Protein 1VMF (pdb70)

Organism: Halalkalibacterium halodurans (strain ATCC BAA-125 / DSM 18197 / FERM 7344 / JCM 9153 / C-125) (NCBI:txid272558)

Structure (mmCIF, N/CA/C/O backbone):
data_1VMF
#
_entry.id   1VMF
#
_cell.length_a   57.601
_cell.length_b   58.951
_cell.length_c   134.964
_cell.angle_alpha   90.00
_cell.angle_beta   90.00
_cell.angle_gamma   90.00
#
_symmetry.space_group_name_H-M   'P 21 21 21'
#
loop_
_entity.id
_entity.type
_entity.pdbx_description
1 polymer 'hypothetical protein'
2 non-polymer 'SODIUM ION'
3 non-polymer 'ACETATE ION'
4 non-polymer 1,2-ETHANEDIOL
5 non-polymer '4-(2-HYDROXYETHYL)-1-PIPERAZINE ETHANESULFONIC ACID'
6 water water
#
loop_
_atom_site.group_PDB
_atom_site.id
_atom_site.type_symbol
_atom_site.label_atom_id
_atom_site.label_alt_id
_atom_site.label_comp_id
_atom_site.label_asym_id
_atom_site.label_entity_id
_atom_site.label_seq_id
_atom_site.pdbx_PDB_ins_code
_atom_site.Cartn_x
_atom_site.Cartn_y
_atom_site.Cartn_z
_atom_site.occupancy
_atom_site.B_iso_or_equiv
_atom_site.auth_seq_id
_atom_site.auth_comp_id
_atom_site.auth_asym_id
_atom_site.auth_atom_id
_atom_site.pdbx_PDB_model_num
ATOM 1 N N . HIS A 1 10 ? 57.192 -4.501 -4.601 1.00 28.80 -2 HIS A N 1
ATOM 2 C CA . HIS A 1 10 ? 57.387 -3.016 -4.665 1.00 25.38 -2 HIS A CA 1
ATOM 3 C C . HIS A 1 10 ? 57.382 -2.374 -3.272 1.00 25.88 -2 HIS A C 1
ATOM 4 O O . HIS A 1 10 ? 56.758 -2.871 -2.342 1.00 26.62 -2 HIS A O 1
ATOM 11 N N . HIS A 1 11 ? 58.064 -1.245 -3.130 1.00 20.06 -1 HIS A N 1
ATOM 12 C CA . HIS A 1 11 ? 58.202 -0.571 -1.823 1.00 20.68 -1 HIS A CA 1
ATOM 13 C C . HIS A 1 11 ? 56.917 0.126 -1.346 1.00 19.30 -1 HIS A C 1
ATOM 14 O O . HIS A 1 11 ? 56.768 0.491 -0.183 1.00 20.91 -1 HIS A O 1
ATOM 21 N N . HIS A 1 12 ? 55.983 0.318 -2.270 1.00 17.92 0 HIS A N 1
ATOM 22 C CA . HIS A 1 12 ? 54.718 0.966 -1.993 1.00 18.16 0 HIS A CA 1
ATOM 23 C C . HIS A 1 12 ? 54.876 2.346 -1.393 1.00 18.57 0 HIS A C 1
ATOM 24 O O . HIS A 1 12 ? 54.012 2.808 -0.634 1.00 17.91 0 HIS A O 1
ATOM 31 N N . MET A 1 13 ? 55.940 3.036 -1.782 1.00 16.57 1 MET A N 1
ATOM 32 C CA . MET A 1 13 ? 56.170 4.390 -1.330 1.00 16.56 1 MET A CA 1
ATOM 33 C C . MET A 1 13 ? 56.071 5.364 -2.497 1.00 17.73 1 MET A C 1
ATOM 34 O O . MET A 1 13 ? 56.659 5.126 -3.560 1.00 21.14 1 MET A O 1
ATOM 39 N N . LYS A 1 14 ? 55.286 6.424 -2.329 1.00 15.33 2 LYS A N 1
ATOM 40 C CA . LYS A 1 14 ? 55.172 7.466 -3.342 1.00 15.79 2 LYS A CA 1
ATOM 41 C C . LYS A 1 14 ? 55.267 8.823 -2.676 1.00 15.87 2 LYS A C 1
ATOM 42 O O . LYS A 1 14 ? 54.700 9.042 -1.590 1.00 17.01 2 LYS A O 1
ATOM 48 N N . THR A 1 15 ? 55.973 9.737 -3.339 1.00 15.72 3 THR A N 1
ATOM 49 C CA . THR A 1 15 ? 56.100 11.098 -2.869 1.00 17.07 3 THR A CA 1
ATOM 50 C C . THR A 1 15 ? 55.266 12.004 -3.784 1.00 16.87 3 THR A C 1
ATOM 51 O O . THR A 1 15 ? 55.227 11.823 -5.018 1.00 17.12 3 THR A O 1
ATOM 55 N N . PHE A 1 16 ? 54.597 12.971 -3.147 1.00 16.48 4 PHE A N 1
ATOM 56 C CA . PHE A 1 16 ? 53.727 13.919 -3.817 1.00 15.62 4 PHE A CA 1
ATOM 57 C C . PHE A 1 16 ? 54.228 15.334 -3.596 1.00 14.75 4 PHE A C 1
ATOM 58 O O . PHE A 1 16 ? 54.716 15.654 -2.517 1.00 16.29 4 PHE A O 1
ATOM 66 N N . HIS A 1 17 ? 54.026 16.166 -4.615 1.00 16.03 5 HIS A N 1
ATOM 67 C CA . HIS A 1 17 ? 54.400 17.570 -4.667 1.00 17.24 5 HIS A CA 1
ATOM 68 C C . HIS A 1 17 ? 53.172 18.470 -4.564 1.00 18.15 5 HIS A C 1
ATOM 69 O O . HIS A 1 17 ? 52.135 18.188 -5.202 1.00 17.70 5 HIS A O 1
ATOM 76 N N . LEU A 1 18 ? 53.292 19.525 -3.769 1.00 17.99 6 LEU A N 1
ATOM 77 C CA . LEU A 1 18 ? 52.300 20.594 -3.651 1.00 19.67 6 LEU A CA 1
ATOM 78 C C . LEU A 1 18 ? 52.969 21.942 -3.793 1.00 18.69 6 LEU A C 1
ATOM 79 O O . LEU A 1 18 ? 54.079 22.138 -3.318 1.00 18.12 6 LEU A O 1
ATOM 84 N N . THR A 1 19 ? 52.257 22.884 -4.395 1.00 19.42 7 THR A N 1
ATOM 85 C CA . THR A 1 19 ? 52.608 24.279 -4.336 1.00 19.58 7 THR A CA 1
ATOM 86 C C . THR A 1 19 ? 51.573 24.948 -3.468 1.00 20.81 7 THR A C 1
ATOM 87 O O . THR A 1 19 ? 50.367 24.787 -3.692 1.00 23.73 7 THR A O 1
ATOM 94 N N . THR A 1 20 ? 52.019 25.706 -2.485 1.00 19.42 8 THR A N 1
ATOM 95 C CA . THR A 1 20 ? 51.082 26.380 -1.603 1.00 19.62 8 THR A CA 1
ATOM 96 C C . THR A 1 20 ? 51.028 27.868 -1.942 1.00 21.84 8 THR A C 1
ATOM 97 O O . THR A 1 20 ? 51.995 28.438 -2.458 1.00 21.32 8 THR A O 1
ATOM 101 N N . GLN A 1 21 ? 49.897 28.502 -1.659 1.00 24.31 9 GLN A N 1
ATOM 102 C CA . GLN A 1 21 ? 49.646 29.869 -2.144 1.00 27.12 9 GLN A CA 1
ATOM 103 C C . GLN A 1 21 ? 49.529 30.934 -1.063 1.00 26.04 9 GLN A C 1
ATOM 104 O O . GLN A 1 21 ? 49.448 32.106 -1.376 1.00 26.21 9 GLN A O 1
ATOM 108 N N . SER A 1 22 ? 49.568 30.542 0.205 1.00 21.82 10 SER A N 1
ATOM 109 C CA . SER A 1 22 ? 49.495 31.510 1.297 1.00 21.49 10 SER A CA 1
ATOM 110 C C . SER A 1 22 ? 50.269 30.988 2.497 1.00 19.63 10 SER A C 1
ATOM 111 O O . SER A 1 22 ? 50.683 29.816 2.513 1.00 18.08 10 SER A O 1
ATOM 114 N N . ARG A 1 23 ? 50.457 31.837 3.505 1.00 17.11 11 ARG A N 1
ATOM 115 C CA . ARG A 1 23 ? 51.224 31.424 4.681 1.00 18.51 11 ARG A CA 1
ATOM 116 C C . ARG A 1 23 ? 50.648 30.151 5.293 1.00 17.06 11 ARG A C 1
ATOM 117 O O . ARG A 1 23 ? 51.382 29.193 5.580 1.00 15.83 11 ARG A O 1
ATOM 125 N N . ASP A 1 24 ? 49.340 30.184 5.529 1.00 17.80 12 ASP A N 1
ATOM 126 C CA . ASP A 1 24 ? 48.594 29.090 6.146 1.00 17.59 12 ASP A CA 1
ATOM 127 C C . ASP A 1 24 ? 47.655 28.513 5.113 1.00 17.92 12 ASP A C 1
ATOM 128 O O . ASP A 1 24 ? 46.898 29.233 4.489 1.00 18.93 12 ASP A O 1
ATOM 137 N N . GLU A 1 25 ? 47.691 27.200 4.967 1.00 18.87 13 GLU A N 1
ATOM 138 C CA . GLU A 1 25 ? 46.839 26.517 4.021 1.00 19.52 13 GLU A CA 1
ATOM 139 C C . GLU A 1 25 ? 46.663 25.082 4.446 1.00 20.76 13 GLU A C 1
ATOM 140 O O . GLU A 1 25 ? 47.638 24.404 4.785 1.00 21.92 13 GLU A O 1
ATOM 146 N N . MET A 1 26 ? 45.425 24.627 4.506 1.00 17.99 14 MET A N 1
ATOM 147 C CA . MET A 1 26 ? 45.147 23.209 4.747 1.00 17.80 14 MET A CA 1
ATOM 148 C C . MET A 1 26 ? 44.580 22.602 3.477 1.00 19.21 14 MET A C 1
ATOM 149 O O . MET A 1 26 ? 43.509 22.984 3.022 1.00 21.35 14 MET A O 1
ATOM 154 N N . VAL A 1 27 ? 45.351 21.714 2.877 1.00 17.04 15 VAL A N 1
ATOM 155 C CA . VAL A 1 27 ? 45.080 21.131 1.574 1.00 17.71 15 VAL A CA 1
ATOM 156 C C . VAL A 1 27 ? 44.646 19.670 1.779 1.00 15.41 15 VAL A C 1
ATOM 157 O O . VAL A 1 27 ? 45.385 18.862 2.363 1.00 16.46 15 VAL A O 1
ATOM 161 N N . ASP A 1 28 ? 43.470 19.328 1.285 1.00 18.48 16 ASP A N 1
ATOM 162 C CA . ASP A 1 28 ? 42.958 17.980 1.413 1.00 17.86 16 ASP A CA 1
ATOM 163 C C . ASP A 1 28 ? 43.730 17.078 0.459 1.00 18.79 16 ASP A C 1
ATOM 164 O O . ASP A 1 28 ? 43.750 17.274 -0.758 1.00 19.08 16 ASP A O 1
ATOM 169 N N . ILE A 1 29 ? 44.416 16.112 1.051 1.00 16.31 17 ILE A N 1
ATOM 170 C CA . ILE A 1 29 ? 45.273 15.173 0.283 1.00 15.81 17 ILE A CA 1
ATOM 171 C C . ILE A 1 29 ? 44.735 13.726 0.327 1.00 16.46 17 ILE A C 1
ATOM 172 O O . ILE A 1 29 ? 45.417 12.797 -0.069 1.00 16.91 17 ILE A O 1
ATOM 177 N N . THR A 1 30 ? 43.496 13.538 0.803 1.00 15.27 18 THR A N 1
ATOM 178 C CA . THR A 1 30 ? 42.882 12.229 0.885 1.00 16.03 18 THR A CA 1
ATOM 179 C C . THR A 1 30 ? 42.896 11.533 -0.466 1.00 16.32 18 THR A C 1
ATOM 180 O O . THR A 1 30 ? 43.224 10.365 -0.551 1.00 16.45 18 THR A O 1
ATOM 184 N N . SER A 1 31 ? 42.572 12.255 -1.544 1.00 18.27 19 SER A N 1
ATOM 185 C CA . SER A 1 31 ? 42.509 11.622 -2.859 1.00 17.47 19 SER A CA 1
ATOM 186 C C . SER A 1 31 ? 43.873 11.110 -3.350 1.00 17.18 19 SER A C 1
ATOM 187 O O . SER A 1 31 ? 43.941 10.014 -3.916 1.00 17.91 19 SER A O 1
ATOM 194 N N . GLN A 1 32 ? 44.954 11.849 -3.119 1.00 18.95 20 GLN A N 1
ATOM 195 C CA . GLN A 1 32 ? 46.297 11.360 -3.494 1.00 19.11 20 GLN A CA 1
ATOM 196 C C . GLN A 1 32 ? 46.589 10.028 -2.824 1.00 19.46 20 GLN A C 1
ATOM 197 O O . GLN A 1 32 ? 47.104 9.094 -3.442 1.00 18.40 20 GLN A O 1
ATOM 203 N N . ILE A 1 33 ? 46.263 9.953 -1.535 1.00 17.06 21 ILE A N 1
ATOM 204 C CA . ILE A 1 33 ? 46.558 8.766 -0.770 1.00 16.00 21 ILE A CA 1
ATOM 205 C C . ILE A 1 33 ? 45.727 7.595 -1.274 1.00 17.54 21 ILE A C 1
ATOM 206 O O . ILE A 1 33 ? 46.243 6.516 -1.531 1.00 17.20 21 ILE A O 1
ATOM 211 N N . GLU A 1 34 ? 44.431 7.824 -1.454 1.00 16.41 22 GLU A N 1
ATOM 212 C CA . GLU A 1 34 ? 43.530 6.755 -1.902 1.00 17.86 22 GLU A CA 1
ATOM 213 C C . GLU A 1 34 ? 43.867 6.261 -3.294 1.00 15.96 22 GLU A C 1
ATOM 214 O O . GLU A 1 34 ? 43.753 5.070 -3.594 1.00 17.95 22 GLU A O 1
ATOM 220 N N . THR A 1 35 ? 44.218 7.182 -4.161 1.00 16.98 23 THR A N 1
ATOM 221 C CA . THR A 1 35 ? 44.611 6.862 -5.530 1.00 17.04 23 THR A CA 1
ATOM 222 C C . THR A 1 35 ? 45.874 5.971 -5.522 1.00 18.46 23 THR A C 1
ATOM 223 O O . THR A 1 35 ? 45.946 4.977 -6.287 1.00 19.56 23 THR A O 1
ATOM 227 N N . TRP A 1 36 ? 46.845 6.292 -4.667 1.00 18.23 24 TRP A N 1
ATOM 228 C CA . TRP A 1 36 ? 48.045 5.461 -4.556 1.00 18.30 24 TRP A CA 1
ATOM 229 C C . TRP A 1 36 ? 47.713 4.088 -3.990 1.00 18.21 24 TRP A C 1
ATOM 230 O O . TRP A 1 36 ? 48.201 3.086 -4.473 1.00 18.16 24 TRP A O 1
ATOM 241 N N . ILE A 1 37 ? 46.866 4.015 -2.976 1.00 16.03 25 ILE A N 1
ATOM 242 C CA . ILE A 1 37 ? 46.451 2.700 -2.475 1.00 16.99 25 ILE A CA 1
ATOM 243 C C . ILE A 1 37 ? 45.857 1.863 -3.606 1.00 16.33 25 ILE A C 1
ATOM 244 O O . ILE A 1 37 ? 46.186 0.712 -3.757 1.00 17.51 25 ILE A O 1
ATOM 249 N N . ARG A 1 38 ? 44.966 2.445 -4.391 1.00 15.66 26 ARG A N 1
ATOM 250 C CA . ARG A 1 38 ? 44.337 1.707 -5.486 1.00 17.37 26 ARG A CA 1
ATOM 251 C C . ARG A 1 38 ? 45.382 1.235 -6.498 1.00 18.54 26 ARG A C 1
ATOM 252 O O . ARG A 1 38 ? 45.340 0.097 -6.975 1.00 18.90 26 ARG A O 1
ATOM 260 N N . GLU A 1 39 ? 46.313 2.110 -6.842 1.00 17.32 27 GLU A N 1
ATOM 261 C CA . GLU A 1 39 ? 47.342 1.776 -7.814 1.00 20.57 27 GLU A CA 1
ATOM 262 C C . GLU A 1 39 ? 48.219 0.614 -7.347 1.00 20.79 27 GLU A C 1
ATOM 263 O O . GLU A 1 39 ? 48.608 -0.227 -8.160 1.00 20.33 27 GLU A O 1
ATOM 269 N N . THR A 1 40 ? 48.539 0.567 -6.047 1.00 18.15 28 THR A N 1
ATOM 270 C CA . THR A 1 40 ? 49.402 -0.480 -5.525 1.00 17.02 28 THR A CA 1
ATOM 271 C C . THR A 1 40 ? 48.697 -1.800 -5.379 1.00 19.72 28 THR A C 1
ATOM 272 O O . THR A 1 40 ? 49.361 -2.837 -5.297 1.00 19.31 28 THR A O 1
ATOM 276 N N . GLY A 1 41 ? 47.370 -1.775 -5.336 1.00 18.41 29 GLY A N 1
ATOM 277 C CA . GLY A 1 41 ? 46.575 -2.977 -5.087 1.00 19.53 29 GLY A CA 1
ATOM 278 C C . GLY A 1 41 ? 46.571 -3.445 -3.634 1.00 19.17 29 GLY A C 1
ATOM 279 O O . GLY A 1 41 ? 46.041 -4.511 -3.342 1.00 20.38 29 GLY A O 1
ATOM 280 N N . VAL A 1 42 ? 47.152 -2.671 -2.721 1.00 19.31 30 VAL A N 1
ATOM 281 C CA . VAL A 1 42 ? 47.138 -3.043 -1.307 1.00 20.28 30 VAL A CA 1
ATOM 282 C C . VAL A 1 42 ? 45.688 -3.013 -0.828 1.00 19.87 30 VAL A C 1
ATOM 283 O O . VAL A 1 42 ? 44.964 -2.030 -1.085 1.00 21.72 30 VAL A O 1
ATOM 287 N N . THR A 1 43 ? 45.247 -4.074 -0.151 1.00 19.97 31 THR A N 1
ATOM 288 C CA . THR A 1 43 ? 43.853 -4.160 0.326 1.00 20.85 31 THR A CA 1
ATOM 289 C C . THR A 1 43 ? 43.701 -3.890 1.827 1.00 20.42 31 THR A C 1
ATOM 290 O O . THR A 1 43 ? 42.736 -3.265 2.264 1.00 18.89 31 THR A O 1
ATOM 294 N N . ASN A 1 44 ? 44.647 -4.380 2.617 1.00 19.27 32 ASN A N 1
ATOM 295 C CA . ASN A 1 44 ? 44.600 -4.250 4.070 1.00 19.13 32 ASN A CA 1
ATOM 296 C C . ASN A 1 44 ? 46.014 -3.968 4.595 1.00 17.20 32 ASN A C 1
ATOM 297 O O . ASN A 1 44 ? 46.984 -4.563 4.142 1.00 19.24 32 ASN A O 1
ATOM 302 N N . GLY A 1 45 ? 46.115 -3.054 5.552 1.00 16.91 33 GLY A N 1
ATOM 303 C CA . GLY A 1 45 ? 47.367 -2.678 6.138 1.00 18.45 33 GLY A CA 1
ATOM 304 C C . GLY A 1 45 ? 47.249 -1.277 6.702 1.00 18.05 33 GLY A C 1
ATOM 305 O O . GLY A 1 45 ? 46.221 -0.923 7.305 1.00 17.72 33 GLY A O 1
ATOM 306 N N . VAL A 1 46 ? 48.316 -0.507 6.522 1.00 17.33 34 VAL A N 1
ATOM 307 C CA . VAL A 1 46 ? 48.385 0.853 7.016 1.00 18.71 34 VAL A CA 1
ATOM 308 C C . VAL A 1 46 ? 49.083 1.750 6.025 1.00 19.75 34 VAL A C 1
ATOM 309 O O . VAL A 1 46 ? 49.900 1.309 5.234 1.00 18.34 34 VAL A O 1
ATOM 313 N N . ALA A 1 47 ? 48.758 3.034 6.093 1.00 18.17 35 ALA A N 1
ATOM 314 C CA . ALA A 1 47 ? 49.392 4.074 5.288 1.00 17.95 35 ALA A CA 1
ATOM 315 C C . ALA A 1 47 ? 50.019 5.077 6.235 1.00 19.23 35 ALA A C 1
ATOM 316 O O . ALA A 1 47 ? 49.345 5.628 7.123 1.00 18.89 35 ALA A O 1
ATOM 318 N N . ILE A 1 48 ? 51.302 5.329 6.058 1.00 17.67 36 ILE A N 1
ATOM 319 C CA . ILE A 1 48 ? 51.995 6.393 6.789 1.00 17.23 36 ILE A CA 1
ATOM 320 C C . ILE A 1 48 ? 52.117 7.569 5.841 1.00 16.89 36 ILE A C 1
ATOM 321 O O . ILE A 1 48 ? 52.676 7.430 4.741 1.00 18.03 36 ILE A O 1
ATOM 326 N N . VAL A 1 49 ? 51.604 8.729 6.250 1.00 15.59 37 VAL A N 1
ATOM 327 C CA . VAL A 1 49 ? 51.618 9.933 5.461 1.00 17.60 37 VAL A CA 1
ATOM 328 C C . VAL A 1 49 ? 52.489 10.936 6.177 1.00 16.57 37 VAL A C 1
ATOM 329 O O . VAL A 1 49 ? 52.136 11.350 7.286 1.00 17.55 37 VAL A O 1
ATOM 333 N N . SER A 1 50 ? 53.617 11.328 5.552 1.00 16.08 38 SER A N 1
ATOM 334 C CA . SER A 1 50 ? 54.644 12.074 6.270 1.00 15.19 38 SER A CA 1
ATOM 335 C C . SER A 1 50 ? 55.082 13.307 5.484 1.00 16.95 38 SER A C 1
ATOM 336 O O . SER A 1 50 ? 55.469 13.203 4.319 1.00 17.29 38 SER A O 1
ATOM 339 N N . SER A 1 51 ? 55.033 14.480 6.125 1.00 15.82 39 SER A N 1
ATOM 340 C CA . SER A 1 51 ? 55.605 15.689 5.578 1.00 15.27 39 SER A CA 1
ATOM 341 C C . SER A 1 51 ? 57.124 15.637 5.650 1.00 16.26 39 SER A C 1
ATOM 342 O O . SER A 1 51 ? 57.700 15.126 6.632 1.00 16.77 39 SER A O 1
ATOM 345 N N . LEU A 1 52 ? 57.779 16.166 4.622 1.00 16.40 40 LEU A N 1
ATOM 346 C CA . LEU A 1 52 ? 59.230 16.248 4.629 1.00 16.92 40 LEU A CA 1
ATOM 347 C C . LEU A 1 52 ? 59.737 17.570 5.198 1.00 17.10 40 LEU A C 1
ATOM 348 O O . LEU A 1 52 ? 60.912 17.917 5.023 1.00 18.86 40 LEU A O 1
ATOM 353 N N . HIS A 1 53 ? 58.858 18.306 5.872 1.00 16.51 41 HIS A N 1
ATOM 354 C CA . HIS A 1 53 ? 59.148 19.658 6.318 1.00 17.20 41 HIS A CA 1
ATOM 355 C C . HIS A 1 53 ? 58.926 19.864 7.789 1.00 17.43 41 HIS A C 1
ATOM 356 O O . HIS A 1 53 ? 58.079 19.224 8.404 1.00 17.59 41 HIS A O 1
ATOM 363 N N . THR A 1 54 ? 59.706 20.799 8.326 1.00 17.68 42 THR A N 1
ATOM 364 C CA . THR A 1 54 ? 59.625 21.198 9.716 1.00 17.78 42 THR A CA 1
ATOM 365 C C . THR A 1 54 ? 58.634 22.329 9.936 1.00 18.38 42 THR A C 1
ATOM 366 O O . THR A 1 54 ? 58.333 22.696 11.069 1.00 18.38 42 THR A O 1
ATOM 370 N N . THR A 1 55 ? 58.088 22.860 8.848 1.00 15.26 43 THR A N 1
ATOM 371 C CA . THR A 1 55 ? 57.146 23.973 8.882 1.00 17.86 43 THR A CA 1
ATOM 372 C C . THR A 1 55 ? 55.849 23.675 8.140 1.00 16.38 43 THR A C 1
ATOM 373 O O . THR A 1 55 ? 55.063 24.598 7.902 1.00 17.27 43 THR A O 1
ATOM 377 N N . ALA A 1 56 ? 55.613 22.408 7.773 1.00 16.15 44 ALA A N 1
ATOM 378 C CA . ALA A 1 56 ? 54.289 21.956 7.306 1.00 15.64 44 ALA A CA 1
ATOM 379 C C . ALA A 1 56 ? 54.029 20.588 7.907 1.00 17.42 44 ALA A C 1
ATOM 380 O O . ALA A 1 56 ? 54.949 19.759 7.965 1.00 17.42 44 ALA A O 1
ATOM 382 N N . GLY A 1 57 ? 52.817 20.339 8.383 1.00 15.24 45 GLY A N 1
ATOM 383 C CA . GLY A 1 57 ? 52.469 19.056 8.954 1.00 16.35 45 GLY A CA 1
ATOM 384 C C . GLY A 1 57 ? 51.316 18.338 8.275 1.00 17.01 45 GLY A C 1
ATOM 385 O O . GLY A 1 57 ? 50.915 18.669 7.175 1.00 16.93 45 GLY A O 1
ATOM 386 N N . ILE A 1 58 ? 50.830 17.280 8.938 1.00 16.34 46 ILE A N 1
ATOM 387 C CA . ILE A 1 58 ? 49.759 16.422 8.458 1.00 17.00 46 ILE A CA 1
ATOM 388 C C . ILE A 1 58 ? 48.786 16.231 9.613 1.00 17.19 46 ILE A C 1
ATOM 389 O O . ILE A 1 58 ? 49.187 15.953 10.731 1.00 17.93 46 ILE A O 1
ATOM 394 N N . THR A 1 59 ? 47.501 16.377 9.319 1.00 17.21 47 THR A N 1
ATOM 395 C CA . THR A 1 59 ? 46.462 16.164 10.309 1.00 16.66 47 THR A CA 1
ATOM 396 C C . THR A 1 59 ? 45.245 15.527 9.652 1.00 18.73 47 THR A C 1
ATOM 397 O O . THR A 1 59 ? 45.094 15.519 8.432 1.00 18.05 47 THR A O 1
ATOM 401 N N . VAL A 1 60 ? 44.364 14.997 10.476 1.00 17.58 48 VAL A N 1
ATOM 402 C CA . VAL A 1 60 ? 43.082 14.488 10.008 1.00 16.63 48 VAL A CA 1
ATOM 403 C C . VAL A 1 60 ? 42.036 15.346 10.682 1.00 20.40 48 VAL A C 1
ATOM 404 O O . VAL A 1 60 ? 42.055 15.539 11.900 1.00 25.09 48 VAL A O 1
ATOM 408 N N . ASN A 1 61 ? 41.135 15.917 9.904 1.00 17.46 49 ASN A N 1
ATOM 409 C CA . ASN A 1 61 ? 40.059 16.672 10.530 1.00 17.65 49 ASN A CA 1
ATOM 410 C C . ASN A 1 61 ? 38.880 16.774 9.569 1.00 17.17 49 ASN A C 1
ATOM 411 O O . ASN A 1 61 ? 38.817 16.046 8.588 1.00 16.99 49 ASN A O 1
ATOM 416 N N . GLU A 1 62 ? 37.926 17.630 9.897 1.00 16.80 50 GLU A N 1
ATOM 417 C CA . GLU A 1 62 ? 36.632 17.706 9.217 1.00 16.88 50 GLU A CA 1
ATOM 418 C C . GLU A 1 62 ? 36.829 18.041 7.741 1.00 17.43 50 GLU A C 1
ATOM 419 O O . GLU A 1 62 ? 37.559 18.988 7.401 1.00 18.39 50 GLU A O 1
ATOM 425 N N . ASN A 1 63 ? 36.203 17.254 6.879 1.00 16.26 51 ASN A N 1
ATOM 426 C CA . ASN A 1 63 ? 36.480 17.263 5.449 1.00 17.12 51 ASN A CA 1
ATOM 427 C C . ASN A 1 63 ? 35.360 17.848 4.574 1.00 16.98 51 ASN A C 1
ATOM 428 O O . ASN A 1 63 ? 35.359 17.598 3.359 1.00 19.57 51 ASN A O 1
ATOM 433 N N . ALA A 1 64 ? 34.435 18.616 5.160 1.00 16.83 52 ALA A N 1
ATOM 434 C CA . ALA A 1 64 ? 33.283 19.119 4.397 1.00 15.76 52 ALA A CA 1
ATOM 435 C C . ALA A 1 64 ? 33.071 20.626 4.523 1.00 17.51 52 ALA A C 1
ATOM 436 O O . ALA A 1 64 ? 32.710 21.277 3.549 1.00 18.00 52 ALA A O 1
ATOM 438 N N . ASP A 1 65 ? 33.173 21.172 5.733 1.00 17.44 53 ASP A N 1
ATOM 439 C CA . ASP A 1 65 ? 32.905 22.603 5.935 1.00 16.27 53 ASP A CA 1
ATOM 440 C C . ASP A 1 65 ? 34.238 23.355 5.934 1.00 16.83 53 ASP A C 1
ATOM 441 O O . ASP A 1 65 ? 35.043 23.153 6.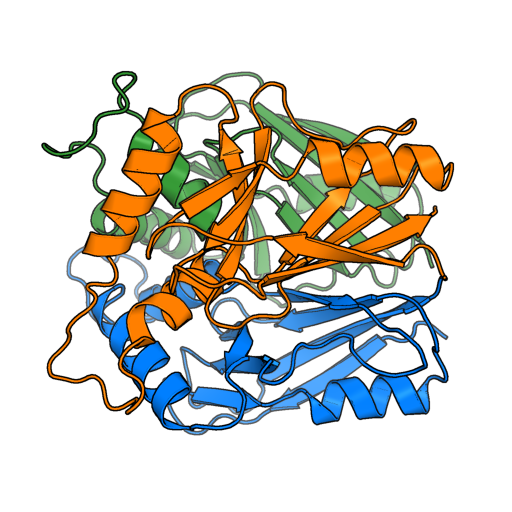843 1.00 17.64 53 ASP A O 1
ATOM 446 N N . PRO A 1 66 ? 34.495 24.192 4.921 1.00 17.19 54 PRO A N 1
ATOM 447 C CA . PRO A 1 66 ? 35.784 24.888 4.867 1.00 17.10 54 PRO A CA 1
ATOM 448 C C . PRO A 1 66 ? 36.012 25.809 6.057 1.00 17.82 54 PRO A C 1
ATOM 449 O O . PRO A 1 66 ? 37.165 26.151 6.344 1.00 18.37 54 PRO A O 1
ATOM 453 N N . ASP A 1 67 ? 34.954 26.187 6.757 1.00 17.50 55 ASP A N 1
ATOM 454 C CA . ASP A 1 67 ? 35.106 27.019 7.954 1.00 17.60 55 ASP A CA 1
ATOM 455 C C . ASP A 1 67 ? 35.789 26.296 9.108 1.00 16.70 55 ASP A C 1
ATOM 456 O O . ASP A 1 67 ? 36.344 26.973 9.972 1.00 17.44 55 ASP A O 1
ATOM 461 N N . VAL A 1 68 ? 35.803 24.959 9.124 1.00 16.41 56 VAL A N 1
ATOM 462 C CA . VAL A 1 68 ? 36.580 24.258 10.150 1.00 18.19 56 VAL A CA 1
ATOM 463 C C . VAL A 1 68 ? 38.065 24.562 9.932 1.00 18.13 56 VAL A C 1
ATOM 464 O O . VAL A 1 68 ? 38.781 24.905 10.881 1.00 18.17 56 VAL A O 1
ATOM 468 N N . LYS A 1 69 ? 38.542 24.452 8.692 1.00 18.28 57 LYS A N 1
ATOM 469 C CA . LYS A 1 69 ? 39.952 24.693 8.398 1.00 19.57 57 LYS A CA 1
ATOM 470 C C . LYS A 1 69 ? 40.308 26.148 8.651 1.00 17.38 57 LYS A C 1
ATOM 471 O O . LYS A 1 69 ? 41.361 26.436 9.211 1.00 19.40 57 LYS A O 1
ATOM 477 N N . ARG A 1 70 ? 39.423 27.063 8.259 1.00 18.22 58 ARG A N 1
ATOM 478 C CA . ARG A 1 70 ? 39.636 28.473 8.488 1.00 18.72 58 ARG A CA 1
ATOM 479 C C . ARG A 1 70 ? 39.802 28.720 9.986 1.00 18.93 58 ARG A C 1
ATOM 480 O O . ARG A 1 70 ? 40.708 29.456 10.407 1.00 19.18 58 ARG A O 1
ATOM 488 N N . ASP A 1 71 ? 38.938 28.108 10.794 1.00 16.94 59 ASP A N 1
ATOM 489 C CA . ASP A 1 71 ? 38.963 28.349 12.225 1.00 17.07 59 ASP A CA 1
ATOM 490 C C . ASP A 1 71 ? 40.199 27.703 12.831 1.00 18.25 59 ASP A C 1
ATOM 491 O O . ASP A 1 71 ? 40.774 28.243 13.780 1.00 18.07 59 ASP A O 1
ATOM 496 N N . MET A 1 72 ? 40.603 26.534 12.337 1.00 17.29 60 MET A N 1
ATOM 497 C CA . MET A 1 72 ? 41.813 25.889 12.860 1.00 17.16 60 MET A CA 1
ATOM 498 C C . MET A 1 72 ? 43.024 26.793 12.656 1.00 17.22 60 MET A C 1
ATOM 499 O O . MET A 1 72 ? 43.875 26.952 13.537 1.00 17.35 60 MET A O 1
ATOM 504 N N . ILE A 1 73 ? 43.135 27.349 11.459 1.00 16.47 61 ILE A N 1
ATOM 505 C CA . ILE A 1 73 ? 44.231 28.235 11.140 1.00 17.27 61 ILE A CA 1
ATOM 506 C C . ILE A 1 73 ? 44.161 29.472 12.030 1.00 17.32 61 ILE A C 1
ATOM 507 O O . ILE A 1 73 ? 45.175 29.922 12.550 1.00 16.30 61 ILE A O 1
ATOM 512 N N . MET A 1 74 ? 42.976 30.007 12.244 1.00 16.05 62 MET A N 1
ATOM 513 C CA . MET A 1 74 ? 42.823 31.203 13.063 1.00 15.75 62 MET A CA 1
ATOM 514 C C . MET A 1 74 ? 43.220 30.935 14.501 1.00 15.53 62 MET A C 1
ATOM 515 O O . MET A 1 74 ? 43.980 31.702 15.103 1.00 18.52 62 MET A O 1
ATOM 520 N N . ARG A 1 75 ? 42.729 29.848 15.073 1.00 15.87 63 ARG A N 1
ATOM 521 C CA . ARG A 1 75 ? 43.060 29.527 16.468 1.00 17.57 63 ARG A CA 1
ATOM 522 C C . ARG A 1 75 ? 44.547 29.262 16.634 1.00 16.81 63 ARG A C 1
ATOM 523 O O . ARG A 1 75 ? 45.165 29.732 17.599 1.00 18.19 63 ARG A O 1
ATOM 531 N N . LEU A 1 76 ? 45.151 28.518 15.708 1.00 15.42 64 LEU A N 1
ATOM 532 C CA . LEU A 1 76 ? 46.568 28.234 15.813 1.00 16.42 64 LEU A CA 1
ATOM 533 C C . LEU A 1 76 ? 47.391 29.524 15.735 1.00 15.34 64 LEU A C 1
ATOM 534 O O . LEU A 1 76 ? 48.447 29.633 16.350 1.00 17.26 64 LEU A O 1
ATOM 539 N N . ASP A 1 77 ? 46.919 30.477 14.960 1.00 16.38 65 ASP A N 1
ATOM 540 C CA . ASP A 1 77 ? 47.599 31.768 14.831 1.00 16.68 65 ASP A CA 1
ATOM 541 C C . ASP A 1 77 ? 47.560 32.555 16.135 1.00 18.83 65 ASP A C 1
ATOM 542 O O . ASP A 1 77 ? 48.454 33.364 16.391 1.00 20.82 65 ASP A O 1
ATOM 547 N N . GLU A 1 78 ? 46.520 32.359 16.939 1.00 16.87 66 GLU A N 1
ATOM 548 C CA . GLU A 1 78 ? 46.453 32.977 18.255 1.00 19.54 66 GLU A CA 1
ATOM 549 C C . GLU A 1 78 ? 47.256 32.239 19.307 1.00 18.84 66 GLU A C 1
ATOM 550 O O . GLU A 1 78 ? 47.835 32.868 20.184 1.00 21.04 66 GLU A O 1
ATOM 556 N N . VAL A 1 79 ? 47.272 30.911 19.251 1.00 17.13 67 VAL A N 1
ATOM 557 C CA . VAL A 1 79 ? 48.082 30.127 20.189 1.00 16.86 67 VAL A CA 1
ATOM 558 C C . VAL A 1 79 ? 49.570 30.373 19.977 1.00 16.59 67 VAL A C 1
ATOM 559 O O . VAL A 1 79 ? 50.325 30.485 20.954 1.00 17.75 67 VAL A O 1
ATOM 563 N N . TYR A 1 80 ? 49.973 30.413 18.702 1.00 16.18 68 TYR A N 1
ATOM 564 C CA . TYR A 1 80 ? 51.347 30.654 18.311 1.00 17.10 68 TYR A CA 1
ATOM 565 C C . TYR A 1 80 ? 51.412 31.869 17.397 1.00 15.84 68 TYR A C 1
ATOM 566 O O . TYR A 1 80 ? 51.461 31.715 16.173 1.00 16.72 68 TYR A O 1
ATOM 575 N N . PRO A 1 81 ? 51.400 33.082 17.986 1.00 16.07 69 PRO A N 1
ATOM 576 C CA . PRO A 1 81 ? 51.495 34.278 17.163 1.00 16.08 69 PRO A CA 1
ATOM 577 C C . PRO A 1 81 ? 52.768 34.293 16.319 1.00 18.63 69 PRO A C 1
ATOM 578 O O . PRO A 1 81 ? 53.788 33.759 16.718 1.00 16.97 69 PRO A O 1
ATOM 582 N N . TRP A 1 82 ? 52.699 34.924 15.155 1.00 17.09 70 TRP A N 1
ATOM 583 C CA . TRP A 1 82 ? 53.844 34.926 14.260 1.00 16.99 70 TRP A CA 1
ATOM 584 C C . TRP A 1 82 ? 55.011 35.688 14.839 1.00 18.41 70 TRP A C 1
ATOM 585 O O . TRP A 1 82 ? 56.121 35.185 14.942 1.00 19.91 70 TRP A O 1
ATOM 596 N N . HIS A 1 83 ? 54.758 36.916 15.231 1.00 19.38 71 HIS A N 1
ATOM 597 C CA . HIS A 1 83 ? 55.789 37.699 15.863 1.00 21.58 71 HIS A CA 1
ATOM 598 C C . HIS A 1 83 ? 55.741 37.486 17.374 1.00 21.31 71 HIS A C 1
ATOM 599 O O . HIS A 1 83 ? 54.669 37.503 17.984 1.00 22.73 71 HIS A O 1
ATOM 606 N N . HIS A 1 84 ? 56.914 37.233 17.961 1.00 20.56 72 HIS A N 1
ATOM 607 C CA . HIS A 1 84 ? 57.031 37.057 19.403 1.00 20.64 72 HIS A CA 1
ATOM 608 C C . HIS A 1 84 ? 58.341 37.638 19.856 1.00 22.29 72 HIS A C 1
ATOM 609 O O . HIS A 1 84 ? 59.396 37.332 19.292 1.00 22.42 72 HIS A O 1
ATOM 616 N N . GLU A 1 85 ? 58.253 38.507 20.868 1.00 24.95 73 GLU A N 1
ATOM 617 C CA . GLU A 1 85 ? 59.390 39.260 21.370 1.00 25.78 73 GLU A CA 1
ATOM 618 C C . GLU A 1 85 ? 60.495 38.380 21.942 1.00 24.75 73 GLU A C 1
ATOM 619 O O . GLU A 1 85 ? 61.645 38.787 21.976 1.00 26.21 73 GLU A O 1
ATOM 621 N N . ASN A 1 86 ? 60.147 37.182 22.393 1.00 22.85 74 ASN A N 1
ATOM 622 C CA . ASN A 1 86 ? 61.133 36.276 22.989 1.00 23.32 74 ASN A CA 1
ATOM 623 C C . ASN A 1 86 ? 61.793 35.321 21.981 1.00 22.35 74 ASN A C 1
ATOM 624 O O . ASN A 1 86 ? 62.703 34.579 22.358 1.00 21.54 74 ASN A O 1
ATOM 629 N N . ASP A 1 87 ? 61.337 35.301 20.726 1.00 20.90 75 ASP A N 1
ATOM 630 C CA . ASP A 1 87 ? 61.907 34.388 19.724 1.00 21.50 75 ASP A CA 1
ATOM 631 C C . ASP A 1 87 ? 63.353 34.755 19.438 1.00 20.62 75 ASP A C 1
ATOM 632 O O . ASP A 1 87 ? 63.677 35.929 19.311 1.00 20.61 75 ASP A O 1
ATOM 637 N N . ARG A 1 88 ? 64.204 33.744 19.300 1.00 19.69 76 ARG A N 1
ATOM 638 C CA . ARG A 1 88 ? 65.595 33.890 18.888 1.00 21.75 76 ARG A CA 1
ATOM 639 C C . ARG A 1 88 ? 65.814 33.471 17.439 1.00 21.36 76 ARG A C 1
ATOM 640 O O . ARG A 1 88 ? 66.815 33.853 16.850 1.00 25.07 76 ARG A O 1
ATOM 648 N N . HIS A 1 89 ? 64.902 32.681 16.860 1.00 21.96 77 HIS A N 1
ATOM 649 C CA . HIS A 1 89 ? 65.113 32.123 15.524 1.00 21.74 77 HIS A CA 1
ATOM 650 C C . HIS A 1 89 ? 64.889 33.229 14.524 1.00 24.35 77 HIS A C 1
ATOM 651 O O . HIS A 1 89 ? 63.769 33.672 14.302 1.00 25.52 77 HIS A O 1
ATOM 658 N N . MET A 1 90 ? 65.987 33.725 13.957 1.00 27.96 78 MET A N 1
ATOM 659 C CA . MET A 1 90 ? 65.933 34.977 13.222 1.00 28.37 78 MET A CA 1
ATOM 660 C C . MET A 1 90 ? 65.247 34.866 11.868 1.00 29.27 78 MET A C 1
ATOM 661 O O . MET A 1 90 ? 64.808 35.878 11.322 1.00 30.38 78 MET A O 1
ATOM 666 N N . GLU A 1 91 ? 65.093 33.645 11.357 1.00 29.57 79 GLU A N 1
ATOM 667 C CA . GLU A 1 91 ? 64.363 33.451 10.107 1.00 28.69 79 GLU A CA 1
ATOM 668 C C . GLU A 1 91 ? 62.902 33.914 10.230 1.00 26.65 79 GLU A C 1
ATOM 669 O O . GLU A 1 91 ? 62.301 34.306 9.239 1.00 26.91 79 GLU A O 1
ATOM 675 N N . GLY A 1 92 ? 62.355 33.895 11.448 1.00 21.83 80 GLY A N 1
ATOM 676 C CA . GLY A 1 92 ? 61.083 34.542 11.730 1.00 20.34 80 GLY A CA 1
ATOM 677 C C . GLY A 1 92 ? 59.870 33.625 11.675 1.00 19.20 80 GLY A C 1
ATOM 678 O O . GLY A 1 92 ? 58.756 34.092 11.886 1.00 20.07 80 GLY A O 1
ATOM 679 N N . ASN A 1 93 ? 60.089 32.334 11.410 1.00 18.08 81 ASN A N 1
ATOM 680 C CA . ASN A 1 93 ? 58.975 31.387 11.227 1.00 16.48 81 ASN A CA 1
ATOM 681 C C . ASN A 1 93 ? 58.883 30.366 12.338 1.00 15.93 81 ASN A C 1
ATOM 682 O O . ASN A 1 93 ? 58.305 29.295 12.157 1.00 16.92 81 ASN A O 1
ATOM 687 N N . THR A 1 94 ? 59.381 30.707 13.518 1.00 16.45 82 THR A N 1
ATOM 688 C CA . THR A 1 94 ? 59.148 29.893 14.704 1.00 15.88 82 THR A CA 1
ATOM 689 C C . THR A 1 94 ? 57.727 29.361 14.845 1.00 15.35 82 THR A C 1
ATOM 690 O O . THR A 1 94 ? 57.538 28.174 15.124 1.00 16.11 82 THR A O 1
ATOM 694 N N . ALA A 1 95 ? 56.729 30.232 14.691 1.00 15.93 83 ALA A N 1
ATOM 695 C CA . ALA A 1 95 ? 55.343 29.808 14.835 1.00 15.29 83 ALA A CA 1
ATOM 696 C C . ALA A 1 95 ? 55.038 28.612 13.939 1.00 15.70 83 ALA A C 1
ATOM 697 O O . ALA A 1 95 ? 54.246 27.728 14.324 1.00 16.59 83 ALA A O 1
ATOM 699 N N . ALA A 1 96 ? 55.593 28.579 12.724 1.00 15.09 84 ALA A N 1
ATOM 700 C CA . ALA A 1 96 ? 55.320 27.463 11.818 1.00 15.74 84 ALA A CA 1
ATOM 701 C C . ALA A 1 96 ? 55.889 26.156 12.352 1.00 16.09 84 ALA A C 1
ATOM 702 O O . ALA A 1 96 ? 55.266 25.100 12.209 1.00 16.20 84 ALA A O 1
ATOM 704 N N . HIS A 1 97 ? 57.046 26.222 12.986 1.00 15.62 85 HIS A N 1
ATOM 705 C CA . HIS A 1 97 ? 57.657 25.054 13.608 1.00 16.96 85 HIS A CA 1
ATOM 706 C C . HIS A 1 97 ? 56.795 24.526 14.758 1.00 16.51 85 HIS A C 1
ATOM 707 O O . HIS A 1 97 ? 56.580 23.321 14.864 1.00 15.81 85 HIS A O 1
ATOM 714 N N . LEU A 1 98 ? 56.273 25.400 15.595 1.00 15.59 86 LEU A N 1
ATOM 715 C CA . LEU A 1 98 ? 55.380 24.994 16.688 1.00 15.94 86 LEU A CA 1
ATOM 716 C C . LEU A 1 98 ? 54.122 24.350 16.159 1.00 15.67 86 LEU A C 1
ATOM 717 O O . LEU A 1 98 ? 53.668 23.307 16.675 1.00 16.17 86 LEU A O 1
ATOM 722 N N . LYS A 1 99 ? 53.508 24.974 15.154 1.00 14.32 87 LYS A N 1
ATOM 723 C CA . LYS A 1 99 ? 52.271 24.430 14.584 1.00 15.84 87 LYS A CA 1
ATOM 724 C C . LYS A 1 99 ? 52.491 23.033 14.012 1.00 16.06 87 LYS A C 1
ATOM 725 O O . LYS A 1 99 ? 51.651 22.154 14.153 1.00 17.07 87 LYS A O 1
ATOM 731 N N . THR A 1 100 ? 53.627 22.842 13.358 1.00 15.27 88 THR A N 1
ATOM 732 C CA . THR A 1 100 ? 53.930 21.574 12.746 1.00 16.46 88 THR A CA 1
ATOM 733 C C . THR A 1 100 ? 54.104 20.493 13.792 1.00 16.38 88 THR A C 1
ATOM 734 O O . THR A 1 100 ? 53.552 19.394 13.658 1.00 17.64 88 THR A O 1
ATOM 738 N N . SER A 1 101 ? 54.837 20.774 14.856 1.00 15.04 89 SER A N 1
ATOM 739 C CA . SER A 1 101 ? 54.980 19.765 15.924 1.00 16.48 89 SER A CA 1
ATOM 740 C C . SER A 1 101 ? 53.679 19.537 16.669 1.00 16.39 89 SER A C 1
ATOM 741 O O . SER A 1 101 ? 53.465 18.461 17.208 1.00 18.44 89 SER A O 1
ATOM 744 N N . THR A 1 102 ? 52.795 20.529 16.691 1.00 16.12 90 THR A N 1
ATOM 745 C CA . THR A 1 102 ? 51.530 20.446 17.383 1.00 16.62 90 THR A CA 1
ATOM 746 C C . THR A 1 102 ? 50.528 19.547 16.652 1.00 17.10 90 THR A C 1
ATOM 747 O O . THR A 1 102 ? 49.868 18.711 17.276 1.00 17.82 90 THR A O 1
ATOM 751 N N . VAL A 1 103 ? 50.352 19.726 15.352 1.00 16.34 91 VAL A N 1
ATOM 752 C CA . VAL A 1 103 ? 49.513 18.798 14.585 1.00 17.24 91 VAL A CA 1
ATOM 753 C C . VAL A 1 103 ? 50.212 17.497 14.237 1.00 16.38 91 VAL A C 1
ATOM 754 O O . VAL A 1 103 ? 49.505 16.474 14.072 1.00 17.66 91 VAL A O 1
ATOM 758 N N . GLY A 1 104 ? 51.532 17.515 14.136 1.00 17.30 92 GLY A N 1
ATOM 759 C CA . GLY A 1 104 ? 52.351 16.360 13.765 1.00 15.77 92 GLY A CA 1
ATOM 760 C C . GLY A 1 104 ? 52.866 16.496 12.362 1.00 16.44 92 GLY A C 1
ATOM 761 O O . GLY A 1 104 ? 52.217 17.087 11.504 1.00 17.76 92 GLY A O 1
ATOM 762 N N . HIS A 1 105 ? 54.045 15.932 12.147 1.00 17.01 93 HIS A N 1
ATOM 763 C CA . HIS A 1 105 ? 54.641 15.886 10.803 1.00 18.28 93 HIS A CA 1
ATOM 764 C C . HIS A 1 105 ? 54.067 14.693 9.993 1.00 17.92 93 HIS A C 1
ATOM 765 O O . HIS A 1 105 ? 54.204 14.653 8.765 1.00 17.76 93 HIS A O 1
ATOM 772 N N . ALA A 1 106 ? 53.464 13.729 10.678 1.00 16.73 94 ALA A N 1
ATOM 773 C CA . ALA A 1 106 ? 53.005 12.505 10.028 1.00 15.99 94 ALA A CA 1
ATOM 774 C C . ALA A 1 106 ? 51.753 11.945 10.692 1.00 17.86 94 ALA A C 1
ATOM 775 O O . ALA A 1 106 ? 51.511 12.157 11.884 1.00 20.23 94 ALA A O 1
ATOM 777 N N . GLN A 1 107 ? 50.955 11.233 9.916 1.00 16.92 95 GLN A N 1
ATOM 778 C CA . GLN A 1 107 ? 49.774 10.532 10.441 1.00 17.50 95 GLN A CA 1
ATOM 779 C C . GLN A 1 107 ? 49.779 9.101 9.911 1.00 19.30 95 GLN A C 1
ATOM 780 O O . GLN A 1 107 ? 50.252 8.839 8.789 1.00 17.09 95 GLN A O 1
ATOM 786 N N . THR A 1 108 ? 49.278 8.172 10.723 1.00 20.10 96 THR A N 1
ATOM 787 C CA . THR A 1 108 ? 49.169 6.773 10.357 1.00 22.30 96 THR A CA 1
ATOM 788 C C . THR A 1 108 ? 47.715 6.422 10.214 1.00 22.22 96 THR A C 1
ATOM 789 O O . THR A 1 108 ? 46.925 6.659 11.145 1.00 22.15 96 THR A O 1
ATOM 793 N N . LEU A 1 109 ? 47.349 5.914 9.035 1.00 20.19 97 LEU A N 1
ATOM 794 C CA . LEU A 1 109 ? 45.992 5.616 8.686 1.00 20.65 97 LEU A CA 1
ATOM 795 C C . LEU A 1 109 ? 45.869 4.110 8.432 1.00 19.48 97 LEU A C 1
ATOM 796 O O . LEU A 1 109 ? 46.839 3.454 8.092 1.00 21.65 97 LEU A O 1
ATOM 801 N N . ILE A 1 110 ? 44.684 3.592 8.656 1.00 18.30 98 ILE A N 1
ATOM 802 C CA . ILE A 1 110 ? 44.384 2.186 8.441 1.00 16.69 98 ILE A CA 1
ATOM 803 C C . ILE A 1 110 ? 43.801 1.983 7.063 1.00 17.63 98 ILE A C 1
ATOM 804 O O . ILE A 1 110 ? 43.009 2.808 6.591 1.00 18.80 98 ILE A O 1
ATOM 809 N N . ILE A 1 111 ? 44.215 0.885 6.415 1.00 17.23 99 ILE A N 1
ATOM 810 C CA . ILE A 1 111 ? 43.679 0.488 5.126 1.00 16.66 99 ILE A CA 1
ATOM 811 C C . ILE A 1 111 ? 42.841 -0.772 5.306 1.00 18.66 99 ILE A C 1
ATOM 812 O O . ILE A 1 111 ? 43.335 -1.750 5.864 1.00 18.35 99 ILE A O 1
ATOM 817 N N . SER A 1 112 ? 41.594 -0.729 4.841 1.00 17.97 100 SER A N 1
ATOM 818 C CA . SER A 1 112 ? 40.717 -1.903 4.865 1.00 20.36 100 SER A CA 1
ATOM 819 C C . SER A 1 112 ? 39.893 -1.935 3.585 1.00 20.91 100 SER A C 1
ATOM 820 O O . SER A 1 112 ? 39.375 -0.903 3.165 1.00 22.11 100 SER A O 1
ATOM 823 N N . GLU A 1 113 ? 39.827 -3.098 2.949 1.00 23.85 101 GLU A N 1
ATOM 824 C CA . GLU A 1 113 ? 39.090 -3.237 1.688 1.00 24.61 101 GLU A CA 1
ATOM 825 C C . GLU A 1 113 ? 39.536 -2.223 0.622 1.00 25.95 101 GLU A C 1
ATOM 826 O O . GLU A 1 113 ? 38.731 -1.716 -0.156 1.00 26.56 101 GLU A O 1
ATOM 832 N N . GLY A 1 114 ? 40.834 -1.942 0.583 1.00 21.33 102 GLY A N 1
ATOM 833 C CA . GLY A 1 114 ? 41.422 -1.087 -0.446 1.00 22.85 102 GLY A CA 1
ATOM 834 C C . GLY A 1 114 ? 41.132 0.395 -0.284 1.00 24.44 102 GLY A C 1
ATOM 835 O O . GLY A 1 114 ? 41.358 1.176 -1.205 1.00 25.99 102 GLY A O 1
ATOM 836 N N . ARG A 1 115 ? 40.655 0.783 0.895 1.00 24.76 103 ARG A N 1
ATOM 837 C CA . ARG A 1 115 ? 40.334 2.189 1.185 1.00 25.10 103 ARG A CA 1
ATOM 838 C C . ARG A 1 115 ? 40.810 2.577 2.585 1.00 22.93 103 ARG A C 1
ATOM 839 O O . ARG A 1 115 ? 40.980 1.726 3.464 1.00 22.17 103 ARG A O 1
ATOM 847 N N . LEU A 1 116 ? 40.968 3.874 2.807 1.00 21.42 104 LEU A N 1
ATOM 848 C CA . LEU A 1 116 ? 41.295 4.376 4.133 1.00 20.98 104 LEU A CA 1
ATOM 849 C C . LEU A 1 116 ? 40.146 4.169 5.100 1.00 21.99 104 LEU A C 1
ATOM 850 O O . LEU A 1 116 ? 38.962 4.375 4.750 1.00 23.14 104 LEU A O 1
ATOM 855 N N . VAL A 1 117 ? 40.450 3.765 6.322 1.00 21.83 105 VAL A N 1
ATOM 856 C CA . VAL A 1 117 ? 39.422 3.697 7.361 1.00 21.94 105 VAL A CA 1
ATOM 857 C C . VAL A 1 117 ? 39.297 5.092 7.977 1.00 24.18 105 VAL A C 1
ATOM 858 O O . VAL A 1 117 ? 40.133 5.513 8.785 1.00 25.14 105 VAL A O 1
ATOM 862 N N . LEU A 1 118 ? 38.240 5.791 7.569 1.00 20.22 106 LEU A N 1
ATOM 863 C CA . LEU A 1 118 ? 38.015 7.187 7.947 1.00 21.73 106 LEU A CA 1
ATOM 864 C C . LEU A 1 118 ? 36.553 7.268 8.396 1.00 18.34 106 LEU A C 1
ATOM 865 O O . LEU A 1 118 ? 35.657 6.697 7.771 1.00 20.14 106 LEU A O 1
ATOM 870 N N . GLY A 1 119 ? 36.316 7.985 9.485 1.00 17.30 107 GLY A N 1
ATOM 871 C CA . GLY A 1 119 ? 34.971 8.266 9.882 1.00 16.62 107 GLY A CA 1
ATOM 872 C C . GLY A 1 119 ? 34.284 9.142 8.850 1.00 17.20 107 GLY A C 1
ATOM 873 O O . GLY A 1 119 ? 34.878 9.646 7.922 1.00 17.71 107 GLY A O 1
ATOM 874 N N . THR A 1 120 ? 33.021 9.372 9.092 1.00 17.11 108 THR A N 1
ATOM 875 C CA . THR A 1 120 ? 32.155 10.045 8.140 1.00 16.68 108 THR A CA 1
ATOM 876 C C . THR A 1 120 ? 32.742 11.366 7.676 1.00 18.04 108 THR A C 1
ATOM 877 O O . THR A 1 120 ? 32.622 11.709 6.508 1.00 19.74 108 THR A O 1
ATOM 881 N N . TRP A 1 121 ? 33.309 12.141 8.597 1.00 15.32 109 TRP A N 1
ATOM 882 C CA . TRP A 1 121 ? 33.798 13.472 8.270 1.00 16.79 109 TRP A CA 1
ATOM 883 C C . TRP A 1 121 ? 35.300 13.642 8.319 1.00 16.83 109 TRP A C 1
ATOM 884 O O . TRP A 1 121 ? 35.794 14.773 8.308 1.00 16.09 109 TRP A O 1
ATOM 895 N N . GLN A 1 122 ? 36.053 12.547 8.380 1.00 15.31 110 GLN A N 1
ATOM 896 C CA . GLN A 1 122 ? 37.518 12.625 8.422 1.00 14.54 110 GLN A CA 1
ATOM 897 C C . GLN A 1 122 ? 38.158 12.700 7.029 1.00 16.04 110 GLN A C 1
ATOM 898 O O . GLN A 1 122 ? 37.875 11.862 6.163 1.00 17.60 110 GLN A O 1
ATOM 904 N N . GLY A 1 123 ? 39.007 13.704 6.851 1.00 15.72 111 GLY A N 1
ATOM 905 C CA . GLY A 1 123 ? 39.889 13.809 5.675 1.00 15.08 111 GLY A CA 1
ATOM 906 C C . GLY A 1 123 ? 41.279 14.109 6.174 1.00 15.72 111 GLY A C 1
ATOM 907 O O . GLY A 1 123 ? 41.489 14.591 7.300 1.00 16.63 111 GLY A O 1
ATOM 908 N N . VAL A 1 124 ? 42.232 13.822 5.280 1.00 16.85 112 VAL A N 1
ATOM 909 C CA . VAL A 1 124 ? 43.656 14.013 5.551 1.00 15.85 112 VAL A CA 1
ATOM 910 C C . VAL A 1 124 ? 44.083 15.324 4.922 1.00 16.81 112 VAL A C 1
ATOM 911 O O . VAL A 1 124 ? 43.825 15.565 3.728 1.00 16.55 112 VAL A O 1
ATOM 915 N N . TYR A 1 125 ? 44.747 16.141 5.734 1.00 16.77 113 TYR A N 1
ATOM 916 C CA . TYR A 1 125 ? 45.190 17.470 5.316 1.00 17.61 113 TYR A CA 1
ATOM 917 C C . TYR A 1 125 ? 46.697 17.647 5.408 1.00 16.95 113 TYR A C 1
ATOM 918 O O . TYR A 1 125 ? 47.302 17.290 6.408 1.00 17.56 113 TYR A O 1
ATOM 927 N N . PHE A 1 126 ? 47.288 18.210 4.355 1.00 16.32 114 PHE A N 1
ATOM 928 C CA . PHE A 1 126 ? 48.616 18.806 4.398 1.00 16.64 114 PHE A CA 1
ATOM 929 C C . PHE A 1 126 ? 48.476 20.206 4.954 1.00 15.76 114 PHE A C 1
ATOM 930 O O . PHE A 1 126 ? 47.747 20.994 4.392 1.00 16.67 114 PHE A O 1
ATOM 938 N N . CYS A 1 127 ? 49.117 20.497 6.079 1.00 16.63 115 CYS A N 1
ATOM 939 C CA . CYS A 1 127 ? 48.970 21.775 6.772 1.00 16.43 115 CYS A CA 1
ATOM 940 C C . CYS A 1 127 ? 50.200 22.619 6.539 1.00 16.77 115 CYS A C 1
ATOM 941 O O . CYS A 1 127 ? 51.216 22.444 7.186 1.00 16.98 115 CYS A O 1
ATOM 944 N N . GLU A 1 128 ? 50.093 23.546 5.597 1.00 17.06 116 GLU A N 1
ATOM 945 C CA . GLU A 1 128 ? 51.162 24.497 5.327 1.00 16.46 116 GLU A CA 1
ATOM 946 C C . GLU A 1 128 ? 51.085 25.603 6.383 1.00 16.84 116 GLU A C 1
ATOM 947 O O . GLU A 1 128 ? 50.044 26.204 6.558 1.00 17.51 116 GLU A O 1
ATOM 953 N N . PHE A 1 129 ? 52.193 25.891 7.051 1.00 16.12 117 PHE A N 1
ATOM 954 C CA . PHE A 1 129 ? 52.289 26.969 8.042 1.00 16.76 117 PHE A CA 1
ATOM 955 C C . PHE A 1 129 ? 53.361 28.003 7.707 1.00 14.90 117 PHE A C 1
ATOM 956 O O . PHE A 1 129 ? 53.536 28.956 8.448 1.00 16.59 117 PHE A O 1
ATOM 964 N N . ASP A 1 130 ? 54.068 27.829 6.587 1.00 16.95 118 ASP A N 1
ATOM 965 C CA . ASP A 1 130 ? 55.100 28.781 6.189 1.00 16.68 118 ASP A CA 1
ATOM 966 C C . ASP A 1 130 ? 55.117 28.986 4.677 1.00 16.69 118 ASP A C 1
ATOM 967 O O . ASP A 1 130 ? 56.183 29.088 4.058 1.00 17.60 118 ASP A O 1
ATOM 972 N N . GLY A 1 131 ? 53.944 29.092 4.083 1.00 16.21 119 GLY A N 1
ATOM 973 C CA . GLY A 1 131 ? 53.854 29.378 2.670 1.00 16.64 119 GLY A CA 1
ATOM 974 C C . GLY A 1 131 ? 53.930 30.855 2.325 1.00 15.92 119 GLY A C 1
ATOM 975 O O . GLY A 1 131 ? 54.119 31.711 3.204 1.00 17.68 119 GLY A O 1
ATOM 976 N N . PRO A 1 132 ? 53.813 31.165 1.030 1.00 18.29 120 PRO A N 1
ATOM 977 C CA . PRO A 1 132 ? 53.655 30.234 -0.087 1.00 19.20 120 PRO A CA 1
ATOM 978 C C . PRO A 1 132 ? 54.986 29.584 -0.432 1.00 21.34 120 PRO A C 1
ATOM 979 O O . PRO A 1 132 ? 56.019 30.239 -0.378 1.00 21.34 120 PRO A O 1
ATOM 983 N N . ARG A 1 133 ? 54.970 28.313 -0.806 1.00 19.10 121 ARG A N 1
ATOM 984 C CA . ARG A 1 133 ? 56.200 27.619 -1.191 1.00 19.36 121 ARG A CA 1
ATOM 985 C C . ARG A 1 133 ? 55.915 26.774 -2.418 1.00 19.37 121 ARG A C 1
ATOM 986 O O . ARG A 1 133 ? 54.836 26.160 -2.546 1.00 19.62 121 ARG A O 1
ATOM 994 N N . THR A 1 134 ? 56.907 26.691 -3.288 1.00 19.58 122 THR A N 1
ATOM 995 C CA . THR A 1 134 ? 56.746 26.028 -4.562 1.00 20.08 122 THR A CA 1
ATOM 996 C C . THR A 1 134 ? 57.024 24.540 -4.543 1.00 22.79 122 THR A C 1
ATOM 997 O O . THR A 1 134 ? 56.570 23.837 -5.440 1.00 28.23 122 THR A O 1
ATOM 1001 N N . ASN A 1 135 ? 57.763 24.042 -3.560 1.00 19.83 123 ASN A N 1
ATOM 1002 C CA . ASN A 1 135 ? 58.193 22.620 -3.601 1.00 21.92 123 ASN A CA 1
ATOM 1003 C C . ASN A 1 135 ? 57.930 21.928 -2.263 1.00 20.29 123 ASN A C 1
ATOM 1004 O O . ASN A 1 135 ? 58.854 21.573 -1.530 1.00 22.97 123 ASN A O 1
ATOM 1009 N N . ARG A 1 136 ? 56.658 21.769 -1.916 1.00 17.82 124 ARG A N 1
ATOM 1010 C CA . ARG A 1 136 ? 56.313 21.078 -0.689 1.00 16.87 124 ARG A CA 1
ATOM 1011 C C . ARG A 1 136 ? 56.123 19.621 -1.048 1.00 18.29 124 ARG A C 1
ATOM 1012 O O . ARG A 1 136 ? 55.722 19.312 -2.175 1.00 19.10 124 ARG A O 1
ATOM 1020 N N . LYS A 1 137 ? 56.455 18.733 -0.119 1.00 15.37 125 LYS A N 1
ATOM 1021 C CA . LYS A 1 137 ? 56.431 17.313 -0.341 1.00 15.46 125 LYS A CA 1
ATOM 1022 C C . LYS A 1 137 ? 55.810 16.594 0.841 1.00 16.34 125 LYS A C 1
ATOM 1023 O O . LYS A 1 137 ? 56.081 16.936 1.997 1.00 16.43 125 LYS A O 1
ATOM 1029 N N . PHE A 1 138 ? 55.044 15.555 0.531 1.00 15.47 126 PHE A N 1
ATOM 1030 C CA . PHE A 1 138 ? 54.686 14.548 1.521 1.00 15.16 126 PHE A CA 1
ATOM 1031 C C . PHE A 1 138 ? 54.878 13.180 0.880 1.00 15.75 126 PHE A C 1
ATOM 1032 O O . PHE A 1 138 ? 54.800 13.023 -0.345 1.00 16.92 126 PHE A O 1
ATOM 1040 N N . VAL A 1 139 ? 55.160 12.223 1.743 1.00 15.86 127 VAL A N 1
ATOM 1041 C CA . VAL A 1 139 ? 55.381 10.843 1.362 1.00 16.70 127 VAL A CA 1
ATOM 1042 C C . VAL A 1 139 ? 54.291 9.933 1.899 1.00 17.85 127 VAL A C 1
ATOM 1043 O O . VAL A 1 139 ? 53.841 10.096 3.031 1.00 17.43 127 VAL A O 1
ATOM 1047 N N . VAL A 1 140 ? 53.853 8.982 1.066 1.00 15.36 128 VAL A N 1
ATOM 1048 C CA . VAL A 1 140 ? 52.872 7.982 1.471 1.00 16.80 128 VAL A CA 1
ATOM 1049 C C . VAL A 1 140 ? 53.530 6.622 1.354 1.00 16.00 128 VAL A C 1
ATOM 1050 O O . VAL A 1 140 ? 53.928 6.214 0.270 1.00 18.16 128 VAL A O 1
ATOM 1054 N N . LYS A 1 141 ? 53.669 5.935 2.490 1.00 16.14 129 LYS A N 1
ATOM 1055 C CA . LYS A 1 141 ? 54.268 4.611 2.568 1.00 15.75 129 LYS A CA 1
ATOM 1056 C C . LYS A 1 141 ? 53.183 3.649 2.981 1.00 16.05 129 LYS A C 1
ATOM 1057 O O . LYS A 1 141 ? 52.565 3.860 4.028 1.00 17.50 129 LYS A O 1
ATOM 1063 N N . LEU A 1 142 ? 52.940 2.600 2.204 1.00 16.70 130 LEU A N 1
ATOM 1064 C CA . LEU A 1 142 ? 51.966 1.586 2.607 1.00 17.62 130 LEU A CA 1
ATOM 1065 C C . LEU A 1 142 ? 52.690 0.377 3.154 1.00 18.40 130 LEU A C 1
ATOM 1066 O O . LEU A 1 142 ? 53.739 -0.040 2.637 1.00 20.34 130 LEU A O 1
ATOM 1071 N N . LEU A 1 143 ? 52.113 -0.190 4.192 1.00 19.09 131 LEU A N 1
ATOM 1072 C CA . LEU A 1 143 ? 52.478 -1.494 4.701 1.00 20.28 131 LEU A CA 1
ATOM 1073 C C . LEU A 1 143 ? 51.317 -2.430 4.550 1.00 21.04 131 LEU A C 1
ATOM 1074 O O . LEU A 1 143 ? 50.176 -2.061 4.823 1.00 21.48 131 LEU A O 1
ATOM 1079 N N . THR A 1 144 ? 51.590 -3.650 4.113 1.00 21.35 132 THR A N 1
ATOM 1080 C CA . THR A 1 144 ? 50.524 -4.587 3.872 1.00 24.21 132 THR A CA 1
ATOM 1081 C C . THR A 1 144 ? 50.490 -5.606 5.004 1.00 25.40 132 THR A C 1
ATOM 1082 O O . THR A 1 144 ? 51.526 -5.902 5.610 1.00 28.50 132 THR A O 1
ATOM 1086 N N . ASP A 1 145 ? 49.297 -6.119 5.295 1.00 25.75 133 ASP A N 1
ATOM 1087 C CA . ASP A 1 145 ? 49.111 -7.135 6.347 1.00 30.59 133 ASP A CA 1
ATOM 1088 C C . ASP A 1 145 ? 50.163 -8.250 6.252 1.00 35.48 133 ASP A C 1
ATOM 1089 O O . ASP A 1 145 ? 50.035 -9.185 5.451 1.00 37.12 133 ASP A O 1
ATOM 1094 N N . HIS B 1 10 ? 38.624 -10.720 9.497 1.00 42.68 -2 HIS B N 1
ATOM 1095 C CA . HIS B 1 10 ? 38.667 -9.367 10.170 1.00 41.88 -2 HIS B CA 1
ATOM 1096 C C . HIS B 1 10 ? 39.988 -8.585 10.067 1.00 39.81 -2 HIS B C 1
ATOM 1097 O O . HIS B 1 10 ? 39.992 -7.401 10.397 1.00 40.29 -2 HIS B O 1
ATOM 1104 N N . HIS B 1 11 ? 41.086 -9.242 9.664 1.00 37.01 -1 HIS B N 1
ATOM 1105 C CA . HIS B 1 11 ? 42.382 -8.598 9.373 1.00 34.43 -1 HIS B CA 1
ATOM 1106 C C . HIS B 1 11 ? 42.928 -7.851 10.577 1.00 31.41 -1 HIS B C 1
ATOM 1107 O O . HIS B 1 11 ? 43.514 -6.768 10.466 1.00 31.18 -1 HIS B O 1
ATOM 1114 N N . HIS B 1 12 ? 42.715 -8.462 11.726 1.00 25.70 0 HIS B N 1
ATOM 1115 C CA . HIS B 1 12 ? 42.958 -7.904 13.021 1.00 24.14 0 HIS B CA 1
ATOM 1116 C C . HIS B 1 12 ? 42.492 -6.458 13.149 1.00 22.39 0 HIS B C 1
ATOM 1117 O O . HIS B 1 12 ? 43.240 -5.634 13.621 1.00 23.29 0 HIS B O 1
ATOM 1124 N N . MET B 1 13 ? 41.235 -6.180 12.823 1.00 18.02 1 MET B N 1
ATOM 1125 C CA . MET B 1 13 ? 40.661 -4.865 13.000 1.00 18.70 1 MET B CA 1
ATOM 1126 C C . MET B 1 13 ? 39.332 -5.010 13.701 1.00 18.49 1 MET B C 1
ATOM 1127 O O . MET B 1 13 ? 38.517 -5.863 13.339 1.00 20.27 1 MET B O 1
ATOM 1132 N N . LYS B 1 14 ? 39.114 -4.186 14.712 1.00 17.15 2 LYS B N 1
ATOM 1133 C CA . LYS B 1 14 ? 37.894 -4.150 15.485 1.00 17.70 2 LYS B CA 1
ATOM 1134 C C . LYS B 1 14 ? 37.476 -2.728 15.803 1.00 17.09 2 LYS B C 1
ATOM 1135 O O . LYS B 1 14 ? 38.318 -1.909 16.148 1.00 17.83 2 LYS B O 1
ATOM 1141 N N . THR B 1 15 ? 36.181 -2.443 15.692 1.00 17.05 3 THR B N 1
ATOM 1142 C CA . THR B 1 15 ? 35.570 -1.187 16.109 1.00 16.54 3 THR B CA 1
ATOM 1143 C C . THR B 1 15 ? 34.974 -1.312 17.511 1.00 17.29 3 THR B C 1
ATOM 1144 O O . THR B 1 15 ? 34.258 -2.281 17.818 1.00 19.84 3 THR B O 1
ATOM 1148 N N . PHE B 1 16 ? 35.278 -0.335 18.350 1.00 17.87 4 PHE B N 1
ATOM 1149 C CA . PHE B 1 16 ? 34.799 -0.229 19.712 1.00 16.66 4 PHE B CA 1
ATOM 1150 C C . PHE B 1 16 ? 33.864 0.962 19.810 1.00 17.85 4 PHE B C 1
ATOM 1151 O O . PHE B 1 16 ? 34.074 1.968 19.126 1.00 19.05 4 PHE B O 1
ATOM 1159 N N . HIS B 1 17 ? 32.882 0.856 20.707 1.00 19.11 5 HIS B N 1
ATOM 1160 C CA . HIS B 1 17 ? 31.836 1.863 20.895 1.00 20.44 5 HIS B CA 1
ATOM 1161 C C . HIS B 1 17 ? 31.857 2.375 22.339 1.00 22.46 5 HIS B C 1
ATOM 1162 O O . HIS B 1 17 ? 32.084 1.612 23.272 1.00 22.74 5 HIS B O 1
ATOM 1169 N N . LEU B 1 18 ? 31.676 3.684 22.494 1.00 22.40 6 LEU B N 1
ATOM 1170 C CA . LEU B 1 18 ? 31.639 4.374 23.794 1.00 23.67 6 LEU B CA 1
ATOM 1171 C C . LEU B 1 18 ? 30.479 5.357 23.802 1.00 20.13 6 LEU B C 1
ATOM 1172 O O . LEU B 1 18 ? 30.160 5.941 22.768 1.00 19.74 6 LEU B O 1
ATOM 1177 N N . THR B 1 19 ? 29.893 5.563 24.978 1.00 18.48 7 THR B N 1
ATOM 1178 C CA . THR B 1 19 ? 29.001 6.694 25.231 1.00 18.43 7 THR B CA 1
ATOM 1179 C C . THR B 1 19 ? 29.698 7.612 26.212 1.00 20.53 7 THR B C 1
ATOM 1180 O O . THR B 1 19 ? 30.178 7.162 27.243 1.00 23.39 7 THR B O 1
ATOM 1187 N N . THR B 1 20 ? 29.762 8.890 25.881 1.00 17.75 8 THR B N 1
ATOM 1188 C CA . THR B 1 20 ? 30.388 9.878 26.732 1.00 18.37 8 THR B CA 1
ATOM 1189 C C . THR B 1 20 ? 29.333 10.698 27.485 1.00 18.67 8 THR B C 1
ATOM 1190 O O . THR B 1 20 ? 28.200 10.891 27.021 1.00 21.30 8 THR B O 1
ATOM 1194 N N . GLN B 1 21 ? 29.743 11.186 28.654 1.00 20.07 9 GLN B N 1
ATOM 1195 C CA . GLN B 1 21 ? 28.813 11.755 29.643 1.00 23.64 9 GLN B CA 1
ATOM 1196 C C . GLN B 1 21 ? 28.913 13.273 29.848 1.00 23.26 9 GLN B C 1
ATOM 1197 O O . GLN B 1 21 ? 28.053 13.871 30.491 1.00 25.67 9 GLN B O 1
ATOM 1200 N N . SER B 1 22 ? 29.943 13.900 29.308 1.00 20.06 10 SER B N 1
ATOM 1201 C CA . SER B 1 22 ? 30.118 15.342 29.436 1.00 21.52 10 SER B CA 1
ATOM 1202 C C . SER B 1 22 ? 30.804 15.860 28.182 1.00 20.24 10 SER B C 1
ATOM 1203 O O . SER B 1 22 ? 31.296 15.074 27.382 1.00 19.38 10 SER B O 1
ATOM 1206 N N . ARG B 1 23 ? 30.879 17.179 28.039 1.00 17.98 11 ARG B N 1
ATOM 1207 C CA . ARG B 1 23 ? 31.549 17.771 26.881 1.00 18.27 11 ARG B CA 1
ATOM 1208 C C . ARG B 1 23 ? 32.961 17.223 26.718 1.00 18.93 11 ARG B C 1
ATOM 1209 O O . ARG B 1 23 ? 33.360 16.841 25.625 1.00 17.94 11 ARG B O 1
ATOM 1217 N N . ASP B 1 24 ? 33.723 17.306 27.808 1.00 18.24 12 ASP B N 1
ATOM 1218 C CA . ASP B 1 24 ? 35.103 16.850 27.861 1.00 17.75 12 ASP B CA 1
ATOM 1219 C C . ASP B 1 24 ? 35.206 15.635 28.742 1.00 19.68 12 ASP B C 1
ATOM 1220 O O . ASP B 1 24 ? 34.749 15.670 29.874 1.00 20.26 12 ASP B O 1
ATOM 1225 N N . GLU B 1 25 ? 35.837 14.577 28.238 1.00 19.30 13 GLU B N 1
ATOM 1226 C CA . GLU B 1 25 ? 36.009 13.341 28.999 1.00 19.47 13 GLU B CA 1
ATOM 1227 C C . GLU B 1 25 ? 37.179 12.577 28.436 1.00 20.39 13 GLU B C 1
ATOM 1228 O O . GLU B 1 25 ? 37.299 12.451 27.223 1.00 23.26 13 GLU B O 1
ATOM 1234 N N . MET B 1 26 ? 38.040 12.079 29.325 1.00 18.15 14 MET B N 1
ATOM 1235 C CA . MET B 1 26 ? 39.141 11.217 28.931 1.00 18.22 14 MET B CA 1
ATOM 1236 C C . MET B 1 26 ? 38.853 9.837 29.482 1.00 19.96 14 MET B C 1
ATOM 1237 O O . MET B 1 26 ? 38.793 9.637 30.677 1.00 22.01 14 MET B O 1
ATOM 1242 N N . VAL B 1 27 ? 38.600 8.902 28.583 1.00 18.66 15 VAL B N 1
ATOM 1243 C CA . VAL B 1 27 ? 38.186 7.554 28.923 1.00 18.22 15 VAL B CA 1
ATOM 1244 C C . VAL B 1 27 ? 39.343 6.598 28.695 1.00 18.59 15 VAL B C 1
ATOM 1245 O O . VAL B 1 27 ? 39.884 6.496 27.594 1.00 17.12 15 VAL B O 1
ATOM 1249 N N . ASP B 1 28 ? 39.741 5.896 29.745 1.00 19.33 16 ASP B N 1
ATOM 1250 C CA . ASP B 1 28 ? 40.840 4.961 29.637 1.00 19.50 16 ASP B CA 1
ATOM 1251 C C . ASP B 1 28 ? 40.388 3.729 28.861 1.00 19.02 16 ASP B C 1
ATOM 1252 O O . ASP B 1 28 ? 39.511 2.989 29.316 1.00 19.81 16 ASP B O 1
ATOM 1257 N N . ILE B 1 29 ? 40.972 3.529 27.685 1.00 17.46 17 ILE B N 1
ATOM 1258 C CA . ILE B 1 29 ? 40.615 2.432 26.786 1.00 17.02 17 ILE B CA 1
ATOM 1259 C C . ILE B 1 29 ? 41.718 1.362 26.683 1.00 16.92 17 ILE B C 1
ATOM 1260 O O . ILE B 1 29 ? 41.646 0.446 25.862 1.00 19.04 17 ILE B O 1
ATOM 1265 N N . THR B 1 30 ? 42.707 1.439 27.571 1.00 17.87 18 THR B N 1
ATOM 1266 C CA . THR B 1 30 ? 43.829 0.495 27.534 1.00 16.53 18 THR B CA 1
ATOM 1267 C C . THR B 1 30 ? 43.377 -0.949 27.599 1.00 18.64 18 THR B C 1
ATOM 1268 O O . THR B 1 30 ? 43.812 -1.783 26.806 1.00 19.57 18 THR B O 1
ATOM 1272 N N . SER B 1 31 ? 42.501 -1.242 28.546 1.00 19.12 19 SER B N 1
ATOM 1273 C CA . SER B 1 31 ? 42.106 -2.628 28.782 1.00 22.19 19 SER B CA 1
ATOM 1274 C C . SER B 1 31 ? 41.342 -3.207 27.575 1.00 23.06 19 SER B C 1
ATOM 1275 O O . SER B 1 31 ? 41.533 -4.376 27.204 1.00 24.99 19 SER B O 1
ATOM 1278 N N . GLN B 1 32 ? 40.492 -2.395 26.951 1.00 23.09 20 GLN B N 1
ATOM 1279 C CA . GLN B 1 32 ? 39.777 -2.812 25.735 1.00 25.83 20 GLN B CA 1
ATOM 1280 C C . GLN B 1 32 ? 40.719 -3.186 24.599 1.00 23.84 20 GLN B C 1
ATOM 1281 O O . GLN B 1 32 ? 40.556 -4.230 23.963 1.00 25.65 20 GLN B O 1
ATOM 1287 N N . ILE B 1 33 ? 41.719 -2.350 24.366 1.00 20.77 21 ILE B N 1
ATOM 1288 C CA . ILE B 1 33 ? 42.772 -2.645 23.399 1.00 19.30 21 ILE B CA 1
ATOM 1289 C C . ILE B 1 33 ? 43.504 -3.953 23.767 1.00 20.91 21 ILE B C 1
ATOM 1290 O O . ILE B 1 33 ? 43.659 -4.840 22.927 1.00 20.96 21 ILE B O 1
ATOM 1295 N N . GLU B 1 34 ? 43.953 -4.065 25.013 1.00 19.43 22 GLU B N 1
ATOM 1296 C CA . GLU B 1 34 ? 44.720 -5.239 25.445 1.00 21.03 22 GLU B CA 1
ATOM 1297 C C . GLU B 1 34 ? 43.941 -6.541 25.342 1.00 23.03 22 GLU B C 1
ATOM 1298 O O . GLU B 1 34 ? 44.468 -7.576 24.892 1.00 21.26 22 GLU B O 1
ATOM 1304 N N . THR B 1 35 ? 42.699 -6.497 25.802 1.00 23.47 23 THR B N 1
ATOM 1305 C CA . THR B 1 35 ? 41.850 -7.682 25.813 1.00 26.46 23 THR B CA 1
ATOM 1306 C C . THR B 1 35 ? 41.695 -8.169 24.392 1.00 26.01 23 THR B C 1
ATOM 1307 O O . THR B 1 35 ? 41.710 -9.370 24.113 1.00 27.06 23 THR B O 1
ATOM 1311 N N . TRP B 1 36 ? 41.581 -7.245 23.471 1.00 27.41 24 TRP B N 1
ATOM 1312 C CA . TRP B 1 36 ? 41.398 -7.634 22.118 1.00 27.23 24 TRP B CA 1
ATOM 1313 C C . TRP B 1 36 ? 42.685 -8.135 21.404 1.00 27.31 24 TRP B C 1
ATOM 1314 O O . TRP B 1 36 ? 42.639 -9.079 20.603 1.00 29.48 24 TRP B O 1
ATOM 1325 N N . ILE B 1 37 ? 43.839 -7.570 21.736 1.00 23.15 25 ILE B N 1
ATOM 1326 C CA . ILE B 1 37 ? 45.113 -8.148 21.314 1.00 22.24 25 ILE B CA 1
ATOM 1327 C C . ILE B 1 37 ? 45.190 -9.604 21.783 1.00 20.10 25 ILE B C 1
ATOM 1328 O O . ILE B 1 37 ? 45.589 -10.492 21.030 1.00 19.47 25 ILE B O 1
ATOM 1333 N N . ARG B 1 38 ? 44.799 -9.846 23.027 1.00 20.99 26 ARG B N 1
ATOM 1334 C CA . ARG B 1 38 ? 44.867 -11.205 23.587 1.00 20.27 26 ARG B CA 1
ATOM 1335 C C . ARG B 1 38 ? 43.963 -12.139 22.798 1.00 20.17 26 ARG B C 1
ATOM 1336 O O . ARG B 1 38 ? 44.331 -13.281 22.518 1.00 21.45 26 ARG B O 1
ATOM 1339 N N . GLU B 1 39 ? 42.786 -11.655 22.423 1.00 20.28 27 GLU B N 1
ATOM 1340 C CA . GLU B 1 39 ? 41.829 -12.480 21.684 1.00 22.43 27 GLU B CA 1
ATOM 1341 C C . GLU B 1 39 ? 42.358 -12.894 20.313 1.00 22.93 27 GLU B C 1
ATOM 1342 O O . GLU B 1 39 ? 42.092 -14.015 19.849 1.00 23.79 27 GLU B O 1
ATOM 1348 N N . THR B 1 40 ? 43.073 -11.991 19.657 1.00 22.21 28 THR B N 1
ATOM 1349 C CA . THR B 1 40 ? 43.564 -12.231 18.307 1.00 21.36 28 THR B CA 1
ATOM 1350 C C . THR B 1 40 ? 44.774 -13.148 18.324 1.00 21.18 28 THR B C 1
ATOM 1351 O O . THR B 1 40 ? 45.095 -13.751 17.311 1.00 22.39 28 THR B O 1
ATOM 1355 N N . GLY B 1 41 ? 45.480 -13.182 19.449 1.00 21.00 29 GLY B N 1
ATOM 1356 C CA . GLY B 1 41 ? 46.715 -13.947 19.586 1.00 22.27 29 GLY B CA 1
ATOM 1357 C C . GLY B 1 41 ? 47.965 -13.296 19.026 1.00 22.78 29 GLY B C 1
ATOM 1358 O O . GLY B 1 41 ? 49.008 -13.928 18.946 1.00 23.05 29 GLY B O 1
ATOM 1359 N N . VAL B 1 42 ? 47.867 -12.034 18.628 1.00 21.93 30 VAL B N 1
ATOM 1360 C CA . VAL B 1 42 ? 49.030 -11.289 18.140 1.00 22.08 30 VAL B CA 1
ATOM 1361 C C . VAL B 1 42 ? 50.026 -11.107 19.282 1.00 22.36 30 VAL B C 1
ATOM 1362 O O . VAL B 1 42 ? 49.645 -10.709 20.374 1.00 21.97 30 VAL B O 1
ATOM 1366 N N . THR B 1 43 ? 51.291 -11.442 19.031 1.00 21.39 31 THR B N 1
ATOM 1367 C CA . THR B 1 43 ? 52.325 -11.377 20.071 1.00 21.84 31 THR B CA 1
ATOM 1368 C C . THR B 1 43 ? 53.288 -10.203 19.880 1.00 19.74 31 THR B C 1
ATOM 1369 O O . THR B 1 43 ? 53.672 -9.559 20.856 1.00 19.46 31 THR B O 1
ATOM 1373 N N . ASN B 1 44 ? 53.647 -9.905 18.630 1.00 18.38 32 ASN B N 1
ATOM 1374 C CA . ASN B 1 44 ? 54.589 -8.837 18.324 1.00 18.27 32 ASN B CA 1
ATOM 1375 C C . ASN B 1 44 ? 54.146 -8.095 17.081 1.00 18.08 32 ASN B C 1
ATOM 1376 O O . ASN B 1 44 ? 53.775 -8.734 16.093 1.00 19.39 32 ASN B O 1
ATOM 1381 N N . GLY B 1 45 ? 54.221 -6.770 17.122 1.00 17.23 33 GLY B N 1
ATOM 1382 C CA . GLY B 1 45 ? 53.809 -5.921 16.017 1.00 18.56 33 GLY B CA 1
ATOM 1383 C C . GLY B 1 45 ? 53.440 -4.547 16.514 1.00 16.55 33 GLY B C 1
ATOM 1384 O O . GLY B 1 45 ? 54.088 -4.027 17.412 1.00 17.33 33 GLY B O 1
ATOM 1385 N N . VAL B 1 46 ? 52.413 -3.961 15.903 1.00 18.21 34 VAL B N 1
ATOM 1386 C CA . VAL B 1 46 ? 51.912 -2.651 16.279 1.00 18.06 34 VAL B CA 1
ATOM 1387 C C . VAL B 1 46 ? 50.386 -2.650 16.303 1.00 17.65 34 VAL B C 1
ATOM 1388 O O . VAL B 1 46 ? 49.732 -3.463 15.621 1.00 18.33 34 VAL B O 1
ATOM 1392 N N . ALA B 1 47 ? 49.834 -1.755 17.123 1.00 16.69 35 ALA B N 1
ATOM 1393 C CA . ALA B 1 47 ? 48.411 -1.484 17.177 1.00 18.15 35 ALA B CA 1
ATOM 1394 C C . ALA B 1 47 ? 48.181 -0.038 16.839 1.00 16.29 35 ALA B C 1
ATOM 1395 O O . ALA B 1 47 ? 48.757 0.848 17.487 1.00 18.39 35 ALA B O 1
ATOM 1397 N N . ILE B 1 48 ? 47.318 0.205 15.845 1.00 16.08 36 ILE B N 1
ATOM 1398 C CA . ILE B 1 48 ? 46.900 1.533 15.485 1.00 16.08 36 ILE B CA 1
ATOM 1399 C C . ILE B 1 48 ? 45.537 1.750 16.097 1.00 16.26 36 ILE B C 1
ATOM 1400 O O . ILE B 1 48 ? 44.626 0.975 15.831 1.00 17.40 36 ILE B O 1
ATOM 1405 N N . VAL B 1 49 ? 45.414 2.750 16.955 1.00 15.04 37 VAL B N 1
ATOM 1406 C CA . VAL B 1 49 ? 44.183 3.065 17.686 1.00 15.06 37 VAL B CA 1
ATOM 1407 C C . VAL B 1 49 ? 43.688 4.402 17.163 1.00 15.96 37 VAL B C 1
ATOM 1408 O O . VAL B 1 49 ? 44.351 5.408 17.366 1.00 15.87 37 VAL B O 1
ATOM 1412 N N . SER B 1 50 ? 42.542 4.434 16.480 1.00 15.70 38 SER B N 1
ATOM 1413 C CA . SER B 1 50 ? 42.106 5.589 15.686 1.00 15.54 38 SER B CA 1
ATOM 1414 C C . SER B 1 50 ? 40.683 5.973 15.980 1.00 17.42 38 SER B C 1
ATOM 1415 O O . SER B 1 50 ? 39.777 5.185 15.785 1.00 17.29 38 SER B O 1
ATOM 1418 N N . SER B 1 51 ? 40.489 7.187 16.458 1.00 17.28 39 SER B N 1
ATOM 1419 C CA . SER B 1 51 ? 39.182 7.755 16.578 1.00 16.07 39 SER B CA 1
ATOM 1420 C C . SER B 1 51 ? 38.568 7.890 15.182 1.00 15.92 39 SER B C 1
ATOM 1421 O O . SER B 1 51 ? 39.292 8.240 14.235 1.00 16.53 39 SER B O 1
ATOM 1424 N N . LEU B 1 52 ? 37.260 7.681 15.054 1.00 15.91 40 LEU B N 1
ATOM 1425 C CA . LEU B 1 52 ? 36.537 7.894 13.818 1.00 15.14 40 LEU B CA 1
ATOM 1426 C C . LEU B 1 52 ? 35.908 9.289 13.744 1.00 16.66 40 LEU B C 1
ATOM 1427 O O . LEU B 1 52 ? 35.043 9.531 12.916 1.00 18.11 40 LEU B O 1
ATOM 1432 N N . HIS B 1 53 ? 36.348 10.197 14.607 1.00 16.04 41 HIS B N 1
ATOM 1433 C CA . HIS B 1 53 ? 35.688 11.501 14.789 1.00 16.13 41 HIS B CA 1
ATOM 1434 C C . HIS B 1 53 ? 36.667 12.622 14.678 1.00 17.84 41 HIS B C 1
ATOM 1435 O O . HIS B 1 53 ? 37.845 12.463 14.983 1.00 18.26 41 HIS B O 1
ATOM 1442 N N . THR B 1 54 ? 36.157 13.776 14.274 1.00 16.57 42 THR B N 1
ATOM 1443 C CA . THR B 1 54 ? 36.971 14.960 14.159 1.00 16.49 42 THR B CA 1
ATOM 1444 C C . THR B 1 54 ? 36.903 15.863 15.397 1.00 17.87 42 THR B C 1
ATOM 1445 O O . THR B 1 54 ? 37.593 16.918 15.446 1.00 17.80 42 THR B O 1
ATOM 1449 N N . THR B 1 55 ? 36.127 15.428 16.383 1.00 16.87 43 THR B N 1
ATOM 1450 C CA . THR B 1 55 ? 35.922 16.134 17.640 1.00 16.87 43 THR B CA 1
ATOM 1451 C C . THR B 1 55 ? 36.186 15.249 18.873 1.00 17.94 43 THR B C 1
ATOM 1452 O O . THR B 1 55 ? 35.872 15.628 19.992 1.00 16.91 43 THR B O 1
ATOM 1456 N N . ALA B 1 56 ? 36.831 14.107 18.664 1.00 17.59 44 ALA B N 1
ATOM 1457 C CA . ALA B 1 56 ? 37.332 13.260 19.732 1.00 17.00 44 ALA B CA 1
ATOM 1458 C C . ALA B 1 56 ? 38.633 12.652 19.216 1.00 17.92 44 ALA B C 1
ATOM 1459 O O . ALA B 1 56 ? 38.726 12.225 18.052 1.00 18.61 44 ALA B O 1
ATOM 1461 N N . GLY B 1 57 ? 39.647 12.639 20.074 1.00 17.69 45 GLY B N 1
ATOM 1462 C CA . GLY B 1 57 ? 40.965 12.141 19.710 1.00 17.20 45 GLY B CA 1
ATOM 1463 C C . GLY B 1 57 ? 41.425 11.000 20.590 1.00 17.46 45 GLY B C 1
ATOM 1464 O O . GLY B 1 57 ? 40.675 10.453 21.360 1.00 17.68 45 GLY B O 1
ATOM 1465 N N . ILE B 1 58 ? 42.674 10.607 20.415 1.00 15.79 46 ILE B N 1
ATOM 1466 C CA . ILE B 1 58 ? 43.332 9.521 21.180 1.00 16.32 46 ILE B CA 1
ATOM 1467 C C . ILE B 1 58 ? 44.678 10.028 21.689 1.00 16.17 46 ILE B C 1
ATOM 1468 O O . ILE B 1 58 ? 45.457 10.631 20.918 1.00 16.98 46 ILE B O 1
ATOM 1473 N N . THR B 1 59 ? 44.963 9.810 22.972 1.00 16.11 47 THR B N 1
ATOM 1474 C CA . THR B 1 59 ? 46.257 10.200 23.531 1.00 15.82 47 THR B CA 1
ATOM 1475 C C . THR B 1 59 ? 46.733 9.154 24.516 1.00 15.72 47 THR B C 1
ATOM 1476 O O . THR B 1 59 ? 45.971 8.277 24.940 1.00 17.81 47 THR B O 1
ATOM 1480 N N . VAL B 1 60 ? 48.014 9.240 24.848 1.00 17.08 48 VAL B N 1
ATOM 1481 C CA . VAL B 1 60 ? 48.581 8.443 25.902 1.00 16.96 48 VAL B CA 1
ATOM 1482 C C . VAL B 1 60 ? 49.003 9.378 27.018 1.00 19.47 48 VAL B C 1
ATOM 1483 O O . VAL B 1 60 ? 49.668 10.389 26.766 1.00 21.45 48 VAL B O 1
ATOM 1487 N N . ASN B 1 61 ? 48.615 9.109 28.249 1.00 17.13 49 ASN B N 1
ATOM 1488 C CA . ASN B 1 61 ? 49.107 9.909 29.339 1.00 16.64 49 ASN B CA 1
ATOM 1489 C C . ASN B 1 61 ? 48.872 9.167 30.654 1.00 15.99 49 ASN B C 1
ATOM 1490 O O . ASN B 1 61 ? 48.618 7.973 30.659 1.00 16.76 49 ASN B O 1
ATOM 1495 N N . GLU B 1 62 ? 49.003 9.885 31.754 1.00 17.01 50 GLU B N 1
ATOM 1496 C CA . GLU B 1 62 ? 49.117 9.256 33.063 1.00 15.92 50 GLU B CA 1
ATOM 1497 C C . GLU B 1 62 ? 47.865 8.510 33.418 1.00 18.43 50 GLU B C 1
ATOM 1498 O O . GLU B 1 62 ? 46.764 9.034 33.258 1.00 19.86 50 GLU B O 1
ATOM 1504 N N . ASN B 1 63 ? 48.067 7.309 33.945 1.00 17.62 51 ASN B N 1
ATOM 1505 C CA . ASN B 1 63 ? 47.022 6.287 34.134 1.00 19.94 51 ASN B CA 1
ATOM 1506 C C . ASN B 1 63 ? 46.512 6.095 35.565 1.00 22.30 51 ASN B C 1
ATOM 1507 O O . ASN B 1 63 ? 45.745 5.149 35.786 1.00 25.74 51 ASN B O 1
ATOM 1512 N N . ALA B 1 64 ? 46.942 6.928 36.523 1.00 20.98 52 ALA B N 1
ATOM 1513 C CA . ALA B 1 64 ? 46.692 6.662 37.944 1.00 24.37 52 ALA B CA 1
ATOM 1514 C C . ALA B 1 64 ? 45.979 7.782 38.711 1.00 26.08 52 ALA B C 1
ATOM 1515 O O . ALA B 1 64 ? 45.126 7.501 39.559 1.00 29.48 52 ALA B O 1
ATOM 1517 N N . ASP B 1 65 ? 46.357 9.030 38.453 1.00 26.96 53 ASP B N 1
ATOM 1518 C CA . ASP B 1 65 ? 45.844 10.198 39.188 1.00 26.26 53 ASP B CA 1
ATOM 1519 C C . ASP B 1 65 ? 44.797 10.891 38.338 1.00 23.45 53 ASP B C 1
ATOM 1520 O O . ASP B 1 65 ? 45.129 11.476 37.307 1.00 23.09 53 ASP B O 1
ATOM 1525 N N . PRO B 1 66 ? 43.520 10.830 38.739 1.00 20.48 54 PRO B N 1
ATOM 1526 C CA . PRO B 1 66 ? 42.521 11.466 37.891 1.00 19.89 54 PRO B CA 1
ATOM 1527 C C . PRO B 1 66 ? 42.716 12.972 37.758 1.00 20.16 54 PRO B C 1
ATOM 1528 O O . PRO B 1 66 ? 42.226 13.545 36.790 1.00 20.47 54 PRO B O 1
ATOM 1532 N N . ASP B 1 67 ? 43.472 13.596 38.664 1.00 18.94 55 ASP B N 1
ATOM 1533 C CA . ASP B 1 67 ? 43.723 15.035 38.543 1.00 19.54 55 ASP B CA 1
ATOM 1534 C C . ASP B 1 67 ? 44.599 15.385 37.336 1.00 17.98 55 ASP B C 1
ATOM 1535 O O . ASP B 1 67 ? 44.516 16.500 36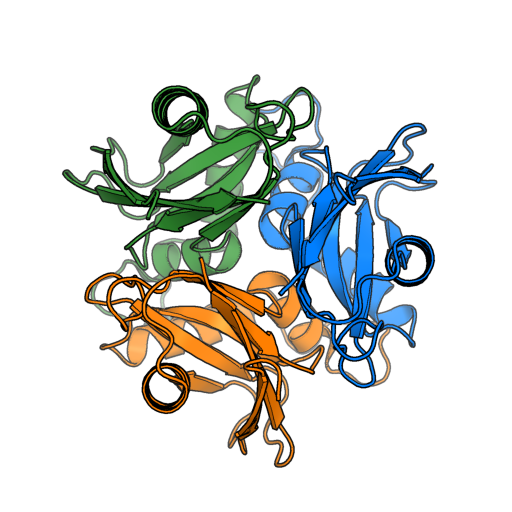.850 1.00 19.26 55 ASP B O 1
ATOM 1540 N N . VAL B 1 68 ? 45.403 14.453 36.833 1.00 17.77 56 VAL B N 1
ATOM 1541 C CA . VAL B 1 68 ? 46.161 14.713 35.609 1.00 18.20 56 VAL B CA 1
ATOM 1542 C C . VAL B 1 68 ? 45.217 14.963 34.453 1.00 18.97 56 VAL B C 1
ATOM 1543 O O . VAL B 1 68 ? 45.343 15.950 33.733 1.00 19.22 56 VAL B O 1
ATOM 1547 N N . LYS B 1 69 ? 44.238 14.081 34.287 1.00 18.57 57 LYS B N 1
ATOM 1548 C CA . LYS B 1 69 ? 43.353 14.263 33.157 1.00 18.78 57 LYS B CA 1
ATOM 1549 C C . LYS B 1 69 ? 42.420 15.461 33.377 1.00 18.96 57 LYS B C 1
ATOM 1550 O O . LYS B 1 69 ? 42.094 16.203 32.442 1.00 18.36 57 LYS B O 1
ATOM 1561 N N . ARG B 1 70 ? 42.006 15.694 34.618 1.00 18.66 58 ARG B N 1
ATOM 1562 C CA . ARG B 1 70 ? 41.248 16.917 34.904 1.00 18.52 58 ARG B CA 1
ATOM 1563 C C . ARG B 1 70 ? 42.037 18.164 34.481 1.00 17.71 58 ARG B C 1
ATOM 1564 O O . ARG B 1 70 ? 41.479 19.088 33.855 1.00 16.90 58 ARG B O 1
ATOM 1572 N N . ASP B 1 71 ? 43.310 18.195 34.846 1.00 18.38 59 ASP B N 1
ATOM 1573 C CA . ASP B 1 71 ? 44.161 19.340 34.486 1.00 16.46 59 ASP B CA 1
ATOM 1574 C C . ASP B 1 71 ? 44.419 19.442 32.987 1.00 17.75 59 ASP B C 1
ATOM 1575 O O . ASP B 1 71 ? 44.485 20.548 32.440 1.00 17.70 59 ASP B O 1
ATOM 1580 N N . MET B 1 72 ? 44.570 18.311 32.303 1.00 18.33 60 MET B N 1
ATOM 1581 C CA . MET B 1 72 ? 44.670 18.339 30.828 1.00 19.18 60 MET B CA 1
ATOM 1582 C C . MET B 1 72 ? 43.442 18.985 30.195 1.00 19.05 60 MET B C 1
ATOM 1583 O O . MET B 1 72 ? 43.563 19.859 29.347 1.00 19.15 60 MET B O 1
ATOM 1588 N N . ILE B 1 73 ? 42.272 18.579 30.640 1.00 15.58 61 ILE B N 1
ATOM 1589 C CA . ILE B 1 73 ? 41.019 19.125 30.123 1.00 15.35 61 ILE B CA 1
ATOM 1590 C C . ILE B 1 73 ? 40.955 20.626 30.419 1.00 17.08 61 ILE B C 1
ATOM 1591 O O . ILE B 1 73 ? 40.601 21.444 29.547 1.00 16.98 61 ILE B O 1
ATOM 1596 N N . MET B 1 74 ? 41.304 21.018 31.645 1.00 16.69 62 MET B N 1
ATOM 1597 C CA . MET B 1 74 ? 41.272 22.420 32.023 1.00 17.95 62 MET B CA 1
ATOM 1598 C C . MET B 1 74 ? 42.229 23.260 31.170 1.00 17.36 62 MET B C 1
ATOM 1599 O O . MET B 1 74 ? 41.851 24.341 30.662 1.00 17.31 62 MET B O 1
ATOM 1604 N N . ARG B 1 75 ? 43.462 22.801 31.024 1.00 17.20 63 ARG B N 1
ATOM 1605 C CA . ARG B 1 75 ? 44.428 23.569 30.242 1.00 17.08 63 ARG B CA 1
ATOM 1606 C C . ARG B 1 75 ? 43.993 23.696 28.791 1.00 17.13 63 ARG B C 1
ATOM 1607 O O . ARG B 1 75 ? 44.072 24.782 28.214 1.00 17.74 63 ARG B O 1
ATOM 1615 N N . LEU B 1 76 ? 43.554 22.599 28.196 1.00 17.21 64 LEU B N 1
ATOM 1616 C CA . LEU B 1 76 ? 43.084 22.668 26.798 1.00 16.83 64 LEU B CA 1
ATOM 1617 C C . LEU B 1 76 ? 41.891 23.580 26.635 1.00 17.58 64 LEU B C 1
ATOM 1618 O O . LEU B 1 76 ? 41.768 24.236 25.588 1.00 17.90 64 LEU B O 1
ATOM 1623 N N . ASP B 1 77 ? 41.016 23.655 27.647 1.00 16.54 65 ASP B N 1
ATOM 1624 C CA . ASP B 1 77 ? 39.895 24.583 27.597 1.00 17.45 65 ASP B CA 1
ATOM 1625 C C . ASP B 1 77 ? 40.387 26.055 27.597 1.00 16.74 65 ASP B C 1
ATOM 1626 O O . ASP B 1 77 ? 39.726 26.933 27.056 1.00 20.14 65 ASP B O 1
ATOM 1631 N N . GLU B 1 78 ? 41.510 26.339 28.253 1.00 18.04 66 GLU B N 1
ATOM 1632 C CA . GLU B 1 78 ? 42.070 27.689 28.223 1.00 16.59 66 GLU B CA 1
ATOM 1633 C C . GLU B 1 78 ? 42.807 27.985 26.924 1.00 16.78 66 GLU B C 1
ATOM 1634 O O . GLU B 1 78 ? 42.710 29.113 26.411 1.00 20.09 66 GLU B O 1
ATOM 1640 N N . VAL B 1 79 ? 43.540 27.018 26.415 1.00 17.57 67 VAL B N 1
ATOM 1641 C CA . VAL B 1 79 ? 44.280 27.189 25.165 1.00 19.17 67 VAL B CA 1
ATOM 1642 C C . VAL B 1 79 ? 43.298 27.395 24.014 1.00 18.33 67 VAL B C 1
ATOM 1643 O O . VAL B 1 79 ? 43.526 28.247 23.157 1.00 19.86 67 VAL B O 1
ATOM 1647 N N . TYR B 1 80 ? 42.217 26.611 24.011 1.00 18.13 68 TYR B N 1
ATOM 1648 C CA . TYR B 1 80 ? 41.173 26.692 22.981 1.00 15.51 68 TYR B CA 1
ATOM 1649 C C . TYR B 1 80 ? 39.808 26.932 23.641 1.00 16.59 68 TYR B C 1
ATOM 1650 O O . TYR B 1 80 ? 39.037 25.992 23.843 1.00 16.40 68 TYR B O 1
ATOM 1659 N N . PRO B 1 81 ? 39.508 28.189 24.008 1.00 16.80 69 PRO B N 1
ATOM 1660 C CA . PRO B 1 81 ? 38.220 28.478 24.616 1.00 18.15 69 PRO B CA 1
ATOM 1661 C C . PRO B 1 81 ? 37.075 28.103 23.684 1.00 16.74 69 PRO B C 1
ATOM 1662 O O . PRO B 1 81 ? 37.218 28.167 22.457 1.00 17.73 69 PRO B O 1
ATOM 1666 N N . TRP B 1 82 ? 35.943 27.717 24.261 1.00 17.81 70 TRP B N 1
ATOM 1667 C CA . TRP B 1 82 ? 34.834 27.253 23.452 1.00 17.94 70 TRP B CA 1
ATOM 1668 C C . TRP B 1 82 ? 34.291 28.364 22.553 1.00 19.52 70 TRP B C 1
ATOM 1669 O O . TRP B 1 82 ? 34.123 28.181 21.337 1.00 20.70 70 TRP B O 1
ATOM 1680 N N . HIS B 1 83 ? 34.019 29.522 23.149 1.00 17.96 71 HIS B N 1
ATOM 1681 C CA . HIS B 1 83 ? 33.564 30.667 22.380 1.00 20.46 71 HIS B CA 1
ATOM 1682 C C . HIS B 1 83 ? 34.732 31.496 21.867 1.00 21.23 71 HIS B C 1
ATOM 1683 O O . HIS B 1 83 ? 35.693 31.796 22.606 1.00 21.52 71 HIS B O 1
ATOM 1690 N N . HIS B 1 84 ? 34.656 31.856 20.597 1.00 21.39 72 HIS B N 1
ATOM 1691 C CA . HIS B 1 84 ? 35.581 32.820 20.014 1.00 20.80 72 HIS B CA 1
ATOM 1692 C C . HIS B 1 84 ? 34.834 33.669 18.996 1.00 21.13 72 HIS B C 1
ATOM 1693 O O . HIS B 1 84 ? 34.177 33.150 18.090 1.00 21.49 72 HIS B O 1
ATOM 1700 N N . GLU B 1 85 ? 34.957 34.985 19.147 1.00 21.47 73 GLU B N 1
ATOM 1701 C CA . GLU B 1 85 ? 34.298 35.922 18.251 1.00 21.37 73 GLU B CA 1
ATOM 1702 C C . GLU B 1 85 ? 34.673 35.792 16.776 1.00 21.27 73 GLU B C 1
ATOM 1703 O O . GLU B 1 85 ? 33.879 36.148 15.919 1.00 22.42 73 GLU B O 1
ATOM 1709 N N . ASN B 1 86 ? 35.862 35.273 16.480 1.00 19.11 74 ASN B N 1
ATOM 1710 C CA . ASN B 1 86 ? 36.324 35.131 15.088 1.00 20.39 74 ASN B CA 1
ATOM 1711 C C . ASN B 1 86 ? 35.984 33.764 14.459 1.00 18.05 74 ASN B C 1
ATOM 1712 O O . ASN B 1 86 ? 36.268 33.566 13.284 1.00 19.94 74 ASN B O 1
ATOM 1717 N N . ASP B 1 87 ? 35.418 32.824 15.227 1.00 18.39 75 ASP B N 1
ATOM 1718 C CA . ASP B 1 87 ? 35.066 31.510 14.679 1.00 18.04 75 ASP B CA 1
ATOM 1719 C C . ASP B 1 87 ? 33.969 31.664 13.626 1.00 18.15 75 ASP B C 1
ATOM 1720 O O . ASP B 1 87 ? 33.040 32.440 13.823 1.00 18.53 75 ASP B O 1
ATOM 1725 N N . ARG B 1 88 ? 34.076 30.923 12.525 1.00 18.49 76 ARG B N 1
ATOM 1726 C CA . ARG B 1 88 ? 33.069 30.909 11.457 1.00 19.62 76 ARG B CA 1
ATOM 1727 C C . ARG B 1 88 ? 32.307 29.593 11.349 1.00 18.00 76 ARG B C 1
ATOM 1728 O O . ARG B 1 88 ? 31.244 29.549 10.738 1.00 20.79 76 ARG B O 1
ATOM 1732 N N . HIS B 1 89 ? 32.840 28.522 11.923 1.00 17.82 77 HIS B N 1
ATOM 1733 C CA . HIS B 1 89 ? 32.205 27.208 11.798 1.00 18.60 77 HIS B CA 1
ATOM 1734 C C . HIS B 1 89 ? 30.865 27.201 12.512 1.00 21.51 77 HIS B C 1
ATOM 1735 O O . HIS B 1 89 ? 30.795 27.236 13.746 1.00 20.17 77 HIS B O 1
ATOM 1742 N N . MET B 1 90 ? 29.809 27.112 11.700 1.00 23.06 78 MET B N 1
ATOM 1743 C CA . MET B 1 90 ? 28.414 27.249 12.152 1.00 26.38 78 MET B CA 1
ATOM 1744 C C . MET B 1 90 ? 28.042 26.320 13.308 1.00 24.50 78 MET B C 1
ATOM 1745 O O . MET B 1 90 ? 27.245 26.688 14.165 1.00 25.71 78 MET B O 1
ATOM 1750 N N . GLU B 1 91 ? 28.603 25.117 13.323 1.00 24.59 79 GLU B N 1
ATOM 1751 C CA . GLU B 1 91 ? 28.214 24.121 14.304 1.00 23.40 79 GLU B CA 1
ATOM 1752 C C . GLU B 1 91 ? 28.573 24.501 15.746 1.00 24.54 79 GLU B C 1
ATOM 1753 O O . GLU B 1 91 ? 27.923 24.054 16.694 1.00 23.38 79 GLU B O 1
ATOM 1756 N N . GLY B 1 92 ? 29.581 25.352 15.910 1.00 21.02 80 GLY B N 1
ATOM 1757 C CA . GLY B 1 92 ? 29.919 25.910 17.218 1.00 20.82 80 GLY B CA 1
ATOM 1758 C C . GLY B 1 92 ? 30.951 25.144 18.033 1.00 21.04 80 GLY B C 1
ATOM 1759 O O . GLY B 1 92 ? 31.305 25.570 19.141 1.00 22.71 80 GLY B O 1
ATOM 1760 N N . ASN B 1 93 ? 31.482 24.062 17.465 1.00 18.88 81 ASN B N 1
ATOM 1761 C CA . ASN B 1 93 ? 32.386 23.190 18.196 1.00 18.19 81 ASN B CA 1
ATOM 1762 C C . ASN B 1 93 ? 33.822 23.234 17.667 1.00 16.65 81 ASN B C 1
ATOM 1763 O O . ASN B 1 93 ? 34.587 22.278 17.785 1.00 16.50 81 ASN B O 1
ATOM 1768 N N . THR B 1 94 ? 34.209 24.391 17.146 1.00 16.76 82 THR B N 1
ATOM 1769 C CA . THR B 1 94 ? 35.571 24.635 16.674 1.00 17.14 82 THR B CA 1
ATOM 1770 C C . THR B 1 94 ? 36.607 24.182 17.701 1.00 16.90 82 THR B C 1
ATOM 1771 O O . THR B 1 94 ? 37.589 23.546 17.341 1.00 17.54 82 THR B O 1
ATOM 1775 N N . ALA B 1 95 ? 36.416 24.514 18.969 1.00 17.00 83 ALA B N 1
ATOM 1776 C CA . ALA B 1 95 ? 37.430 24.181 19.966 1.00 16.43 83 ALA B CA 1
ATOM 1777 C C . ALA B 1 95 ? 37.673 22.685 20.008 1.00 15.73 83 ALA B C 1
ATOM 1778 O O . ALA B 1 95 ? 38.817 22.268 20.214 1.00 16.72 83 ALA B O 1
ATOM 1780 N N . ALA B 1 96 ? 36.637 21.870 19.836 1.00 15.47 84 ALA B N 1
ATOM 1781 C CA . ALA B 1 96 ? 36.795 20.412 19.850 1.00 14.95 84 ALA B CA 1
ATOM 1782 C C . ALA B 1 96 ? 37.620 19.931 18.654 1.00 17.01 84 ALA B C 1
ATOM 1783 O O . ALA B 1 96 ? 38.394 18.998 18.788 1.00 16.91 84 ALA B O 1
ATOM 1785 N N . HIS B 1 97 ? 37.422 20.535 17.487 1.00 16.33 85 HIS B N 1
ATOM 1786 C CA . HIS B 1 97 ? 38.249 20.224 16.321 1.00 16.50 85 HIS B CA 1
ATOM 1787 C C . HIS B 1 97 ? 39.725 20.536 16.585 1.00 17.55 85 HIS B C 1
ATOM 1788 O O . HIS B 1 97 ? 40.617 19.745 16.220 1.00 17.52 85 HIS B O 1
ATOM 1795 N N . LEU B 1 98 ? 40.019 21.675 17.216 1.00 16.85 86 LEU B N 1
ATOM 1796 C CA . LEU B 1 98 ? 41.420 22.046 17.526 1.00 16.37 86 LEU B CA 1
ATOM 1797 C C . LEU B 1 98 ? 42.000 21.060 18.509 1.00 16.16 86 LEU B C 1
ATOM 1798 O O . LEU B 1 98 ? 43.114 20.607 18.358 1.00 16.78 86 LEU B O 1
ATOM 1803 N N . LYS B 1 99 ? 41.264 20.738 19.554 1.00 16.22 87 LYS B N 1
ATOM 1804 C CA . LYS B 1 99 ? 41.778 19.821 20.565 1.00 16.33 87 LYS B CA 1
ATOM 1805 C C . LYS B 1 99 ? 42.091 18.444 19.987 1.00 15.64 87 LYS B C 1
ATOM 1806 O O . LYS B 1 99 ? 43.090 17.821 20.341 1.00 16.70 87 LYS B O 1
ATOM 1812 N N . THR B 1 100 ? 41.214 17.980 19.102 1.00 15.60 88 THR B N 1
ATOM 1813 C CA . THR B 1 100 ? 41.411 16.702 18.431 1.00 16.95 88 THR B CA 1
ATOM 1814 C C . THR B 1 100 ? 42.681 16.708 17.598 1.00 17.06 88 THR B C 1
ATOM 1815 O O . THR B 1 100 ? 43.458 15.767 17.634 1.00 17.49 88 THR B O 1
ATOM 1819 N N . SER B 1 101 ? 42.916 17.733 16.807 1.00 16.61 89 SER B N 1
ATOM 1820 C CA . SER B 1 101 ? 44.142 17.772 16.021 1.00 16.73 89 SER B CA 1
ATOM 1821 C C . SER B 1 101 ? 45.385 17.921 16.900 1.00 19.23 89 SER B C 1
ATOM 1822 O O . SER B 1 101 ? 46.477 17.496 16.523 1.00 20.34 89 SER B O 1
ATOM 1825 N N . THR B 1 102 ? 45.233 18.550 18.056 1.00 16.45 90 THR B N 1
ATOM 1826 C CA . THR B 1 102 ? 46.315 18.793 19.004 1.00 17.58 90 THR B CA 1
ATOM 1827 C C . THR B 1 102 ? 46.774 17.515 19.696 1.00 18.00 90 THR B C 1
ATOM 1828 O O . THR B 1 102 ? 47.972 17.265 19.736 1.00 18.31 90 THR B O 1
ATOM 1832 N N . VAL B 1 103 ? 45.873 16.715 20.257 1.00 15.30 91 VAL B N 1
ATOM 1833 C CA . VAL B 1 103 ? 46.299 15.428 20.799 1.00 16.34 91 VAL B CA 1
ATOM 1834 C C . VAL B 1 103 ? 46.474 14.330 19.734 1.00 16.64 91 VAL B C 1
ATOM 1835 O O . VAL B 1 103 ? 47.248 13.388 19.921 1.00 17.73 91 VAL B O 1
ATOM 1839 N N . GLY B 1 104 ? 45.781 14.461 18.621 1.00 16.75 92 GLY B N 1
ATOM 1840 C CA . GLY B 1 104 ? 45.816 13.486 17.535 1.00 15.95 92 GLY B CA 1
ATOM 1841 C C . GLY B 1 104 ? 44.551 12.664 17.459 1.00 16.69 92 GLY B C 1
ATOM 1842 O O . GLY B 1 104 ? 43.905 12.396 18.477 1.00 17.86 92 GLY B O 1
ATOM 1843 N N . HIS B 1 105 ? 44.172 12.288 16.254 1.00 17.77 93 HIS B N 1
ATOM 1844 C CA . HIS B 1 105 ? 43.030 11.390 16.108 1.00 16.60 93 HIS B CA 1
ATOM 1845 C C . HIS B 1 105 ? 43.420 9.937 16.332 1.00 15.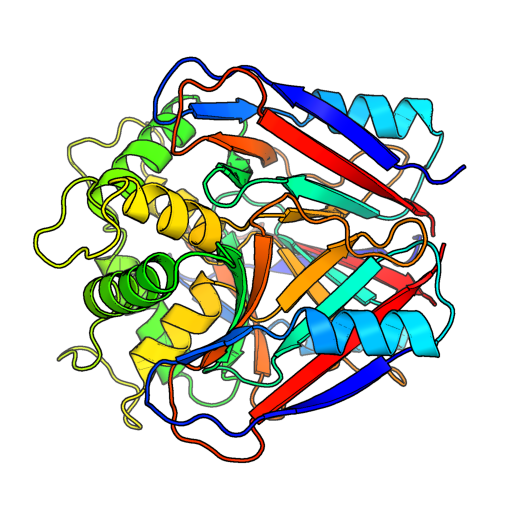91 93 HIS B C 1
ATOM 1846 O O . HIS B 1 105 ? 42.545 9.080 16.516 1.00 17.62 93 HIS B O 1
ATOM 1853 N N . ALA B 1 106 ? 44.703 9.624 16.260 1.00 16.90 94 ALA B N 1
ATOM 1854 C CA . ALA B 1 106 ? 45.190 8.245 16.341 1.00 16.76 94 ALA B CA 1
ATOM 1855 C C . ALA B 1 106 ? 46.524 8.154 17.027 1.00 17.37 94 ALA B C 1
ATOM 1856 O O . ALA B 1 106 ? 47.305 9.105 16.978 1.00 17.86 94 ALA B O 1
ATOM 1858 N N . GLN B 1 107 ? 46.784 6.995 17.633 1.00 15.87 95 GLN B N 1
ATOM 1859 C CA . GLN B 1 107 ? 48.090 6.691 18.198 1.00 18.24 95 GLN B CA 1
ATOM 1860 C C . GLN B 1 107 ? 48.547 5.308 17.748 1.00 16.71 95 GLN B C 1
ATOM 1861 O O . GLN B 1 107 ? 47.740 4.389 17.611 1.00 16.74 95 GLN B O 1
ATOM 1867 N N . THR B 1 108 ? 49.839 5.176 17.529 1.00 18.18 96 THR B N 1
ATOM 1868 C CA . THR B 1 108 ? 50.461 3.935 17.155 1.00 17.87 96 THR B CA 1
ATOM 1869 C C . THR B 1 108 ? 51.215 3.373 18.346 1.00 20.64 96 THR B C 1
ATOM 1870 O O . THR B 1 108 ? 52.095 4.023 18.888 1.00 22.35 96 THR B O 1
ATOM 1874 N N . LEU B 1 109 ? 50.820 2.190 18.773 1.00 18.16 97 LEU B N 1
ATOM 1875 C CA . LEU B 1 109 ? 51.378 1.522 19.924 1.00 20.44 97 LEU B CA 1
ATOM 1876 C C . LEU B 1 109 ? 52.144 0.271 19.478 1.00 19.06 97 LEU B C 1
ATOM 1877 O O . LEU B 1 109 ? 51.797 -0.374 18.486 1.00 20.06 97 LEU B O 1
ATOM 1882 N N . ILE B 1 110 ? 53.188 -0.043 20.216 1.00 17.37 98 ILE B N 1
ATOM 1883 C CA . ILE B 1 110 ? 53.980 -1.230 19.924 1.00 18.34 98 ILE B CA 1
ATOM 1884 C C . ILE B 1 110 ? 53.445 -2.406 20.740 1.00 18.92 98 ILE B C 1
ATOM 1885 O O . ILE B 1 110 ? 53.043 -2.238 21.916 1.00 16.78 98 ILE B O 1
ATOM 1890 N N . ILE B 1 111 ? 53.419 -3.590 20.113 1.00 17.52 99 ILE B N 1
ATOM 1891 C CA . ILE B 1 111 ? 53.040 -4.823 20.787 1.00 16.79 99 ILE B CA 1
ATOM 1892 C C . ILE B 1 111 ? 54.291 -5.686 20.911 1.00 16.97 99 ILE B C 1
ATOM 1893 O O . ILE B 1 111 ? 54.975 -5.944 19.911 1.00 17.33 99 ILE B O 1
ATOM 1898 N N . SER B 1 112 ? 54.599 -6.091 22.131 1.00 18.24 100 SER B N 1
ATOM 1899 C CA . SER B 1 112 ? 55.744 -6.972 22.395 1.00 19.49 100 SER B CA 1
ATOM 1900 C C . SER B 1 112 ? 55.317 -8.033 23.400 1.00 18.42 100 SER B C 1
ATOM 1901 O O . SER B 1 112 ? 54.727 -7.701 24.451 1.00 18.12 100 SER B O 1
ATOM 1904 N N . GLU B 1 113 ? 55.565 -9.302 23.046 1.00 19.59 101 GLU B N 1
ATOM 1905 C CA . GLU B 1 113 ? 55.191 -10.428 23.881 1.00 18.78 101 GLU B CA 1
ATOM 1906 C C . GLU B 1 113 ? 53.753 -10.348 24.363 1.00 18.33 101 GLU B C 1
ATOM 1907 O O . GLU B 1 113 ? 53.469 -10.653 25.525 1.00 19.63 101 GLU B O 1
ATOM 1913 N N . GLY B 1 114 ? 52.850 -9.933 23.472 1.00 18.07 102 GLY B N 1
ATOM 1914 C CA . GLY B 1 114 ? 51.432 -9.911 23.757 1.00 19.21 102 GLY B CA 1
ATOM 1915 C C . GLY B 1 114 ? 50.947 -8.714 24.529 1.00 19.05 102 GLY B C 1
ATOM 1916 O O . GLY B 1 114 ? 49.753 -8.623 24.826 1.00 22.11 102 GLY B O 1
ATOM 1917 N N . ARG B 1 115 ? 51.843 -7.780 24.849 1.00 18.31 103 ARG B N 1
ATOM 1918 C CA . ARG B 1 115 ? 51.460 -6.612 25.655 1.00 16.64 103 ARG B CA 1
ATOM 1919 C C . ARG B 1 115 ? 51.728 -5.309 24.920 1.00 16.79 103 ARG B C 1
ATOM 1920 O O . ARG B 1 115 ? 52.579 -5.251 24.043 1.00 19.31 103 ARG B O 1
ATOM 1928 N N . LEU B 1 116 ? 51.009 -4.261 25.301 1.00 19.09 104 LEU B N 1
ATOM 1929 C CA . LEU B 1 116 ? 51.330 -2.912 24.828 1.00 17.79 104 LEU B CA 1
ATOM 1930 C C . LEU B 1 116 ? 52.611 -2.428 25.466 1.00 19.40 104 LEU B C 1
ATOM 1931 O O . LEU B 1 116 ? 52.804 -2.584 26.674 1.00 19.44 104 LEU B O 1
ATOM 1936 N N . VAL B 1 117 ? 53.505 -1.859 24.664 1.00 18.18 105 VAL B N 1
ATOM 1937 C CA . VAL B 1 117 ? 54.761 -1.319 25.178 1.00 17.28 105 VAL B CA 1
ATOM 1938 C C . VAL B 1 117 ? 54.468 0.089 25.714 1.00 19.70 105 VAL B C 1
ATOM 1939 O O . VAL B 1 117 ? 54.477 1.097 24.990 1.00 20.67 105 VAL B O 1
ATOM 1943 N N . LEU B 1 118 ? 54.172 0.130 27.001 1.00 19.07 106 LEU B N 1
ATOM 1944 C CA . LEU B 1 118 ? 53.823 1.341 27.697 1.00 18.65 106 LEU B CA 1
ATOM 1945 C C . LEU B 1 118 ? 54.610 1.337 28.987 1.00 17.73 106 LEU B C 1
ATOM 1946 O O . LEU B 1 118 ? 54.799 0.278 29.606 1.00 17.85 106 LEU B O 1
ATOM 1951 N N . GLY B 1 119 ? 55.074 2.505 29.395 1.00 16.56 107 GLY B N 1
ATOM 1952 C CA . GLY B 1 119 ? 55.672 2.662 30.694 1.00 16.16 107 GLY B CA 1
ATOM 1953 C C . GLY B 1 119 ? 54.655 2.421 31.795 1.00 15.15 107 GLY B C 1
ATOM 1954 O O . GLY B 1 119 ? 53.443 2.364 31.566 1.00 16.11 107 GLY B O 1
ATOM 1955 N N . THR B 1 120 ? 55.158 2.290 33.002 1.00 13.93 108 THR B N 1
ATOM 1956 C CA . THR B 1 120 ? 54.332 1.977 34.162 1.00 12.97 108 THR B CA 1
ATOM 1957 C C . THR B 1 120 ? 53.103 2.851 34.356 1.00 15.33 108 THR B C 1
ATOM 1958 O O . THR B 1 120 ?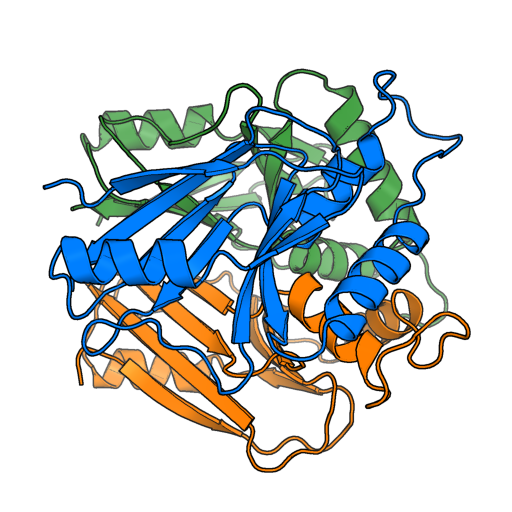 52.042 2.368 34.784 1.00 18.32 108 THR B O 1
ATOM 1962 N N . TRP B 1 121 ? 53.243 4.114 34.031 1.00 15.04 109 TRP B N 1
ATOM 1963 C CA . TRP B 1 121 ? 52.195 5.093 34.296 1.00 15.96 109 TRP B CA 1
ATOM 1964 C C . TRP B 1 121 ? 51.473 5.559 33.030 1.00 15.55 109 TRP B C 1
ATOM 1965 O O . TRP B 1 121 ? 50.684 6.498 33.084 1.00 16.15 109 TRP B O 1
ATOM 1976 N N . GLN B 1 122 ? 51.760 4.958 31.880 1.00 13.61 110 GLN B N 1
ATOM 1977 C CA . GLN B 1 122 ? 51.096 5.286 30.613 1.00 15.66 110 GLN B CA 1
ATOM 1978 C C . GLN B 1 122 ? 49.853 4.478 30.376 1.00 17.05 110 GLN B C 1
ATOM 1979 O O . GLN B 1 122 ? 49.902 3.236 30.427 1.00 17.21 110 GLN B O 1
ATOM 1985 N N . GLY B 1 123 ? 48.758 5.172 30.069 1.00 16.85 111 GLY B N 1
ATOM 1986 C CA . GLY B 1 123 ? 47.537 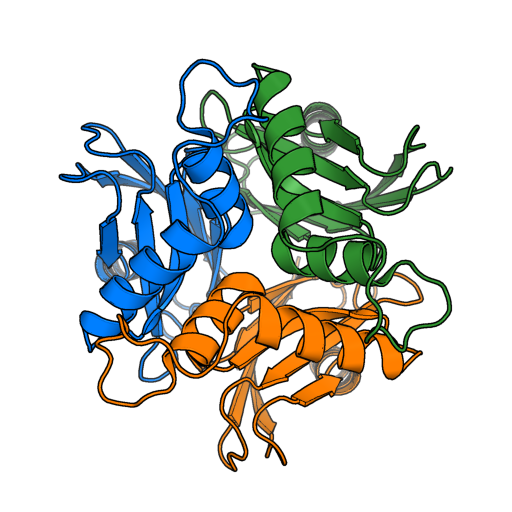4.559 29.618 1.00 15.83 111 GLY B CA 1
ATOM 1987 C C . GLY B 1 123 ? 47.046 5.253 28.360 1.00 16.01 111 GLY B C 1
ATOM 1988 O O . GLY B 1 123 ? 47.386 6.399 28.085 1.00 16.83 111 GLY B O 1
ATOM 1989 N N . VAL B 1 124 ? 46.184 4.567 27.637 1.00 15.12 112 VAL B N 1
ATOM 1990 C CA . VAL B 1 124 ? 45.611 5.052 26.399 1.00 14.91 112 VAL B CA 1
ATOM 1991 C C . VAL B 1 124 ? 44.220 5.601 26.679 1.00 16.16 112 VAL B C 1
ATOM 1992 O O . VAL B 1 124 ? 43.421 4.936 27.323 1.00 16.80 112 VAL B O 1
ATOM 1996 N N . TYR B 1 125 ? 43.988 6.836 26.225 1.00 16.75 113 TYR B N 1
ATOM 1997 C CA . TYR B 1 125 ? 42.713 7.526 26.403 1.00 16.43 113 TYR B CA 1
ATOM 1998 C C . TYR B 1 125 ? 41.993 7.907 25.119 1.00 15.95 113 TYR B C 1
ATOM 1999 O O . TYR B 1 125 ? 42.607 8.450 24.210 1.00 17.62 113 TYR B O 1
ATOM 2008 N N . PHE B 1 126 ? 40.691 7.639 25.091 1.00 17.02 114 PHE B N 1
ATOM 2009 C CA . PHE B 1 126 ? 39.787 8.283 24.153 1.00 15.74 114 PHE B CA 1
ATOM 2010 C C . PHE B 1 126 ? 39.446 9.652 24.730 1.00 17.01 114 PHE B C 1
ATOM 2011 O O . PHE B 1 126 ? 38.897 9.732 25.842 1.00 18.42 114 PHE B O 1
ATOM 2019 N N . CYS B 1 127 ? 39.750 10.695 23.968 1.00 16.47 115 CYS B N 1
ATOM 2020 C CA . CYS B 1 127 ? 39.553 12.071 24.416 1.00 17.53 115 CYS B CA 1
ATOM 2021 C C . CYS B 1 127 ? 38.329 12.698 23.746 1.00 16.74 115 CYS B C 1
ATOM 2022 O O . CYS B 1 127 ? 38.378 13.151 22.591 1.00 18.18 115 CYS B O 1
ATOM 2025 N N . GLU B 1 128 ? 37.239 12.725 24.491 1.00 16.22 116 GLU B N 1
ATOM 2026 C CA . GLU B 1 128 ? 36.008 13.349 24.036 1.00 15.82 116 GLU B CA 1
ATOM 2027 C C . GLU B 1 128 ? 36.131 14.861 24.259 1.00 16.41 116 GLU B C 1
ATOM 2028 O O . GLU B 1 128 ? 36.378 15.301 25.384 1.00 16.66 116 GLU B O 1
ATOM 2034 N N . PHE B 1 129 ? 35.891 15.635 23.202 1.00 15.79 117 PHE B N 1
ATOM 2035 C CA . PHE B 1 129 ? 35.901 17.104 23.286 1.00 14.70 117 PHE B CA 1
ATOM 2036 C C . PHE B 1 129 ? 34.577 17.742 22.868 1.00 15.52 117 PHE B C 1
ATOM 2037 O O . PHE B 1 129 ? 34.445 18.960 22.875 1.00 17.38 117 PHE B O 1
ATOM 2045 N N . ASP B 1 130 ? 33.599 16.929 22.482 1.00 15.87 118 ASP B N 1
ATOM 2046 C CA . ASP B 1 130 ? 32.290 17.470 22.066 1.00 17.38 118 ASP B CA 1
ATOM 2047 C C . ASP B 1 130 ? 31.150 16.567 22.512 1.00 16.88 118 ASP B C 1
ATOM 2048 O O . ASP B 1 130 ? 30.242 16.299 21.749 1.00 16.58 118 ASP B O 1
ATOM 2053 N N . GLY B 1 131 ? 31.190 16.123 23.763 1.00 16.77 119 GLY B N 1
ATOM 2054 C CA . GLY B 1 131 ? 30.157 15.278 24.304 1.00 17.07 119 GLY B CA 1
ATOM 2055 C C . GLY B 1 131 ? 29.068 16.090 24.970 1.00 17.02 119 GLY B C 1
ATOM 2056 O O . GLY B 1 131 ? 29.055 17.325 24.907 1.00 17.50 119 GLY B O 1
ATOM 2057 N N . PRO B 1 132 ? 28.104 15.402 25.587 1.00 18.03 120 PRO B N 1
ATOM 2058 C CA . PRO B 1 132 ? 27.963 13.961 25.636 1.00 18.69 120 PRO B CA 1
ATOM 2059 C C . PRO B 1 132 ? 27.402 13.413 24.343 1.00 19.46 120 PRO B C 1
ATOM 2060 O O . PRO B 1 132 ? 26.495 14.015 23.748 1.00 21.36 120 PRO B O 1
ATOM 2064 N N . ARG B 1 133 ? 27.915 12.263 23.918 1.00 17.56 121 ARG B N 1
ATOM 2065 C CA . ARG B 1 133 ? 27.417 11.593 22.720 1.00 19.24 121 ARG B CA 1
ATOM 2066 C C . ARG B 1 133 ? 27.322 10.084 22.917 1.00 18.90 121 ARG B C 1
ATOM 2067 O O . ARG B 1 133 ? 28.159 9.487 23.603 1.00 20.81 121 ARG B O 1
ATOM 2075 N N . THR B 1 134 ? 26.318 9.467 22.301 1.00 21.05 122 THR B N 1
ATOM 2076 C CA . THR B 1 134 ? 26.055 8.058 22.531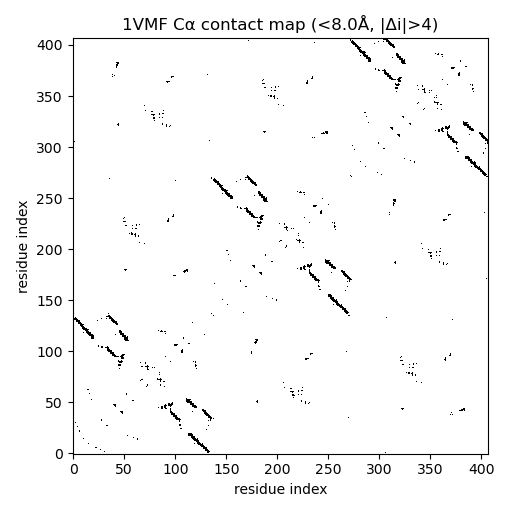 1.00 24.90 122 THR B CA 1
ATOM 2077 C C . THR B 1 134 ? 26.680 7.165 21.486 1.00 27.06 122 THR B C 1
ATOM 2078 O O . THR B 1 134 ? 26.667 5.938 21.629 1.00 36.11 122 THR B O 1
ATOM 2082 N N . ASN B 1 135 ? 27.173 7.754 20.414 1.00 23.37 123 ASN B N 1
ATOM 2083 C CA . ASN B 1 135 ? 27.593 6.969 19.291 1.00 28.24 123 ASN B CA 1
ATOM 2084 C C . ASN B 1 135 ? 29.092 6.981 19.012 1.00 22.59 123 ASN B C 1
ATOM 2085 O O . ASN B 1 135 ? 29.470 6.889 17.866 1.00 24.22 123 ASN B O 1
ATOM 2090 N N . ARG B 1 136 ? 29.965 7.119 20.026 1.00 19.73 124 ARG B N 1
ATOM 2091 C CA . ARG B 1 136 ? 31.383 7.335 19.726 1.00 19.07 124 ARG B CA 1
ATOM 2092 C C . ARG B 1 136 ? 32.085 6.008 19.428 1.00 18.47 124 ARG B C 1
ATOM 2093 O O . ARG B 1 136 ? 31.700 4.939 19.930 1.00 21.90 124 ARG B O 1
ATOM 2101 N N . LYS B 1 137 ? 33.062 6.079 18.538 1.00 17.56 125 LYS B N 1
ATOM 2102 C CA . LYS B 1 137 ? 33.741 4.909 18.059 1.00 17.51 125 LYS B CA 1
ATOM 2103 C C . LYS B 1 137 ? 35.222 5.160 17.866 1.00 16.85 125 LYS B C 1
ATOM 2104 O O . LYS B 1 137 ? 35.666 6.252 17.467 1.00 17.41 125 LYS B O 1
ATOM 2109 N N . PHE B 1 138 ? 35.986 4.120 18.156 1.00 17.81 126 PHE B N 1
ATOM 2110 C CA . PHE B 1 138 ? 37.378 4.056 17.737 1.00 16.00 126 PHE B CA 1
ATOM 2111 C C . PHE B 1 138 ? 37.665 2.704 17.173 1.00 15.00 126 PHE B C 1
ATOM 2112 O O . PHE B 1 138 ? 36.967 1.740 17.465 1.00 16.94 126 PHE B O 1
ATOM 2120 N N . VAL B 1 139 ? 38.658 2.636 16.303 1.00 16.31 127 VAL B N 1
ATOM 2121 C CA . VAL B 1 139 ? 39.078 1.388 15.676 1.00 16.07 127 VAL B CA 1
ATOM 2122 C C . VAL B 1 139 ? 40.443 0.997 16.147 1.00 17.04 127 VAL B C 1
ATOM 2123 O O . VAL B 1 139 ? 41.306 1.868 16.371 1.00 17.25 127 VAL B O 1
ATOM 2130 N N . VAL B 1 140 ? 40.667 -0.291 16.325 1.00 16.94 128 VAL B N 1
ATOM 2131 C CA . VAL B 1 140 ? 42.007 -0.813 16.590 1.00 16.17 128 VAL B CA 1
ATOM 2132 C C . VAL B 1 140 ? 42.369 -1.788 15.478 1.00 18.54 128 VAL B C 1
ATOM 2133 O O . VAL B 1 140 ? 41.607 -2.717 15.190 1.00 17.72 128 VAL B O 1
ATOM 2137 N N . LYS B 1 141 ? 43.506 -1.532 14.843 1.00 16.34 129 LYS B N 1
ATOM 2138 C CA . LYS B 1 141 ? 44.045 -2.352 13.779 1.00 17.60 129 LYS B CA 1
ATOM 2139 C C . LYS B 1 141 ? 45.416 -2.850 14.208 1.00 16.61 129 LYS B C 1
ATOM 2140 O O . LYS B 1 141 ? 46.268 -2.062 14.595 1.00 17.71 129 LYS B O 1
ATOM 2146 N N . LEU B 1 142 ? 45.652 -4.163 14.121 1.00 17.17 130 LEU B N 1
ATOM 2147 C CA . LEU B 1 142 ? 46.931 -4.748 14.468 1.00 17.87 130 LEU B CA 1
ATOM 2148 C C . LEU B 1 142 ? 47.691 -5.118 13.202 1.00 19.12 130 LEU B C 1
ATOM 2149 O O . LEU B 1 142 ? 47.100 -5.572 12.205 1.00 19.70 130 LEU B O 1
ATOM 2154 N N . LEU B 1 143 ? 48.996 -4.910 13.243 1.00 19.92 131 LEU B N 1
ATOM 2155 C CA . LEU B 1 143 ? 49.911 -5.441 12.233 1.00 22.44 131 LEU B CA 1
ATOM 2156 C C . LEU B 1 143 ? 50.885 -6.314 12.958 1.00 23.30 131 LEU B C 1
ATOM 2157 O O . LEU B 1 143 ? 51.399 -5.916 13.982 1.00 23.52 131 LEU B O 1
ATOM 2162 N N . THR B 1 144 ? 51.148 -7.494 12.419 1.00 22.99 132 THR B N 1
ATOM 2163 C CA . THR B 1 144 ? 52.029 -8.460 13.058 1.00 24.48 132 THR B CA 1
ATOM 2164 C C . THR B 1 144 ? 53.382 -8.410 12.365 1.00 28.22 132 THR B C 1
ATOM 2165 O O . THR B 1 144 ? 53.466 -8.077 11.180 1.00 30.79 132 THR B O 1
ATOM 2172 N N . ASP B 1 145 ? 54.440 -8.714 13.117 1.00 27.05 133 ASP B N 1
ATOM 2173 C CA . ASP B 1 145 ? 55.808 -8.704 12.579 1.00 31.21 133 ASP B CA 1
ATOM 2174 C C . ASP B 1 145 ? 55.934 -9.524 11.289 1.00 34.09 133 ASP B C 1
ATOM 2175 O O . ASP B 1 145 ? 55.689 -10.733 11.286 1.00 36.23 133 ASP B O 1
ATOM 2180 N N . HIS C 1 11 ? 62.761 -9.168 17.377 1.00 36.07 -1 HIS C N 1
ATOM 2181 C CA . HIS C 1 11 ? 61.575 -8.441 16.831 1.00 33.86 -1 HIS C CA 1
ATOM 2182 C C . HIS C 1 11 ? 61.894 -6.971 16.583 1.00 30.99 -1 HIS C C 1
ATOM 2183 O O . HIS C 1 11 ? 60.997 -6.120 16.528 1.00 30.84 -1 HIS C O 1
ATOM 2190 N N . HIS C 1 12 ? 63.180 -6.688 16.418 1.00 28.64 0 HIS C N 1
ATOM 2191 C CA . HIS C 1 12 ? 63.687 -5.364 16.130 1.00 25.03 0 HIS C CA 1
ATOM 2192 C C . HIS C 1 12 ? 63.113 -4.312 17.062 1.00 23.11 0 HIS C C 1
ATOM 2193 O O . HIS C 1 12 ? 62.601 -3.285 16.620 1.00 26.20 0 HIS C O 1
ATOM 2200 N N . MET C 1 13 ? 63.184 -4.577 18.354 1.00 20.50 1 MET C N 1
ATOM 2201 C CA . MET C 1 13 ? 62.853 -3.552 19.306 1.00 19.84 1 MET C CA 1
ATOM 2202 C C . MET C 1 13 ? 64.010 -3.364 20.280 1.00 20.70 1 MET C C 1
ATOM 2203 O O . MET C 1 13 ? 64.622 -4.334 20.752 1.00 23.24 1 MET C O 1
ATOM 2208 N N . LYS C 1 14 ? 64.339 -2.114 20.531 1.00 19.22 2 LYS C N 1
ATOM 2209 C CA . LYS C 1 14 ? 65.449 -1.773 21.397 1.00 18.47 2 LYS C CA 1
ATOM 2210 C C . LYS C 1 14 ? 65.039 -0.641 22.331 1.00 16.90 2 LYS C C 1
ATOM 2211 O O . LYS C 1 14 ? 64.377 0.324 21.902 1.00 16.84 2 LYS C O 1
ATOM 2217 N N . THR C 1 15 ? 65.470 -0.728 23.588 1.00 16.00 3 THR C N 1
ATOM 2218 C CA . THR C 1 15 ? 65.314 0.341 24.582 1.00 15.00 3 THR C CA 1
ATOM 2219 C C . THR C 1 15 ? 66.568 1.191 24.640 1.00 16.05 3 THR C C 1
ATOM 2220 O O . THR C 1 15 ? 67.665 0.642 24.604 1.00 16.48 3 THR C O 1
ATOM 2224 N N . PHE C 1 16 ? 66.392 2.504 24.735 1.00 15.42 4 PHE C N 1
ATOM 2225 C CA . PHE C 1 16 ? 67.487 3.447 24.899 1.00 15.57 4 PHE C CA 1
ATOM 2226 C C . PHE C 1 16 ? 67.275 4.287 26.159 1.00 14.94 4 PHE C C 1
ATOM 2227 O O . PHE C 1 16 ? 66.154 4.718 26.439 1.00 18.00 4 PHE C O 1
ATOM 2235 N N . HIS C 1 17 ? 68.359 4.560 26.885 1.00 16.21 5 HIS C N 1
ATOM 2236 C CA . HIS C 1 17 ? 68.332 5.404 28.070 1.00 14.71 5 HIS C CA 1
ATOM 2237 C C . HIS C 1 17 ? 68.961 6.756 27.753 1.00 16.27 5 HIS C C 1
ATOM 2238 O O . HIS C 1 17 ? 69.903 6.844 26.960 1.00 18.79 5 HIS C O 1
ATOM 2245 N N . LEU C 1 18 ? 68.427 7.780 28.393 1.00 16.74 6 LEU C N 1
ATOM 2246 C CA . LEU C 1 18 ? 68.963 9.147 28.331 1.00 18.98 6 LEU C CA 1
ATOM 2247 C C . LEU C 1 18 ? 68.969 9.753 29.704 1.00 18.13 6 LEU C C 1
ATOM 2248 O O . LEU C 1 18 ? 68.068 9.539 30.503 1.00 18.04 6 LEU C O 1
ATOM 2253 N N . THR C 1 19 ? 69.952 10.601 29.965 1.00 15.97 7 THR C N 1
ATOM 2254 C CA . THR C 1 19 ? 69.948 11.482 31.126 1.00 18.11 7 THR C CA 1
ATOM 2255 C C . THR C 1 19 ? 69.728 12.903 30.644 1.00 19.19 7 THR C C 1
ATOM 2256 O O . THR C 1 19 ? 70.470 13.382 29.788 1.00 22.63 7 THR C O 1
ATOM 2260 N N . THR C 1 20 ? 68.721 13.582 31.184 1.00 16.62 8 THR C N 1
ATOM 2261 C CA . THR C 1 20 ? 68.384 14.942 30.786 1.00 15.69 8 THR C CA 1
ATOM 2262 C C . THR C 1 20 ? 68.916 15.938 31.815 1.00 17.84 8 THR C C 1
ATOM 2263 O O . THR C 1 20 ? 69.182 15.579 32.982 1.00 18.72 8 THR C O 1
ATOM 2267 N N . GLN C 1 21 ? 69.137 17.163 31.348 1.00 19.00 9 GLN C N 1
ATOM 2268 C CA . GLN C 1 21 ? 69.971 18.105 32.093 1.00 20.70 9 GLN C CA 1
ATOM 2269 C C . GLN C 1 21 ? 69.266 19.358 32.573 1.00 19.77 9 GLN C C 1
ATOM 2270 O O . GLN C 1 21 ? 69.859 20.180 33.298 1.00 20.87 9 GLN C O 1
ATOM 2276 N N . SER C 1 22 ? 68.014 19.526 32.168 1.00 17.69 10 SER C N 1
ATOM 2277 C CA . SER C 1 22 ? 67.213 20.661 32.610 1.00 19.26 10 SER C CA 1
ATOM 2278 C C . SER C 1 22 ? 65.748 20.301 32.531 1.00 19.22 10 SER C C 1
ATOM 2279 O O . SER C 1 22 ? 65.406 19.228 32.053 1.00 17.90 10 SER C O 1
ATOM 2282 N N . ARG C 1 23 ? 64.874 21.191 32.987 1.00 18.41 11 ARG C N 1
ATOM 2283 C CA . ARG C 1 23 ? 63.445 20.906 32.993 1.00 17.81 11 ARG C CA 1
ATOM 2284 C C . ARG C 1 23 ? 62.982 20.571 31.591 1.00 17.90 11 ARG C C 1
ATOM 2285 O O . ARG C 1 23 ? 62.276 19.565 31.393 1.00 17.03 11 ARG C O 1
ATOM 2293 N N . ASP C 1 24 ? 63.400 21.400 30.634 1.00 17.39 12 ASP C N 1
ATOM 2294 C CA . ASP C 1 24 ? 63.036 21.295 29.231 1.00 17.28 12 ASP C CA 1
ATOM 2295 C C . ASP C 1 24 ? 64.298 21.031 28.451 1.00 18.10 12 ASP C C 1
ATOM 2296 O O . ASP C 1 24 ? 65.271 21.788 28.554 1.00 18.23 12 ASP C O 1
ATOM 2305 N N . GLU C 1 25 ? 64.300 19.978 27.651 1.00 18.41 13 GLU C N 1
ATOM 2306 C CA . GLU C 1 25 ? 65.454 19.673 26.815 1.00 18.22 13 GLU C CA 1
ATOM 2307 C C . GLU C 1 25 ? 64.943 18.903 25.606 1.00 20.05 13 GLU C C 1
ATOM 2308 O O . GLU C 1 25 ? 64.222 17.927 25.767 1.00 20.50 13 GLU C O 1
ATOM 2314 N N . MET C 1 26 ? 65.354 19.297 24.408 1.00 17.54 14 MET C N 1
ATOM 2315 C CA . MET C 1 26 ? 65.077 18.533 23.202 1.00 17.23 14 MET C CA 1
ATOM 2316 C C . MET C 1 26 ? 66.383 17.893 22.748 1.00 17.96 14 MET C C 1
ATOM 2317 O O . MET C 1 26 ? 67.354 18.574 22.365 1.00 19.66 14 MET C O 1
ATOM 2322 N N . VAL C 1 27 ? 66.448 16.575 22.848 1.00 17.30 15 VAL C N 1
ATOM 2323 C CA . VAL C 1 27 ? 67.649 15.795 22.587 1.00 17.54 15 VAL C CA 1
ATOM 2324 C C . VAL C 1 27 ? 67.510 15.133 21.231 1.00 17.85 15 VAL C C 1
ATOM 2325 O O . VAL C 1 27 ? 66.583 14.380 21.017 1.00 16.34 15 VAL C O 1
ATOM 2329 N N . ASP C 1 28 ? 68.409 15.422 20.303 1.00 17.50 16 ASP C N 1
ATOM 2330 C CA . ASP C 1 28 ? 68.389 14.793 18.970 1.00 16.01 16 ASP C CA 1
ATOM 2331 C C . ASP C 1 28 ? 68.829 13.330 19.069 1.00 18.27 16 ASP C C 1
ATOM 2332 O O . ASP C 1 28 ? 69.968 13.022 19.402 1.00 20.37 16 ASP C O 1
ATOM 2337 N N . ILE C 1 29 ? 67.875 12.442 18.817 1.00 16.29 17 ILE C N 1
ATOM 2338 C CA . ILE C 1 29 ? 68.079 10.991 18.887 1.00 17.82 17 ILE C CA 1
ATOM 2339 C C . ILE C 1 29 ? 68.142 10.327 17.511 1.00 17.69 17 ILE C C 1
ATOM 2340 O O . ILE C 1 29 ? 68.176 9.110 17.396 1.00 18.73 17 ILE C O 1
ATOM 2345 N N . THR C 1 30 ? 68.167 11.147 16.464 1.00 17.31 18 THR C N 1
ATOM 2346 C CA . THR C 1 30 ? 68.215 10.622 15.105 1.00 17.78 18 THR C CA 1
ATOM 2347 C C . THR C 1 30 ? 69.344 9.613 14.897 1.00 18.45 18 THR C C 1
ATOM 2348 O O . THR C 1 30 ? 69.124 8.529 14.381 1.00 20.33 18 THR C O 1
ATOM 2352 N N . SER C 1 31 ? 70.568 9.985 15.273 1.00 17.99 19 SER C N 1
ATOM 2353 C CA . SER C 1 31 ? 71.721 9.155 14.973 1.00 20.82 19 SER C CA 1
ATOM 2354 C C . SER C 1 31 ? 71.631 7.806 15.693 1.00 21.87 19 SER C C 1
ATOM 2355 O O . SER C 1 31 ? 71.966 6.773 15.124 1.00 21.14 19 SER C O 1
ATOM 2358 N N . GLN C 1 32 ? 71.101 7.814 16.913 1.00 22.81 20 GLN C N 1
ATOM 2359 C CA . GLN C 1 32 ? 70.933 6.581 17.698 1.00 26.05 20 GLN C CA 1
ATOM 2360 C C . GLN C 1 32 ? 69.951 5.627 17.035 1.00 24.90 20 GLN C C 1
ATOM 2361 O O . GLN C 1 32 ? 70.188 4.416 16.971 1.00 26.94 20 GLN C O 1
ATOM 2367 N N . ILE C 1 33 ? 68.850 6.178 16.535 1.00 22.05 21 ILE C N 1
ATOM 2368 C CA . ILE C 1 33 ? 67.839 5.405 15.832 1.00 22.92 21 ILE C CA 1
ATOM 2369 C C . ILE C 1 33 ? 68.471 4.798 14.573 1.00 22.68 21 ILE C C 1
ATOM 2370 O O . ILE C 1 33 ? 68.300 3.606 14.288 1.00 23.49 21 ILE C O 1
ATOM 2375 N N . GLU C 1 34 ? 69.185 5.623 13.818 1.00 20.26 22 GLU C N 1
ATOM 2376 C CA . GLU C 1 34 ? 69.768 5.163 12.554 1.00 21.91 22 GLU C CA 1
ATOM 2377 C C . GLU C 1 34 ? 70.851 4.114 12.741 1.00 23.38 22 GLU C C 1
ATOM 2378 O O . GLU C 1 34 ? 70.962 3.176 11.953 1.00 20.32 22 GLU C O 1
ATOM 2384 N N . THR C 1 35 ? 71.616 4.235 13.811 1.00 23.21 23 THR C N 1
ATOM 2385 C CA . THR C 1 35 ? 72.611 3.222 14.130 1.00 23.27 23 THR C CA 1
ATOM 2386 C C . THR C 1 35 ? 71.961 1.850 14.435 1.00 23.60 23 THR C C 1
ATOM 2387 O O . THR C 1 35 ? 72.447 0.825 13.952 1.00 25.93 23 THR C O 1
ATOM 2391 N N . TRP C 1 36 ? 70.865 1.838 15.190 1.00 24.69 24 TRP C N 1
ATOM 2392 C CA . TRP C 1 36 ? 70.047 0.622 15.446 1.00 26.31 24 TRP C CA 1
ATOM 2393 C C . TRP C 1 36 ? 69.600 0.016 14.121 1.00 26.63 24 TRP C C 1
ATOM 2394 O O . TRP C 1 36 ? 69.833 -1.168 13.865 1.00 30.23 24 TRP C O 1
ATOM 2405 N N . ILE C 1 37 ? 69.003 0.831 13.261 1.00 23.65 25 ILE C N 1
ATOM 2406 C CA . ILE C 1 37 ? 68.527 0.363 11.967 1.00 22.61 25 ILE C CA 1
ATOM 2407 C C . ILE C 1 37 ? 69.668 -0.297 11.191 1.00 22.17 25 ILE C C 1
ATOM 2408 O O . ILE C 1 37 ? 69.543 -1.416 10.709 1.00 21.10 25 ILE C O 1
ATOM 2413 N N . ARG C 1 38 ? 70.793 0.393 11.116 1.00 19.95 26 ARG C N 1
ATOM 2414 C CA . ARG C 1 38 ? 71.972 -0.149 10.420 1.00 21.34 26 ARG C CA 1
ATOM 2415 C C . ARG C 1 38 ? 72.419 -1.496 11.024 1.00 22.44 26 ARG C C 1
ATOM 2416 O O . ARG C 1 38 ? 72.680 -2.461 10.287 1.00 22.40 26 ARG C O 1
ATOM 2419 N N . GLU C 1 39 ? 72.484 -1.588 12.347 1.00 23.13 27 GLU C N 1
ATOM 2420 C CA . GLU C 1 39 ? 72.833 -2.853 13.010 1.00 25.53 27 GLU C CA 1
ATOM 2421 C C . GLU C 1 39 ? 71.857 -4.010 12.713 1.00 25.10 27 GLU C C 1
ATOM 2422 O O . GLU C 1 39 ? 72.287 -5.159 12.554 1.00 23.08 27 GLU C O 1
ATOM 2433 N N . THR C 1 40 ? 70.562 -3.728 12.627 1.00 24.63 28 THR C N 1
ATOM 2434 C CA . THR C 1 40 ? 69.579 -4.796 12.407 1.00 23.96 28 THR C CA 1
ATOM 2435 C C . THR C 1 40 ? 69.548 -5.226 10.949 1.00 25.23 28 THR C C 1
ATOM 2436 O O . THR C 1 40 ? 69.009 -6.291 10.630 1.00 24.57 28 THR C O 1
ATOM 2440 N N . GLY C 1 41 ? 70.089 -4.390 10.065 1.00 22.88 29 GLY C N 1
ATOM 2441 C CA . GLY C 1 41 ? 70.051 -4.665 8.635 1.00 23.77 29 GLY C CA 1
ATOM 2442 C C . GLY C 1 41 ? 68.699 -4.445 7.982 1.00 23.37 29 GLY C C 1
ATOM 2443 O O . GLY C 1 41 ? 68.503 -4.810 6.825 1.00 24.50 29 GLY C O 1
ATOM 2444 N N . VAL C 1 42 ? 67.757 -3.843 8.700 1.00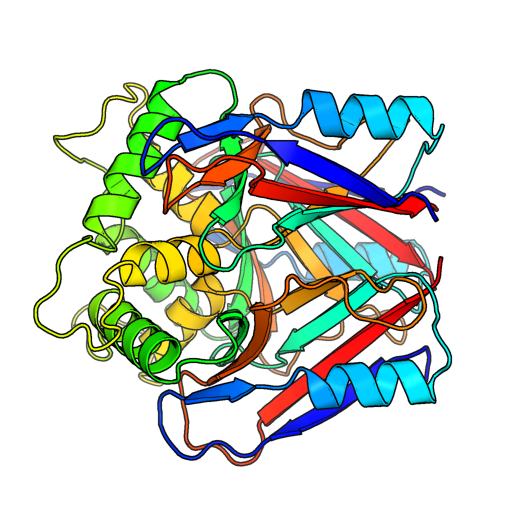 24.40 30 VAL C N 1
ATOM 2445 C CA . VAL C 1 42 ? 66.443 -3.574 8.106 1.00 24.38 30 VAL C CA 1
ATOM 2446 C C . VAL C 1 42 ? 66.628 -2.531 7.024 1.00 23.54 30 VAL C C 1
ATOM 2447 O O . VAL C 1 42 ? 67.315 -1.535 7.237 1.00 24.07 30 VAL C O 1
ATOM 2451 N N . THR C 1 43 ? 66.017 -2.764 5.863 1.00 21.98 31 THR C N 1
ATOM 2452 C CA . THR C 1 43 ? 66.198 -1.872 4.722 1.00 22.59 31 THR C CA 1
ATOM 2453 C C . THR C 1 43 ? 64.951 -1.018 4.461 1.00 21.03 31 THR C C 1
ATOM 2454 O O . THR C 1 43 ? 65.064 0.157 4.198 1.00 20.77 31 THR C O 1
ATOM 2458 N N . ASN C 1 44 ? 63.777 -1.628 4.491 1.00 22.13 32 ASN C N 1
ATOM 2459 C CA . ASN C 1 44 ? 62.538 -0.927 4.177 1.00 22.03 32 ASN C CA 1
ATOM 2460 C C . ASN C 1 44 ? 61.480 -1.313 5.161 1.00 18.93 32 ASN C C 1
ATOM 2461 O O . ASN C 1 44 ? 61.332 -2.479 5.509 1.00 21.26 32 ASN C O 1
ATOM 2466 N N . GLY C 1 45 ? 60.751 -0.314 5.622 1.00 17.79 33 GLY C N 1
ATOM 2467 C CA . GLY C 1 45 ? 59.648 -0.522 6.544 1.00 18.65 33 GLY C CA 1
ATOM 2468 C C . GLY C 1 45 ? 59.352 0.756 7.289 1.00 19.52 33 GLY C C 1
ATOM 2469 O O . GLY C 1 45 ? 59.325 1.840 6.711 1.00 18.59 33 GLY C O 1
ATOM 2470 N N . VAL C 1 46 ? 59.086 0.606 8.582 1.00 19.75 34 VAL C N 1
ATOM 2471 C CA . VAL C 1 46 ? 58.810 1.758 9.435 1.00 19.93 34 VAL C CA 1
ATOM 2472 C C . VAL C 1 46 ? 59.458 1.584 10.800 1.00 19.11 34 VAL C C 1
ATOM 2473 O O . VAL C 1 46 ? 59.711 0.469 11.252 1.00 21.62 34 VAL C O 1
ATOM 2477 N N . ALA C 1 47 ? 59.720 2.719 11.439 1.00 19.25 35 ALA C N 1
ATOM 2478 C CA . ALA C 1 47 ? 60.274 2.757 12.780 1.00 17.67 35 ALA C CA 1
ATOM 2479 C C . ALA C 1 47 ? 59.280 3.535 13.643 1.00 18.68 35 ALA C C 1
ATOM 2480 O O . ALA C 1 47 ? 58.818 4.629 13.273 1.00 19.40 35 ALA C O 1
ATOM 2482 N N . ILE C 1 48 ? 58.895 2.926 14.754 1.00 18.36 36 ILE C N 1
ATOM 2483 C CA . ILE C 1 48 ? 58.066 3.564 15.750 1.00 17.09 36 ILE C CA 1
ATOM 2484 C C . ILE C 1 48 ? 58.959 3.930 16.926 1.00 16.61 36 ILE C C 1
ATOM 2485 O O . ILE C 1 48 ? 59.583 3.059 17.504 1.00 17.13 36 ILE C O 1
ATOM 2490 N N . VAL C 1 49 ? 59.017 5.210 17.266 1.00 15.10 37 VAL C N 1
ATOM 2491 C CA . VAL C 1 49 ? 59.916 5.742 18.305 1.00 16.07 37 VAL C CA 1
ATOM 2492 C C . VAL C 1 49 ? 58.985 6.236 19.400 1.00 16.51 37 VAL C C 1
ATOM 2493 O O . VAL C 1 49 ? 58.184 7.134 19.152 1.00 16.89 37 VAL C O 1
ATOM 2497 N N . SER C 1 50 ? 59.074 5.643 20.584 1.00 16.45 38 SER C N 1
ATOM 2498 C CA . SER C 1 50 ? 58.034 5.795 21.599 1.00 16.16 38 SER C CA 1
ATOM 2499 C C . SER C 1 50 ? 58.654 6.069 22.960 1.00 15.73 38 SER C C 1
ATOM 2500 O O . SER C 1 50 ? 59.438 5.269 23.465 1.00 16.92 38 SER C O 1
ATOM 2503 N N . SER C 1 51 ? 58.279 7.184 23.547 1.00 16.43 39 SER C N 1
ATOM 2504 C CA . SER C 1 51 ? 58.623 7.498 24.903 1.00 15.53 39 SER C CA 1
ATOM 2505 C C . SER C 1 51 ? 57.865 6.621 25.870 1.00 15.10 39 SER C C 1
ATOM 2506 O O . SER C 1 51 ? 56.661 6.365 25.662 1.00 16.77 39 SER C O 1
ATOM 2509 N N . LEU C 1 52 ? 58.550 6.196 26.933 1.00 14.61 40 LEU C N 1
ATOM 2510 C CA . LEU C 1 52 ? 57.882 5.402 27.994 1.00 15.19 40 LEU C CA 1
ATOM 2511 C C . LEU C 1 52 ? 57.279 6.273 29.107 1.00 17.11 40 LEU C C 1
ATOM 2512 O O . LEU C 1 52 ? 56.878 5.763 30.163 1.00 18.51 40 LEU C O 1
ATOM 2517 N N . HIS C 1 53 ? 57.261 7.586 28.884 1.00 15.66 41 HIS C N 1
ATOM 2518 C CA . HIS C 1 53 ? 56.932 8.569 29.906 1.00 15.71 41 HIS C CA 1
ATOM 2519 C C . HIS C 1 53 ? 55.736 9.423 29.539 1.00 15.28 41 HIS C C 1
ATOM 2520 O O . HIS C 1 53 ? 55.458 9.673 28.363 1.00 18.43 41 HIS C O 1
ATOM 2527 N N . THR C 1 54 ? 55.041 9.891 30.576 1.00 16.75 42 THR C N 1
ATOM 2528 C CA . THR C 1 54 ? 53.876 10.756 30.440 1.00 15.34 42 THR C CA 1
ATOM 2529 C C . THR C 1 54 ? 54.268 12.218 30.509 1.00 15.98 42 THR C C 1
ATOM 2530 O O . THR C 1 54 ? 53.449 13.110 30.326 1.00 16.90 42 THR C O 1
ATOM 2534 N N . THR C 1 55 ? 55.556 12.458 30.752 1.00 15.77 43 THR C N 1
ATOM 2535 C CA . THR C 1 55 ? 56.121 13.794 30.901 1.00 16.46 43 THR C CA 1
ATOM 2536 C C . THR C 1 55 ? 57.302 14.080 29.975 1.00 15.55 43 THR C C 1
ATOM 2537 O O . THR C 1 55 ? 58.008 15.091 30.141 1.00 17.99 43 THR C O 1
ATOM 2541 N N . ALA C 1 56 ? 57.555 13.179 29.016 1.00 15.62 44 ALA C N 1
ATOM 2542 C CA . ALA C 1 56 ? 58.505 13.413 27.963 1.00 16.77 44 ALA C CA 1
ATOM 2543 C C . ALA C 1 56 ? 57.906 12.785 26.708 1.00 14.99 44 ALA C C 1
ATOM 2544 O O . ALA C 1 56 ? 57.359 11.667 26.769 1.00 17.16 44 ALA C O 1
ATOM 2546 N N . GLY C 1 57 ? 58.029 13.493 25.578 1.00 16.20 45 GLY C N 1
ATOM 2547 C CA . GLY C 1 57 ? 57.475 13.074 24.308 1.00 17.14 45 GLY C CA 1
ATOM 2548 C C . GLY C 1 57 ? 58.510 12.937 23.222 1.00 17.11 45 GLY C C 1
ATOM 2549 O O . GLY C 1 57 ? 59.709 12.981 23.470 1.00 17.32 45 GLY C O 1
ATOM 2550 N N . ILE C 1 58 ? 58.020 12.731 22.012 1.00 16.22 46 ILE C N 1
ATOM 2551 C CA . ILE C 1 58 ? 58.847 12.585 20.835 1.00 15.84 46 ILE C CA 1
ATOM 2552 C C . ILE C 1 58 ? 58.292 13.503 19.748 1.00 16.29 46 ILE C C 1
ATOM 2553 O O . ILE C 1 58 ? 57.084 13.538 19.502 1.00 16.68 46 ILE C O 1
ATOM 2558 N N . THR C 1 59 ? 59.177 14.243 19.081 1.00 17.44 47 THR C N 1
ATOM 2559 C CA . THR C 1 59 ? 58.778 15.082 17.952 1.00 16.65 47 THR C CA 1
ATOM 2560 C C . THR C 1 59 ? 59.804 15.039 16.848 1.00 17.25 47 THR C C 1
ATOM 2561 O O . THR C 1 59 ? 60.932 14.592 17.054 1.00 18.42 47 THR C O 1
ATOM 2565 N N . VAL C 1 60 ? 59.409 15.501 15.676 1.00 17.62 48 VAL C N 1
ATOM 2566 C CA . VAL C 1 60 ? 60.331 15.697 14.557 1.00 17.96 48 VAL C CA 1
ATOM 2567 C C . VAL C 1 60 ? 60.342 17.169 14.263 1.00 18.34 48 VAL C C 1
ATOM 2568 O O . VAL C 1 60 ? 59.284 17.785 14.078 1.00 21.75 48 VAL C O 1
ATOM 2572 N N . ASN C 1 61 ? 61.527 17.770 14.252 1.00 17.30 49 ASN C N 1
ATOM 2573 C CA . ASN C 1 61 ? 61.608 19.184 13.872 1.00 18.51 49 ASN C CA 1
ATOM 2574 C C . ASN C 1 61 ? 63.014 19.562 13.493 1.00 17.85 49 ASN C C 1
ATOM 2575 O O . ASN C 1 61 ? 63.847 18.685 13.284 1.00 18.03 49 ASN C O 1
ATOM 2580 N N . GLU C 1 62 ? 63.276 20.857 13.382 1.00 17.69 50 GLU C N 1
ATOM 2581 C CA . GLU C 1 62 ? 64.502 21.393 12.802 1.00 19.83 50 GLU C CA 1
ATOM 2582 C C . GLU C 1 62 ? 65.713 20.908 13.566 1.00 21.17 50 GLU C C 1
ATOM 2583 O O . GLU C 1 62 ? 65.767 21.051 14.775 1.00 21.65 50 GLU C O 1
ATOM 2589 N N . ASN C 1 63 ? 66.687 20.396 12.822 1.00 20.26 51 ASN C N 1
ATOM 2590 C CA . ASN C 1 63 ? 67.878 19.741 13.352 1.00 23.86 51 ASN C CA 1
ATOM 2591 C C . ASN C 1 63 ? 69.171 20.523 13.169 1.00 26.40 51 ASN C C 1
ATOM 2592 O O . ASN C 1 63 ? 70.216 19.993 13.503 1.00 28.24 51 ASN C O 1
ATOM 2597 N N . ALA C 1 64 ? 69.108 21.737 12.633 1.00 24.04 52 ALA C N 1
ATOM 2598 C CA . ALA C 1 64 ? 70.324 22.518 12.313 1.00 27.94 52 ALA C CA 1
ATOM 2599 C C . ALA C 1 64 ? 70.528 23.738 13.207 1.00 30.01 52 ALA C C 1
ATOM 2600 O O . ALA C 1 64 ? 71.615 23.933 13.775 1.00 37.54 52 ALA C O 1
ATOM 2602 N N . ASP C 1 65 ? 69.513 24.580 13.305 1.00 28.52 53 ASP C N 1
ATOM 2603 C CA . ASP C 1 65 ? 69.592 25.811 14.090 1.00 29.98 53 ASP C CA 1
ATOM 2604 C C . ASP C 1 65 ? 69.105 25.556 15.517 1.00 28.46 53 ASP C C 1
ATOM 2605 O O . ASP C 1 65 ? 67.913 25.308 15.719 1.00 26.11 53 ASP C O 1
ATOM 2610 N N . PRO C 1 66 ? 70.010 25.617 16.519 1.00 24.47 54 PRO C N 1
ATOM 2611 C CA . PRO C 1 66 ? 69.540 25.403 17.898 1.00 24.89 54 PRO C CA 1
ATOM 2612 C C . PRO C 1 66 ? 68.487 26.408 18.373 1.00 23.70 54 PRO C C 1
ATOM 2613 O O . PRO C 1 66 ? 67.750 26.119 19.325 1.00 22.06 54 PRO C O 1
ATOM 2617 N N . ASP C 1 67 ? 68.393 27.567 17.723 1.00 22.44 55 ASP C N 1
ATOM 2618 C CA . ASP C 1 67 ? 67.387 28.537 18.112 1.00 21.49 55 ASP C CA 1
ATOM 2619 C C . ASP C 1 67 ? 65.971 28.071 17.828 1.00 21.05 55 ASP C C 1
ATOM 2620 O O . ASP C 1 67 ? 65.048 28.576 18.463 1.00 21.49 55 ASP C O 1
ATOM 2625 N N . VAL C 1 68 ? 65.781 27.136 16.902 1.00 20.00 56 VAL C N 1
ATOM 2626 C CA . VAL C 1 68 ? 64.409 26.614 16.672 1.00 20.13 56 VAL C CA 1
ATOM 2627 C C . VAL C 1 68 ? 63.959 25.860 17.880 1.00 20.21 56 VAL C C 1
ATOM 2628 O O . VAL C 1 68 ? 62.868 26.106 18.380 1.00 18.51 56 VAL C O 1
ATOM 2632 N N . LYS C 1 69 ? 64.746 24.912 18.357 1.00 20.40 57 LYS C N 1
ATOM 2633 C CA . LYS C 1 69 ? 64.294 24.157 19.516 1.00 21.56 57 LYS C CA 1
ATOM 2634 C C . LYS C 1 69 ? 64.240 25.030 20.774 1.00 19.97 57 LYS C C 1
ATOM 2635 O O . LYS C 1 69 ? 63.344 24.842 21.581 1.00 20.85 57 LYS C O 1
ATOM 2641 N N . ARG C 1 70 ? 65.147 26.010 20.913 1.00 20.99 58 ARG C N 1
ATOM 2642 C CA . ARG C 1 70 ? 65.047 26.970 22.034 1.00 19.98 58 ARG C CA 1
ATOM 2643 C C . ARG C 1 70 ? 63.684 27.663 21.981 1.00 19.13 58 ARG C C 1
ATOM 2644 O O . ARG C 1 70 ? 62.988 27.795 22.998 1.00 17.95 58 ARG C O 1
ATOM 2649 N N . ASP C 1 71 ? 63.292 28.107 20.777 1.00 18.85 59 ASP C N 1
ATOM 2650 C CA . ASP C 1 71 ? 62.028 28.811 20.600 1.00 18.24 59 ASP C CA 1
ATOM 2651 C C . ASP C 1 71 ? 60.847 27.876 20.811 1.00 17.82 59 ASP C C 1
ATOM 2652 O O . ASP C 1 71 ? 59.840 28.298 21.350 1.00 17.90 59 ASP C O 1
ATOM 2657 N N . MET C 1 72 ? 60.986 26.615 20.430 1.00 17.89 60 MET C N 1
ATOM 2658 C CA . MET C 1 72 ? 59.892 25.668 20.635 1.00 18.78 60 MET C CA 1
ATOM 2659 C C . MET C 1 72 ? 59.627 25.493 22.123 1.00 19.06 60 MET C C 1
ATOM 2660 O O . MET C 1 72 ? 58.491 25.570 22.593 1.00 17.94 60 MET C O 1
ATOM 2665 N N . ILE C 1 73 ? 60.701 25.327 22.869 1.00 18.32 61 ILE C N 1
ATOM 2666 C CA . ILE C 1 73 ? 60.623 25.192 24.315 1.00 17.23 61 ILE C CA 1
ATOM 2667 C C . ILE C 1 73 ? 60.010 26.461 24.935 1.00 17.23 61 ILE C C 1
ATOM 2668 O O . ILE C 1 73 ? 59.153 26.378 25.803 1.00 18.06 61 ILE C O 1
ATOM 2673 N N . MET C 1 74 ? 60.453 27.635 24.488 1.00 16.02 62 MET C N 1
ATOM 2674 C CA . MET C 1 74 ? 59.916 28.886 24.983 1.00 18.17 62 MET C CA 1
ATOM 2675 C C . MET C 1 74 ? 58.427 29.054 24.712 1.00 18.64 62 MET C C 1
ATOM 2676 O O . MET C 1 74 ? 57.651 29.397 25.620 1.00 17.38 62 MET C O 1
ATOM 2681 N N . ARG C 1 75 ? 57.999 28.797 23.475 1.00 16.58 63 ARG C N 1
ATOM 2682 C CA . ARG C 1 75 ? 56.582 28.938 23.145 1.00 16.40 63 ARG C CA 1
ATOM 2683 C C . ARG C 1 75 ? 55.745 27.949 23.940 1.00 16.79 63 ARG C C 1
ATOM 2684 O O . ARG C 1 75 ? 54.674 28.303 24.441 1.00 17.06 63 ARG C O 1
ATOM 2692 N N . LEU C 1 76 ? 56.210 26.711 24.069 1.00 16.76 64 LEU C N 1
ATOM 2693 C CA . LEU C 1 76 ? 55.452 25.718 24.831 1.00 15.97 64 LEU C CA 1
ATOM 2694 C C . LEU C 1 76 ? 55.278 26.099 26.292 1.00 16.91 64 LEU C C 1
ATOM 2695 O O . LEU C 1 76 ? 54.219 25.844 26.891 1.00 17.44 64 LEU C O 1
ATOM 2700 N N . ASP C 1 77 ? 56.311 26.729 26.845 1.00 17.43 65 ASP C N 1
ATOM 2701 C CA . ASP C 1 77 ? 56.275 27.214 28.220 1.00 16.75 65 ASP C CA 1
ATOM 2702 C C . ASP C 1 77 ? 55.268 28.357 28.415 1.00 18.90 65 ASP C C 1
ATOM 2703 O O . ASP C 1 77 ? 54.711 28.516 29.513 1.00 18.77 65 ASP C O 1
ATOM 2708 N N . GLU C 1 78 ? 54.989 29.123 27.350 1.00 17.64 66 GLU C N 1
ATOM 2709 C CA . GLU C 1 78 ? 53.933 30.142 27.399 1.00 18.17 66 GLU C CA 1
ATOM 2710 C C . GLU C 1 78 ? 52.554 29.584 27.195 1.00 19.76 66 GLU C C 1
ATOM 2711 O O . GLU C 1 78 ? 51.595 30.029 27.841 1.00 19.30 66 GLU C O 1
ATOM 2717 N N . VAL C 1 79 ? 52.437 28.635 26.289 1.00 17.38 67 VAL C N 1
ATOM 2718 C CA . VAL C 1 79 ? 51.138 28.010 26.031 1.00 18.92 67 VAL C CA 1
ATOM 2719 C C . VAL C 1 79 ? 50.652 27.215 27.260 1.00 18.31 67 VAL C C 1
ATOM 2720 O O . VAL C 1 79 ? 49.458 27.250 27.611 1.00 19.44 67 VAL C O 1
ATOM 2724 N N . TYR C 1 80 ? 51.591 26.515 27.899 1.00 16.55 68 TYR C N 1
ATOM 2725 C CA . TYR C 1 80 ? 51.325 25.698 29.087 1.00 16.43 68 TYR C CA 1
ATOM 2726 C C . TYR C 1 80 ? 52.261 26.137 30.206 1.00 16.66 68 TYR C C 1
ATOM 2727 O O . TYR C 1 80 ? 53.288 25.503 30.460 1.00 17.15 68 TYR C O 1
ATOM 2736 N N . PRO C 1 81 ? 51.925 27.253 30.875 1.00 16.44 69 PRO C N 1
ATOM 2737 C CA . PRO C 1 81 ? 52.750 27.745 31.957 1.00 16.51 69 PRO C CA 1
ATOM 2738 C C . PRO C 1 81 ? 52.873 26.711 33.042 1.00 17.34 69 PRO C C 1
ATOM 2739 O O . PRO C 1 81 ? 51.946 25.928 33.272 1.00 16.53 69 PRO C O 1
ATOM 2743 N N . TRP C 1 82 ? 54.004 26.721 33.711 1.00 16.44 70 TRP C N 1
ATOM 2744 C CA . TRP C 1 82 ? 54.273 25.718 34.716 1.00 16.56 70 TRP C CA 1
ATOM 2745 C C . TRP C 1 82 ? 53.361 25.874 35.928 1.00 16.49 70 TRP C C 1
ATOM 2746 O O . TRP C 1 82 ? 52.798 24.913 36.431 1.00 19.36 70 TRP C O 1
ATOM 2757 N N . HIS C 1 83 ? 53.262 27.095 36.442 1.00 16.34 71 HIS C N 1
ATOM 2758 C CA . HIS C 1 83 ? 52.485 27.384 37.641 1.00 16.65 71 HIS C CA 1
ATOM 2759 C C . HIS C 1 83 ? 51.138 27.921 37.217 1.00 16.88 71 HIS C C 1
ATOM 2760 O O . HIS C 1 83 ? 51.071 28.874 36.434 1.00 19.61 71 HIS C O 1
ATOM 2767 N N . HIS C 1 84 ? 50.070 27.297 37.707 1.00 17.43 72 HIS C N 1
ATOM 2768 C CA . HIS C 1 84 ? 48.713 27.659 37.345 1.00 16.79 72 HIS C CA 1
ATOM 2769 C C . HIS C 1 84 ? 47.805 27.466 38.552 1.00 16.82 72 HIS C C 1
ATOM 2770 O O . HIS C 1 84 ? 47.758 26.370 39.135 1.00 17.30 72 HIS C O 1
ATOM 2777 N N . GLU C 1 85 ? 47.074 28.524 38.907 1.00 16.74 73 GLU C N 1
ATOM 2778 C CA . GLU C 1 85 ? 46.236 28.503 40.093 1.00 15.42 73 GLU C CA 1
ATOM 2779 C C . GLU C 1 85 ? 45.116 27.450 40.058 1.00 16.27 73 GLU C C 1
ATOM 2780 O O . GLU C 1 85 ? 44.611 27.095 41.110 1.00 19.54 73 GLU C O 1
ATOM 2786 N N . ASN C 1 86 ? 44.715 27.003 38.873 1.00 17.38 74 ASN C N 1
ATOM 2787 C CA . ASN C 1 86 ? 43.617 26.048 38.752 1.00 18.52 74 ASN C CA 1
ATOM 2788 C C . ASN C 1 86 ? 44.071 24.591 38.666 1.00 18.26 74 ASN C C 1
ATOM 2789 O O . ASN C 1 86 ? 43.214 23.694 38.635 1.00 17.53 74 ASN C O 1
ATOM 2794 N N . ASP C 1 87 ? 45.382 24.331 38.610 1.00 18.02 75 ASP C N 1
ATOM 2795 C CA . ASP C 1 87 ? 45.878 22.937 38.591 1.00 17.55 75 ASP C CA 1
ATOM 2796 C C . ASP C 1 87 ? 45.524 22.222 39.892 1.00 18.36 75 ASP C C 1
ATOM 2797 O O . ASP C 1 87 ? 45.726 22.766 40.998 1.00 18.80 75 ASP C O 1
ATOM 2802 N N . ARG C 1 88 ? 44.994 21.005 39.732 1.00 19.22 76 ARG C N 1
ATOM 2803 C CA . ARG C 1 88 ? 44.682 20.134 40.854 1.00 20.83 76 ARG C CA 1
ATOM 2804 C C . ARG C 1 88 ? 45.732 19.033 41.046 1.00 21.38 76 ARG C C 1
ATOM 2805 O O . ARG C 1 88 ? 45.770 18.416 42.089 1.00 21.50 76 ARG C O 1
ATOM 2813 N N . HIS C 1 89 ? 46.540 18.754 40.031 1.00 21.49 77 HIS C N 1
ATOM 2814 C CA . HIS C 1 89 ? 47.544 17.709 40.118 1.00 19.93 77 HIS C CA 1
ATOM 2815 C C . HIS C 1 89 ? 48.696 18.222 40.992 1.00 23.00 77 HIS C C 1
ATOM 2816 O O . HIS C 1 89 ? 49.508 19.058 40.587 1.00 22.89 77 HIS C O 1
ATOM 2823 N N . MET C 1 90 ? 48.747 17.692 42.203 1.00 26.10 78 MET C N 1
ATOM 2824 C CA . MET C 1 90 ? 49.534 18.326 43.252 1.00 27.59 78 MET C CA 1
ATOM 2825 C C . MET C 1 90 ? 51.023 18.189 43.068 1.00 27.91 78 MET C C 1
ATOM 2826 O O . MET C 1 90 ? 51.775 19.031 43.563 1.00 27.95 78 MET C O 1
ATOM 2831 N N . GLU C 1 91 ? 51.450 17.180 42.322 1.00 25.20 79 GLU C N 1
ATOM 2832 C CA . GLU C 1 91 ? 52.874 17.010 42.025 1.00 24.72 79 GLU C CA 1
ATOM 2833 C C . GLU C 1 91 ? 53.486 18.219 41.293 1.00 23.14 79 GLU C C 1
ATOM 2834 O O . GLU C 1 91 ? 54.685 18.468 41.390 1.00 25.69 79 GLU C O 1
ATOM 2840 N N . GLY C 1 92 ? 52.671 18.965 40.556 1.00 18.54 80 GLY C N 1
ATOM 2841 C CA . GLY C 1 92 ? 53.110 20.258 40.054 1.00 19.46 80 GLY C CA 1
ATOM 2842 C C . GLY C 1 92 ? 53.564 20.275 38.613 1.00 19.57 80 GLY C C 1
ATOM 2843 O O . GLY C 1 92 ? 53.904 21.337 38.092 1.00 18.60 80 GLY C O 1
ATOM 2844 N N . ASN C 1 93 ? 53.555 19.113 37.948 1.00 18.37 81 ASN C N 1
ATOM 2845 C CA . ASN C 1 93 ? 54.117 18.992 36.585 1.00 18.14 81 ASN C CA 1
ATOM 2846 C C . ASN C 1 93 ? 53.027 18.793 35.513 1.00 17.83 81 ASN C C 1
ATOM 2847 O O . ASN C 1 93 ? 53.292 18.277 34.443 1.00 18.81 81 ASN C O 1
ATOM 2852 N N . THR C 1 94 ? 51.829 19.277 35.793 1.00 16.37 82 THR C N 1
ATOM 2853 C CA . THR C 1 94 ? 50.791 19.306 34.792 1.00 16.23 82 THR C CA 1
ATOM 2854 C C . THR C 1 94 ? 51.282 19.795 33.426 1.00 18.21 82 THR C C 1
ATOM 2855 O O . THR C 1 94 ? 50.934 19.214 32.403 1.00 16.73 82 THR C O 1
ATOM 2859 N N . ALA C 1 95 ? 52.020 20.900 33.379 1.00 17.82 83 ALA C N 1
ATOM 2860 C CA . ALA C 1 95 ? 52.450 21.463 32.104 1.00 16.98 83 ALA C CA 1
ATOM 2861 C C . ALA C 1 95 ? 53.229 20.438 31.268 1.00 17.51 83 ALA C C 1
ATOM 2862 O O . ALA C 1 95 ? 53.122 20.411 30.044 1.00 18.58 83 ALA C O 1
ATOM 2864 N N . ALA C 1 96 ? 54.027 19.602 31.948 1.00 16.60 84 ALA C N 1
ATOM 2865 C CA . ALA C 1 96 ? 54.780 18.554 31.252 1.00 17.03 84 ALA C CA 1
ATOM 2866 C C . ALA C 1 96 ? 53.854 17.514 30.615 1.00 16.46 84 ALA C C 1
ATOM 2867 O O . ALA C 1 96 ? 54.145 17.010 29.510 1.00 17.18 84 ALA C O 1
ATOM 2869 N N . HIS C 1 97 ? 52.794 17.151 31.316 1.00 16.85 85 HIS C N 1
ATOM 2870 C CA . HIS C 1 97 ? 51.792 16.231 30.776 1.00 15.30 85 HIS C CA 1
ATOM 2871 C C . HIS C 1 97 ? 51.140 16.812 29.533 1.00 17.32 85 HIS C C 1
ATOM 2872 O O . HIS C 1 97 ? 50.943 16.107 28.564 1.00 17.02 85 HIS C O 1
ATOM 2879 N N . LEU C 1 98 ? 50.782 18.102 29.563 1.00 18.12 86 LEU C N 1
ATOM 2880 C CA . LEU C 1 98 ? 50.157 18.704 28.398 1.00 17.30 86 LEU C CA 1
ATOM 2881 C C . LEU C 1 98 ? 51.119 18.756 27.227 1.00 16.47 86 LEU C C 1
ATOM 2882 O O . LEU C 1 98 ? 50.730 18.476 26.085 1.00 18.09 86 LEU C O 1
ATOM 2887 N N . LYS C 1 99 ? 52.365 19.161 27.475 1.00 15.83 87 LYS C N 1
ATOM 2888 C CA . LYS C 1 99 ? 53.351 19.276 26.394 1.00 15.40 87 LYS C CA 1
ATOM 2889 C C . LYS C 1 99 ? 53.582 17.912 25.759 1.00 16.48 87 LYS C C 1
ATOM 2890 O O . LYS C 1 99 ? 53.724 17.799 24.548 1.00 17.82 87 LYS C O 1
ATOM 2896 N N . THR C 1 100 ? 53.611 16.866 26.578 1.00 16.62 88 THR C N 1
ATOM 2897 C CA . THR C 1 100 ? 53.822 15.495 26.074 1.00 16.70 88 THR C CA 1
ATOM 2898 C C . THR C 1 100 ? 52.704 15.059 25.159 1.00 17.61 88 THR C C 1
ATOM 2899 O O . THR C 1 100 ? 52.936 14.537 24.083 1.00 18.34 88 THR C O 1
ATOM 2903 N N . SER C 1 101 ? 51.478 15.299 25.592 1.00 15.89 89 SER C N 1
ATOM 2904 C CA . SER C 1 101 ? 50.357 14.944 24.735 1.00 16.63 89 SER C CA 1
ATOM 2905 C C . SER C 1 101 ? 50.279 15.810 23.495 1.00 18.47 89 SER C C 1
ATOM 2906 O O . SER C 1 101 ? 49.730 15.364 22.477 1.00 19.41 89 SER C O 1
ATOM 2909 N N . THR C 1 102 ? 50.768 17.042 23.564 1.00 17.35 90 THR C N 1
ATOM 2910 C CA . THR C 1 102 ? 50.706 17.961 22.456 1.00 17.47 90 THR C CA 1
ATOM 2911 C C . THR C 1 102 ? 51.733 17.606 21.356 1.00 18.16 90 THR C C 1
ATOM 2912 O O . THR C 1 102 ? 51.383 17.620 20.175 1.00 19.19 90 THR C O 1
ATOM 2916 N N . VAL C 1 103 ? 52.984 17.292 21.709 1.00 16.79 91 VAL C N 1
ATOM 2917 C CA . VAL C 1 103 ? 53.918 16.830 20.686 1.00 16.71 91 VAL C CA 1
ATOM 2918 C C . VAL C 1 103 ? 53.700 15.357 20.333 1.00 17.40 91 VAL C C 1
ATOM 2919 O O . VAL C 1 103 ? 54.023 14.939 19.219 1.00 17.64 91 VAL C O 1
ATOM 2923 N N . GLY C 1 104 ? 53.184 14.585 21.288 1.00 16.72 92 GLY C N 1
ATOM 2924 C CA . GLY C 1 104 ? 53.004 13.154 21.120 1.00 16.66 92 GLY C CA 1
ATOM 2925 C C . GLY C 1 104 ? 54.013 12.356 21.917 1.00 18.25 92 GLY C C 1
ATOM 2926 O O . GLY C 1 104 ? 55.148 12.799 22.138 1.00 17.29 92 GLY C O 1
ATOM 2927 N N . HIS C 1 105 ? 53.604 11.189 22.379 1.00 17.28 93 HIS C N 1
ATOM 2928 C CA . HIS C 1 105 ? 54.545 10.288 23.069 1.00 17.45 93 HIS C CA 1
ATOM 2929 C C . HIS C 1 105 ? 55.333 9.450 22.083 1.00 17.22 93 HIS C C 1
ATOM 2930 O O . HIS C 1 105 ? 56.337 8.839 22.462 1.00 17.40 93 HIS C O 1
ATOM 2937 N N . ALA C 1 106 ? 54.883 9.389 20.832 1.00 16.28 94 ALA C N 1
ATOM 2938 C CA . ALA C 1 106 ? 55.524 8.557 19.828 1.00 17.65 94 ALA C CA 1
ATOM 2939 C C . ALA C 1 106 ? 55.435 9.143 18.449 1.00 18.00 94 ALA C C 1
ATOM 2940 O O . ALA C 1 106 ? 54.508 9.897 18.140 1.00 18.75 94 ALA C O 1
ATOM 2942 N N . GLN C 1 107 ? 56.391 8.780 17.617 1.00 16.91 95 GLN C N 1
ATOM 2943 C CA . GLN C 1 107 ? 56.399 9.151 16.203 1.00 16.84 95 GLN C CA 1
ATOM 2944 C C . GLN C 1 107 ? 56.718 7.960 15.316 1.00 17.20 95 GLN C C 1
ATOM 2945 O O . GLN C 1 107 ? 57.471 7.080 15.718 1.00 17.19 95 GLN C O 1
ATOM 2951 N N . THR C 1 108 ? 56.093 7.934 14.141 1.00 19.49 96 THR C N 1
ATOM 2952 C CA . THR C 1 108 ? 56.287 6.874 13.170 1.00 19.39 96 THR C CA 1
ATOM 2953 C C . THR C 1 108 ? 57.070 7.438 12.011 1.00 21.07 96 THR C C 1
ATOM 2954 O O . THR C 1 108 ? 56.699 8.471 11.430 1.00 23.24 96 THR C O 1
ATOM 2958 N N . LEU C 1 109 ? 58.153 6.761 11.686 1.00 19.21 97 LEU C N 1
ATOM 2959 C CA . LEU C 1 109 ? 59.057 7.166 10.649 1.00 20.93 97 LEU C CA 1
ATOM 2960 C C . LEU C 1 109 ? 59.130 6.056 9.595 1.00 20.75 97 LEU C C 1
ATOM 2961 O O . LEU C 1 109 ? 59.012 4.883 9.899 1.00 21.62 97 LEU C O 1
ATOM 2966 N N . ILE C 1 110 ? 59.304 6.465 8.347 1.00 19.62 98 ILE C N 1
ATOM 2967 C CA . ILE C 1 110 ? 59.466 5.528 7.233 1.00 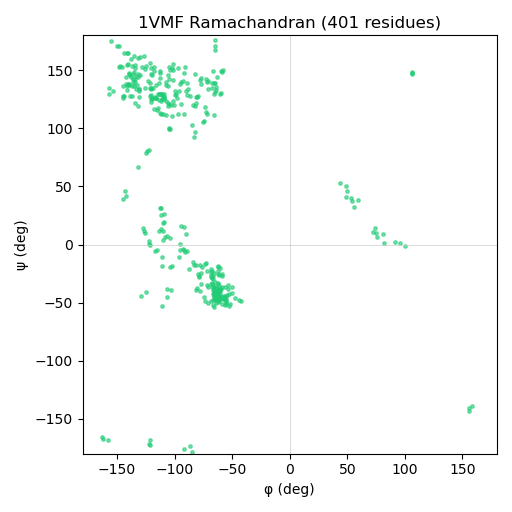19.41 98 ILE C CA 1
ATOM 2968 C C . ILE C 1 110 ? 60.941 5.221 7.081 1.00 18.90 98 ILE C C 1
ATOM 2969 O O . ILE C 1 110 ? 61.785 6.110 7.230 1.00 17.91 98 ILE C O 1
ATOM 2974 N N . ILE C 1 111 ? 61.232 3.959 6.821 1.00 16.70 99 ILE C N 1
ATOM 2975 C CA . ILE C 1 111 ? 62.579 3.504 6.535 1.00 16.49 99 ILE C CA 1
ATOM 2976 C C . ILE C 1 111 ? 62.633 3.144 5.057 1.00 19.15 99 ILE C C 1
ATOM 2977 O O . ILE C 1 111 ? 61.796 2.369 4.581 1.00 18.63 99 ILE C O 1
ATOM 2982 N N . SER C 1 112 ? 63.600 3.702 4.337 1.00 17.45 100 SER C N 1
ATOM 2983 C CA . SER C 1 112 ? 63.784 3.378 2.925 1.00 18.08 100 SER C CA 1
ATOM 2984 C C . SER C 1 112 ? 65.277 3.242 2.682 1.00 19.62 100 SER C C 1
ATOM 2985 O O . SER C 1 112 ? 66.050 4.139 3.078 1.00 20.55 100 SER C O 1
ATOM 2988 N N . GLU C 1 113 ? 65.691 2.119 2.089 1.00 21.40 101 GLU C N 1
ATOM 2989 C CA . GLU C 1 113 ? 67.110 1.875 1.783 1.00 23.36 101 GLU C CA 1
ATOM 2990 C C . GLU C 1 113 ? 67.989 2.050 3.021 1.00 23.42 101 GLU C C 1
ATOM 2991 O O . GLU C 1 113 ? 69.082 2.611 2.949 1.00 25.32 101 GLU C O 1
ATOM 2997 N N . GLY C 1 114 ? 67.495 1.587 4.156 1.00 21.74 102 GLY C N 1
ATOM 2998 C CA . GLY C 1 114 ? 68.248 1.653 5.402 1.00 22.50 102 GLY C CA 1
ATOM 2999 C C . GLY C 1 114 ? 68.387 3.029 6.029 1.00 23.28 102 GLY C C 1
ATOM 3000 O O . GLY C 1 114 ? 69.162 3.179 6.951 1.00 26.53 102 GLY C O 1
ATOM 3001 N N . ARG C 1 115 ? 67.647 4.031 5.550 1.00 23.45 103 ARG C N 1
ATOM 3002 C CA . ARG C 1 115 ? 67.723 5.383 6.119 1.00 22.98 103 ARG C CA 1
ATOM 3003 C C . ARG C 1 115 ? 66.326 5.822 6.531 1.00 20.27 103 ARG C C 1
ATOM 3004 O O . ARG C 1 115 ? 65.330 5.375 5.949 1.00 21.55 103 ARG C O 1
ATOM 3012 N N . LEU C 1 116 ? 66.227 6.717 7.498 1.00 20.03 104 LEU C N 1
ATOM 3013 C CA . LEU C 1 116 ? 64.938 7.331 7.805 1.00 20.98 104 LEU C CA 1
ATOM 3014 C C . LEU C 1 116 ? 64.573 8.297 6.690 1.00 21.45 104 LEU C C 1
ATOM 3015 O O . LEU C 1 116 ? 65.416 9.005 6.156 1.00 21.66 104 LEU C O 1
ATOM 3020 N N . VAL C 1 117 ? 63.301 8.309 6.310 1.00 18.74 105 VAL C N 1
ATOM 3021 C CA . VAL C 1 117 ? 62.802 9.247 5.330 1.00 17.80 105 VAL C CA 1
ATOM 3022 C C . VAL C 1 117 ? 62.508 10.554 6.046 1.00 16.93 105 VAL C C 1
ATOM 3023 O O . VAL C 1 117 ? 61.443 10.734 6.669 1.00 20.29 105 VAL C O 1
ATOM 3027 N N . LEU C 1 118 ? 63.484 11.450 5.960 1.00 16.96 106 LEU C N 1
ATOM 3028 C CA . LEU C 1 118 ? 63.469 12.733 6.625 1.00 18.30 106 LEU C CA 1
ATOM 3029 C C . LEU C 1 118 ? 63.932 13.761 5.632 1.00 16.75 106 LEU C C 1
ATOM 3030 O O . LEU C 1 118 ? 64.886 13.529 4.883 1.00 17.76 106 LEU C O 1
ATOM 3035 N N . GLY C 1 119 ? 63.241 14.894 5.604 1.00 17.48 107 GLY C N 1
ATOM 3036 C CA . GLY C 1 119 ? 63.671 16.047 4.823 1.00 17.52 107 GLY C CA 1
ATOM 3037 C C . GLY C 1 119 ? 64.975 16.617 5.340 1.00 16.83 107 GLY C C 1
ATOM 3038 O O . GLY C 1 119 ? 65.447 16.276 6.409 1.00 17.02 107 GLY C O 1
ATOM 3039 N N . THR C 1 120 ? 65.536 17.549 4.589 1.00 19.77 108 THR C N 1
ATOM 3040 C CA . THR C 1 120 ? 66.835 18.121 4.936 1.00 21.77 108 THR C CA 1
ATOM 3041 C C . THR C 1 120 ? 66.975 18.606 6.381 1.00 24.25 108 THR C C 1
ATOM 3042 O O . THR C 1 120 ? 67.993 18.398 7.036 1.00 29.70 108 THR C O 1
ATOM 3046 N N . TRP C 1 121 ? 65.974 19.254 6.907 1.00 23.86 109 TRP C N 1
ATOM 3047 C CA . TRP C 1 121 ? 66.249 19.787 8.243 1.00 23.26 109 TRP C CA 1
ATOM 3048 C C . TRP C 1 121 ? 65.485 19.064 9.343 1.00 18.77 109 TRP C C 1
ATOM 3049 O O . TRP C 1 121 ? 65.359 19.560 10.448 1.00 19.35 109 TRP C O 1
ATOM 3070 N N . GLN C 1 122 ? 65.018 17.855 9.031 1.00 18.88 110 GLN C N 1
ATOM 3071 C CA . GLN C 1 122 ? 64.185 17.109 9.950 1.00 16.63 110 GLN C CA 1
ATOM 3072 C C . GLN C 1 122 ? 65.007 16.160 10.787 1.00 16.97 110 GLN C C 1
ATOM 3073 O O . GLN C 1 122 ? 65.689 15.269 10.255 1.00 19.00 110 GLN C O 1
ATOM 3079 N N . GLY C 1 123 ? 64.936 16.328 12.097 1.00 17.29 111 GLY C N 1
ATOM 3080 C CA . GLY C 1 123 ? 65.565 15.375 13.016 1.00 16.82 111 GLY C CA 1
ATOM 3081 C C . GLY C 1 123 ? 64.527 14.901 14.013 1.00 18.57 111 GLY C C 1
ATOM 3082 O O . GLY C 1 123 ? 63.500 15.534 14.191 1.00 19.00 111 GLY C O 1
ATOM 3083 N N . VAL C 1 124 ? 64.835 13.793 14.660 1.00 17.33 112 VAL C N 1
ATOM 3084 C CA . VAL C 1 124 ? 63.978 13.231 15.672 1.00 15.51 112 VAL C CA 1
ATOM 3085 C C . VAL C 1 124 ? 64.480 13.613 17.058 1.00 16.95 112 VAL C C 1
ATOM 3086 O O . VAL C 1 124 ? 65.647 13.424 17.371 1.00 16.00 112 VAL C O 1
ATOM 3090 N N . TYR C 1 125 ? 63.555 14.090 17.891 1.00 15.51 113 TYR C N 1
ATOM 3091 C CA . TYR C 1 125 ? 63.851 14.563 19.219 1.00 16.09 113 TYR C CA 1
ATOM 3092 C C . TYR C 1 125 ? 63.106 13.828 20.329 1.00 16.26 113 TYR C C 1
ATOM 3093 O O . TYR C 1 125 ? 61.903 13.594 20.248 1.00 17.96 113 TYR C O 1
ATOM 3102 N N . PHE C 1 126 ? 63.845 13.487 21.378 1.00 16.14 114 PHE C N 1
ATOM 3103 C CA . PHE C 1 126 ? 63.259 13.183 22.677 1.00 16.36 114 PHE C CA 1
ATOM 3104 C C . PHE C 1 126 ? 63.048 14.503 23.404 1.00 17.11 114 PHE C C 1
ATOM 3105 O O . PHE C 1 126 ? 63.985 15.257 23.599 1.00 17.61 114 PHE C O 1
ATOM 3113 N N . CYS C 1 127 ? 61.802 14.798 23.743 1.00 16.98 115 CYS C N 1
ATOM 3114 C CA . CYS C 1 127 ? 61.401 16.053 24.351 1.00 15.97 115 CYS C CA 1
ATOM 3115 C C . CYS C 1 127 ? 61.142 15.875 25.824 1.00 17.39 115 CYS C C 1
ATOM 3116 O O . CYS C 1 127 ? 60.082 15.458 26.252 1.00 18.01 115 CYS C O 1
ATOM 3119 N N . GLU C 1 128 ? 62.134 16.246 26.604 1.00 16.88 116 GLU C N 1
ATOM 3120 C CA . GLU C 1 128 ? 62.028 16.226 28.057 1.00 17.82 116 GLU C CA 1
ATOM 3121 C C . GLU C 1 128 ? 61.288 17.499 28.496 1.00 16.00 116 GLU C C 1
ATOM 3122 O O . GLU C 1 128 ? 61.694 18.592 28.121 1.00 15.99 116 GLU C O 1
ATOM 3128 N N . PHE C 1 129 ? 60.232 17.343 29.279 1.00 16.89 117 PHE C N 1
ATOM 3129 C CA . PHE C 1 129 ? 59.446 18.432 29.815 1.00 16.05 117 PHE C CA 1
ATOM 3130 C C . PHE C 1 129 ? 59.408 18.402 31.348 1.00 17.36 117 PHE C C 1
ATOM 3131 O O . PHE C 1 129 ? 58.776 19.237 31.968 1.00 16.52 117 PHE C O 1
ATOM 3139 N N . ASP C 1 130 ? 60.113 17.460 31.971 1.00 16.10 118 ASP C N 1
ATOM 3140 C CA . ASP C 1 130 ? 60.107 17.383 33.438 1.00 16.38 118 ASP C CA 1
ATOM 3141 C C . ASP C 1 130 ? 61.468 16.936 33.991 1.00 18.34 118 ASP C C 1
ATOM 3142 O O . ASP C 1 130 ? 61.541 16.170 34.945 1.00 17.64 118 ASP C O 1
ATOM 3147 N N . GLY C 1 131 ? 62.544 17.418 33.383 1.00 16.99 119 GLY C N 1
ATOM 3148 C CA . GLY C 1 131 ? 63.876 17.081 33.823 1.00 17.57 119 GLY C CA 1
ATOM 3149 C C . GLY C 1 131 ? 64.373 18.000 34.936 1.00 17.51 119 GLY C C 1
ATOM 3150 O O . GLY C 1 131 ? 63.623 18.816 35.445 1.00 17.94 119 GLY C O 1
ATOM 3151 N N . PRO C 1 132 ? 65.650 17.859 35.320 1.00 17.77 120 PRO C N 1
ATOM 3152 C CA . PRO C 1 132 ? 66.595 16.862 34.846 1.00 19.26 120 PRO C CA 1
ATOM 3153 C C . PRO C 1 132 ? 66.303 15.510 35.506 1.00 19.77 120 PRO C C 1
ATOM 3154 O O . PRO C 1 132 ? 66.018 15.452 36.713 1.00 21.49 120 PRO C O 1
ATOM 3158 N N . ARG C 1 133 ? 66.376 14.429 34.726 1.00 19.01 121 ARG C N 1
ATOM 3159 C CA . ARG C 1 133 ? 66.218 13.082 35.238 1.00 20.14 121 ARG C CA 1
ATOM 3160 C C . ARG C 1 133 ? 67.199 12.109 34.601 1.00 19.12 121 ARG C C 1
ATOM 3161 O O . ARG C 1 133 ? 67.563 12.249 33.438 1.00 19.87 121 ARG C O 1
ATOM 3169 N N . THR C 1 134 ? 67.618 11.101 35.370 1.00 20.20 122 THR C N 1
ATOM 3170 C CA . THR C 1 134 ? 68.470 10.012 34.857 1.00 22.42 122 THR C CA 1
ATOM 3171 C C . THR C 1 134 ? 67.591 8.848 34.341 1.00 25.46 122 THR C C 1
ATOM 3172 O O . THR C 1 134 ? 66.450 8.707 34.749 1.00 25.80 122 THR C O 1
ATOM 3176 N N . ASN C 1 135 ? 68.085 8.070 33.389 1.00 27.44 123 ASN C N 1
ATOM 3177 C CA . ASN C 1 135 ? 67.320 6.913 32.851 1.00 29.26 123 ASN C CA 1
ATOM 3178 C C . ASN C 1 135 ? 65.860 7.249 32.446 1.00 26.98 123 ASN C C 1
ATOM 3179 O O . ASN C 1 135 ? 64.867 6.556 32.744 1.00 25.26 123 ASN C O 1
ATOM 3184 N N . ARG C 1 136 ? 65.734 8.352 31.743 1.00 20.38 124 ARG C N 1
ATOM 3185 C CA . ARG C 1 136 ? 64.618 8.512 30.823 1.00 19.80 124 ARG C CA 1
ATOM 3186 C C . ARG C 1 136 ? 64.825 7.487 29.723 1.00 21.03 124 ARG C C 1
ATOM 3187 O O . ARG C 1 136 ? 65.964 7.051 29.469 1.00 20.97 124 ARG C O 1
ATOM 3195 N N . LYS C 1 137 ? 63.722 7.009 29.156 1.00 18.17 125 LYS C N 1
ATOM 3196 C CA . LYS C 1 137 ? 63.785 5.950 28.172 1.00 16.48 125 LYS C CA 1
ATOM 3197 C C . LYS C 1 137 ? 62.824 6.149 27.029 1.00 15.31 125 LYS C C 1
ATOM 3198 O O . LYS C 1 137 ? 61.692 6.617 27.197 1.00 17.16 125 LYS C O 1
ATOM 3204 N N . PHE C 1 138 ? 63.297 5.694 25.878 1.00 17.20 126 PHE C N 1
ATOM 3205 C CA . PHE C 1 138 ? 62.410 5.476 24.771 1.00 15.90 126 PHE C CA 1
ATOM 3206 C C . PHE C 1 138 ? 62.734 4.149 24.126 1.00 16.27 126 PHE C C 1
ATOM 3207 O O . PHE C 1 138 ? 63.819 3.585 24.299 1.00 16.27 126 PHE C O 1
ATOM 3215 N N . VAL C 1 139 ? 61.778 3.664 23.354 1.00 17.11 127 VAL C N 1
ATOM 3216 C CA . VAL C 1 139 ? 61.951 2.443 22.593 1.00 16.27 127 VAL C CA 1
ATOM 3217 C C . VAL C 1 139 ? 61.831 2.725 21.109 1.00 19.33 127 VAL C C 1
ATOM 3218 O O . VAL C 1 139 ? 61.134 3.661 20.695 1.00 18.20 127 VAL C O 1
ATOM 3222 N N . VAL C 1 140 ? 62.554 1.940 20.325 1.00 18.00 128 VAL C N 1
ATOM 3223 C CA . VAL C 1 140 ? 62.405 1.968 18.879 1.00 17.91 128 VAL C CA 1
ATOM 3224 C C . VAL C 1 140 ? 62.005 0.573 18.422 1.00 18.05 128 VAL C C 1
ATOM 3225 O O . VAL C 1 140 ? 62.694 -0.402 18.692 1.00 17.51 128 VAL C O 1
ATOM 3229 N N . LYS C 1 141 ? 60.874 0.504 17.741 1.00 18.06 129 LYS C N 1
ATOM 3230 C CA . LYS C 1 141 ? 60.390 -0.715 17.114 1.00 18.53 129 LYS C CA 1
ATOM 3231 C C . LYS C 1 141 ? 60.470 -0.583 15.600 1.00 18.26 129 LYS C C 1
ATOM 3232 O O . LYS C 1 141 ? 59.934 0.366 15.039 1.00 18.93 129 LYS C O 1
ATOM 3238 N N . LEU C 1 142 ? 61.090 -1.564 14.939 1.00 19.34 130 LEU C N 1
ATOM 3239 C CA . LEU C 1 142 ? 61.109 -1.588 13.475 1.00 17.91 130 LEU C CA 1
ATOM 3240 C C . LEU C 1 142 ? 60.162 -2.661 12.944 1.00 20.64 130 LEU C C 1
ATOM 3241 O O . LEU C 1 142 ? 60.142 -3.792 13.446 1.00 22.36 130 LEU C O 1
ATOM 3246 N N . LEU C 1 143 ? 59.409 -2.292 11.916 1.00 22.17 131 LEU C N 1
ATOM 3247 C CA . LEU C 1 143 ? 58.570 -3.223 11.152 1.00 24.94 131 LEU C CA 1
ATOM 3248 C C . LEU C 1 143 ? 59.110 -3.251 9.745 1.00 26.13 131 LEU C C 1
ATOM 3249 O O . LEU C 1 143 ? 59.238 -2.208 9.116 1.00 26.22 131 LEU C O 1
ATOM 3254 N N . THR C 1 144 ? 59.412 -4.437 9.240 1.00 28.31 132 THR C N 1
ATOM 3255 C CA . THR C 1 144 ? 60.023 -4.558 7.922 1.00 30.32 132 THR C CA 1
ATOM 3256 C C . THR C 1 144 ? 58.949 -4.845 6.885 1.00 33.33 132 THR C C 1
ATOM 3257 O O . THR C 1 144 ? 57.910 -5.448 7.194 1.00 32.49 132 THR C O 1
ATOM 3264 N N . ASP C 1 145 ? 59.211 -4.413 5.656 1.00 33.59 133 ASP C N 1
ATOM 3265 C CA . ASP C 1 145 ? 58.455 -4.876 4.512 1.00 35.69 133 ASP C CA 1
ATOM 3266 C C . ASP C 1 145 ? 58.677 -6.393 4.413 1.00 38.74 133 ASP C C 1
ATOM 3267 O O . ASP C 1 145 ? 57.759 -7.155 4.102 1.00 40.11 133 ASP C O 1
#

Nearest PDB structures (foldseek):
  1vmf-assembly1_C  TM=1.005E+00  e=4.249E-28  Halalkalibacterium halodurans
  1vph-assembly2_E  TM=9.600E-01  e=1.104E-15  Saccharolobus solfataricus P2
  2cu5-assembly1_C  TM=9.559E-01  e=2.971E-15  Thermus thermophilus HB8
  2p6h-assembly1_A  TM=9.466E-01  e=3.806E-15  Aeropyrum pernix
  1ve0-assembly1_A  TM=9.412E-01  e=1.233E-14  Sulfurisphaera tokodaii

InterPro domains:
  IPR001602 UPF0047 protein YjbQ-like [PF01894] (16-129)
  IPR001602 UPF0047 protein YjbQ-like [PIRSF004681] (6-131)
  IPR001602 UPF0047 protein YjbQ-like [PTHR30615] (7-131)
  IPR001602 UPF0047 protein YjbQ-like [TIGR00149] (4-131)
  IPR035917 YjbQ-like superfamily [G3DSA:2.60.120.460] (1-133)
  IPR035917 YjbQ-like superfamily [SSF111038] (2-130)

Radius of gyration: 19.34 Å; Cα contacts (8 Å, |Δi|>4): 1030; chains: 3; bounding box: 47×53×51 Å

Sequence (407 aa):
HHHMKTFHLTTQSRDEMVDITSQIETWIRETGVTNGVAIVSSLHTTAGITVNENADPDVKRDMIMRLDEVYPWHHENDRHMEGNTAAHLKTSTVGHAQTLIISEGRLVLGTWQGVYFCEFDGPRTNRKFVVKLLTDHHHMKTFHLTTQSRDEMVDITSQIETWIRETGVTNGVAIVSSLHTTAGITVNENADPDVKRDMIMRLDEVYPWHHENDRHMEGNTAAHLKTSTVGHAQTLIISEGRLVLGTWQGVYFCEFDGPRTNRKFVVKLLTDHHMKTFHLTTQSRDEMVDITSQIETWIRETGVTNGVAIVSSLHTTAGITVNENADPDVKRDMIMRLDEVYPWHHENDRHMEGNTAAHLKTSTVGHAQTLIISEGRLVLGTWQGVYFCEFDGPRTNRKFVVKLLTD

Foldseek 3Di:
DQLKDKDWDFADDQKDKAFCQVVQLVSLVVVVFAWFKKKKFWPDLQKAKAKDFADDVVVSVVVLVVLCVVQPQDDPPDPPVVRQVSSNVVRVVRDRMDMFTGHRSHTDAPPGITMIIIRNGDRDGTIMMMMTTDHD/DQQKDKDWDFADDLKDWDFCQVVLLVSLVVVVFAWFKKKKFWPDLLKAKAKDFDDDVVVSVVVLVVLCVVQPQDDPPDDPPVSRVSSNVVRVVRDRIDMFTGHRSHTPDPPGITMIIIRNGDRDRGTMMMMHTDHD/DLKDKDFDFADDLKDWAFCQVVLLVSLVVVVFAWFKKKKFWPDLQKAKAKDFAPDVVVSVVVLVVLCVVQPQDDPPDPPPVRQVSSNVVRVVRDRMDMFTGHRSHTPAPDGITMIIIRNGDRDGGGMMMMHTDHD

Solvent-accessible surface area: 15520 Å² total; per-residue (Å²): 159,84,37,41,75,68,26,104,23,80,4,121,52,77,23,47,8,33,64,0,18,80,50,0,31,83,19,0,202,115,30,52,10,78,16,0,2,0,1,0,5,0,38,32,14,11,0,0,0,2,2,1,21,59,60,38,83,39,2,52,132,1,1,37,34,5,4,50,90,24,3,54,49,158,43,110,83,32,142,11,170,125,30,8,1,0,0,5,1,1,0,5,6,8,11,6,13,18,13,5,2,1,23,158,17,140,15,29,47,12,112,141,4,0,0,9,0,1,1,4,13,11,92,102,110,86,15,58,0,2,0,3,2,13,87,90,149,103,51,51,78,53,20,121,25,90,8,108,50,79,22,46,10,33,60,0,19,68,54,0,71,78,14,1,91,117,32,50,9,77,14,0,2,0,2,0,6,0,29,32,12,11,0,0,0,3,3,1,25,58,62,44,66,28,2,57,115,1,2,38,38,5,4,51,88,26,3,60,75,149,31,153,80,38,80,18,195,88,38,12,2,0,0,5,2,1,0,5,6,8,10,8,13,18,14,4,2,1,28,116,24,169,14,24,38,14,111,147,6,1,0,8,0,2,1,4,15,13,90,99,115,98,10,57,0,2,0,1,3,10,76,92,126,64,63,74,65,22,104,23,75,1,135,51,78,24,46,7,28,61,0,22,78,56,0,23,74,42,0,100,118,34,51,11,80,34,0,2,0,1,0,5,0,36,35,14,11,0,0,0,2,3,0,17,62,61,48,81,34,1,58,79,2,2,36,36,4,4,50,86,25,3,53,48,159,44,172,74,24,135,9,155,119,30,6,1,0,0,5,2,1,0,4,6,8,10,4,14,18,14,4,2,1,22,142,24,149,12,28,40,14,109,151,4,1,0,7,0,1,1,3,15,12,91,104,102,82,15,69,0,3,0,2,2,12,71,114

B-factor: mean 23.16, std 8.87, range [11.06, 69.29]

CATH classification: 2.60.120.460

Secondary structure (DSSP, 8-state):
---EEEEEE---SSSEEEE-HHHHHHHHHHHT--SEEEEEEES-SSEEEEEEESS-HHHHHHHHHHHHHHS-S--TT---TTS-HHHHHHHHHH-SEEEEEEETTEE---TTEEEEEEESS---S-EEEEEEEEE-/-TTEEEEEE---SSSEEEE-HHHHHHHHHHHT--SEEEEEEES-SSEEEEEEESS-HHHHHHHHHHHHHHS-S--TT---TTS-HHHHHHHHHH-SEEEEEEETTEE---TTEEEEEEESS---S-EEEEEEEEE-/--EEEEEE---SSSEEEE-HHHHHHHHHHHT--SEEEEEEES-SSEEEEEEE-S-HHHHHHHHHHHHHHS-S--TT---TTS-HHHHHHHHHH-SEEEEEEETTEE---TTEEEEEEESS-S-SSEEEEEEEEE-